Protein 1Q7E (pdb70)

Foldseek 3Di:
DDFPQAPAEEEEAEAQFARLLLVLCLLRHYAYEHEAAPPCGHVQQPPPAPDPPGGRPSQLSFWRYHAAYADCPDPVRVVLLLSLLRHQEYEYEDQQVPPVNSCVSHQNHAYEYEYADDPPDPCRRPHDDQVNLCVLLCNQQAADDQPDGRDDDPPSQFGNLSSCSSVVSVVQVVVCVVVVGYYYHYHSVSNNVVVVLQVVVLVVCVVPVDDLQALCPPPHHDDNGNHHRYAFDSDDWTWGWAAAAPVVPDVQQIKIWTCGFVLPCLQCVLLVNNVLCPDQCRVGPSSCRVVVVVVSVSLNVVRHYHGQVVSCVSSCVSVIDMHGRDDVCCQPPVVCPVVQQWDWEQEPPPGIDIDGGDPDDPPDGGDTYGGDDHNNCNVVSVVVSPDDPVRSVCVVVVVVD

Secondary structure (DSSP, 8-state):
---TTTT-EEEE---TTHHHHHH--TTTT-EEEEEE-TTT--GGGTTT-SSTTS--TTT---TT-EEEE--TTSHHHHH--HHHHH-SEEEE------HHHHHHH-TT-EEEE--SS-TTSTTTTS---HHHHHHHTTHHHHSS-TTS-----SS-TTTTTT--HHHHHHHHHHHHHHHS---EE---HHHHHHTHHHHHHHHHHHHHS--TTSTTTTTS---SSPPP-TT--SSSS-EEEEE-TTTTT-TT-EEEEE--GGGHHHHHHHTT-GGGGT-TTTSSHHHHGGGHHHHHHHHHHHHTTS-HHHHHHHHGGGT--EEE----HHHH-HHHHHTTSEEEEEETTTEEEEEE-----SS------PPPPTTTTHHHHHHHTT--HHHHH--HHHHH-

Solvent-accessible surface area: 20984 Å² total

Radius of gyration: 26.08 Å; Cα contacts (8 Å, |Δi|>4): 726; chains: 1; bounding box: 46×57×80 Å

Organism: Escherichia coli (strain K12) (NCBI:txid83333)

Sequence (401 aa):
LSTPLQGIKVLDFTGVQSGPSCTQLAWFGADVIKIERPGVGDVTRHQLRDIPDIDALYFTLNSNKRSIELNTTKKTAEGKEVEKLIREADILVENFHPFTWEHIQEINPRLIFFGSIKGFDECSPYVNVKAYENVAQAAGGAASTTGFWDGPPLLVSSAAALGDSNTGHLLIGLLAALLHREKTGRGQRVTSQDAVLNLCRVKLRDQQRLDKLGYLEEYPQYPNGTTFGDDAVPRGGNAGGGGQPGWILKCKGWETDPNAYIYFTIQEQNWEENTCKAIGKPEWITDPAYSTAHHARQPHIFDIFAEIEKYTVVTIDKHEEAVAYLTQFDIPCAPVLSKKEISLDPSLRQSGSVVEVEQPLRGKYLTVGCPKFSAFTPDIKAAPLLGEHTAAVLQELGYSDDEIAAKQNHAIE

CATH classification: 3.40.50.10540 (+1 more: 3.30.1540.10)

B-factor: mean 15.42, std 8.59, range [4.55, 55.63]

Nearest PDB structures (foldseek):
  1q7e-assembly1_A-2  TM=1.002E+00  e=1.465E-83  Escherichia coli
  1pqy-assembly1_A-2  TM=1.002E+00  e=8.491E-79  Escherichia coli
  1pt8-assembly1_B  TM=9.909E-01  e=1.949E-77  unclassified
  2vjq-assembly1_A  TM=9.759E-01  e=4.015E-58  Oxalobacter formigenes
  2vjm-assembly1_B  TM=9.777E-01  e=2.448E-57  Oxalobacter formigenes

InterPro domains:
  IPR003673 CoA-transferase family III [PF02515] (5-393)
  IPR017659 Formyl-CoA:oxalate CoA-transferase [MF_00742] (1-416)
  IPR017659 Formyl-CoA:oxalate CoA-transferase [TIGR03253] (3-416)
  IPR023606 CoA-transferase family III domain 1 superfamily [G3DSA:3.40.50.10540] (4-408)
  IPR023606 CoA-transferase family III domain 1 superfamily [SSF89796] (1-416)
  IPR044855 CoA-transferase family III domain 3 superfamily [G3DSA:3.30.1540.10] (243-339)
  IPR050483 CoA-transferase III domain-containing protein [PTHR48207] (2-415)

Structure (mmCIF, N/CA/C/O backbone):
data_1Q7E
#
_entry.id   1Q7E
#
_cell.length_a   92.366
_cell.length_b   69.605
_cell.length_c   73.219
_cell.angle_alpha   90.00
_cell.angle_beta   108.63
_cell.angle_gamma   90.00
#
_symmetry.space_group_name_H-M   'C 1 2 1'
#
loop_
_entity.id
_entity.type
_entity.pdbx_description
1 polymer 'Hypothetical protein yfdW'
2 non-polymer METHIONINE
3 non-polymer (4S)-2-METHYL-2,4-PENTANEDIOL
4 water water
#
loop_
_atom_site.group_PDB
_atom_site.id
_atom_site.type_symbol
_atom_site.label_atom_id
_atom_site.label_alt_id
_atom_site.label_comp_id
_atom_site.label_asym_id
_atom_site.label_entity_id
_atom_site.label_seq_id
_atom_site.pdbx_PDB_ins_code
_atom_site.Cartn_x
_atom_site.Cartn_y
_atom_site.Cartn_z
_atom_site.occupancy
_atom_site.B_iso_or_equiv
_atom_site.auth_seq_id
_atom_site.auth_comp_id
_atom_site.auth_asym_id
_atom_site.auth_atom_id
_atom_site.pdbx_PDB_model_num
ATOM 1 N N . LEU A 1 3 ? 63.988 17.991 2.591 1.00 25.23 3 LEU A N 1
ATOM 2 C CA . LEU A 1 3 ? 63.640 19.372 3.054 1.00 24.42 3 LEU A CA 1
ATOM 3 C C . LEU A 1 3 ? 62.152 19.542 3.348 1.00 23.17 3 LEU A C 1
ATOM 4 O O . LEU A 1 3 ? 61.761 20.491 4.028 1.00 24.17 3 LEU A O 1
ATOM 9 N N . SER A 1 4 ? 61.320 18.654 2.807 1.00 21.18 4 SER A N 1
ATOM 10 C CA . SER A 1 4 ? 59.896 18.650 3.131 1.00 18.94 4 SER A CA 1
ATOM 11 C C . SER A 1 4 ? 59.372 17.224 3.000 1.00 17.35 4 SER A C 1
ATOM 12 O O . SER A 1 4 ? 59.923 16.431 2.252 1.00 15.95 4 SER A O 1
ATOM 15 N N . THR A 1 5 ? 58.320 16.905 3.748 1.00 15.34 5 THR A N 1
ATOM 16 C CA . THR A 1 5 ? 57.674 15.608 3.593 1.00 14.17 5 THR A CA 1
ATOM 17 C C . THR A 1 5 ? 56.177 15.823 3.321 1.00 12.47 5 THR A C 1
ATOM 18 O O . THR A 1 5 ? 55.643 16.891 3.599 1.00 12.16 5 THR A O 1
ATOM 22 N N . PRO A 1 6 ? 55.495 14.819 2.753 1.00 11.55 6 PRO A N 1
ATOM 23 C CA . PRO A 1 6 ? 54.079 14.966 2.410 1.00 10.80 6 PRO A CA 1
ATOM 24 C C . PRO A 1 6 ? 53.186 15.374 3.574 1.00 11.56 6 PRO A C 1
ATOM 25 O O . PRO A 1 6 ? 52.250 16.153 3.367 1.00 11.57 6 PRO A O 1
ATOM 29 N N . LEU A 1 7 ? 53.445 14.842 4.767 1.00 10.69 7 LEU A N 1
ATOM 30 C CA . LEU A 1 7 ? 52.572 15.055 5.911 1.00 10.86 7 LEU A CA 1
ATOM 31 C C . LEU A 1 7 ? 53.235 15.882 7.001 1.00 12.45 7 LEU A C 1
ATOM 32 O O . LEU A 1 7 ? 52.846 15.780 8.140 1.00 11.60 7 LEU A O 1
ATOM 37 N N . GLN A 1 8 ? 54.247 16.672 6.622 1.00 13.81 8 GLN A N 1
ATOM 38 C CA . GLN A 1 8 ? 54.913 17.598 7.530 1.00 16.18 8 GLN A CA 1
ATOM 39 C C . GLN A 1 8 ? 53.890 18.438 8.298 1.00 15.10 8 GLN A C 1
ATOM 40 O O . GLN A 1 8 ? 53.009 19.061 7.694 1.00 15.57 8 GLN A O 1
ATOM 46 N N . GLY A 1 9 ? 54.000 18.440 9.626 1.00 15.39 9 GLY A N 1
ATOM 47 C CA . GLY A 1 9 ? 53.102 19.232 10.466 1.00 15.11 9 GLY A CA 1
ATOM 48 C C . GLY A 1 9 ? 51.776 18.576 10.855 1.00 14.79 9 GLY A C 1
ATOM 49 O O . GLY A 1 9 ? 51.020 19.119 11.669 1.00 16.19 9 GLY A O 1
ATOM 50 N N . ILE A 1 10 ? 51.471 17.417 10.271 1.00 13.34 10 ILE A N 1
ATOM 51 C CA . ILE A 1 10 ? 50.262 16.677 10.630 1.00 11.52 10 ILE A CA 1
ATOM 52 C C . ILE A 1 10 ? 50.438 15.949 11.961 1.00 11.16 10 ILE A C 1
ATOM 53 O O . ILE A 1 10 ? 51.505 15.354 12.222 1.00 11.81 10 ILE A O 1
ATOM 58 N N . LYS A 1 11 ? 49.425 16.055 12.823 1.00 10.54 11 LYS A N 1
ATOM 59 C CA . LYS A 1 11 ? 49.451 15.485 14.157 1.00 10.37 11 LYS A CA 1
ATOM 60 C C . LYS A 1 11 ? 48.391 14.382 14.276 1.00 10.07 11 LYS A C 1
ATOM 61 O O . LYS A 1 11 ? 47.185 14.628 14.072 1.00 9.34 11 LYS A O 1
ATOM 65 N N . VAL A 1 12 ? 48.848 13.182 14.633 1.00 9.65 12 VAL A N 1
ATOM 66 C CA . VAL A 1 12 ? 47.978 12.013 14.735 1.00 9.08 12 VAL A CA 1
ATOM 67 C C . VAL A 1 12 ? 47.896 11.479 16.148 1.00 9.00 12 VAL A C 1
ATOM 68 O O . VAL A 1 12 ? 48.937 11.290 16.804 1.00 10.65 12 VAL A O 1
ATOM 72 N N . LEU A 1 13 ? 46.681 11.236 16.613 1.00 9.04 13 LEU A N 1
ATOM 73 C CA . LEU A 1 13 ? 46.439 10.578 17.898 1.00 9.74 13 LEU A CA 1
ATOM 74 C C . LEU A 1 13 ? 46.082 9.153 17.583 1.00 10.27 13 LEU A C 1
ATOM 75 O O . LEU A 1 13 ? 45.085 8.894 16.906 1.00 10.70 13 LEU A O 1
ATOM 80 N N . ASP A 1 14 ? 46.890 8.233 18.066 1.00 10.07 14 ASP A N 1
ATOM 81 C CA . ASP A 1 14 ? 46.811 6.863 17.587 1.00 9.36 14 ASP A CA 1
ATOM 82 C C . ASP A 1 14 ? 46.474 5.898 18.726 1.00 8.82 14 ASP A C 1
ATOM 83 O O . ASP A 1 14 ? 47.342 5.552 19.517 1.00 9.20 14 ASP A O 1
ATOM 88 N N . PHE A 1 15 ? 45.235 5.434 18.760 1.00 9.14 15 PHE A N 1
ATOM 89 C CA . PHE A 1 15 ? 44.792 4.458 19.743 1.00 8.90 15 PHE A CA 1
ATOM 90 C C . PHE A 1 15 ? 44.915 3.008 19.276 1.00 9.32 15 PHE A C 1
ATOM 91 O O . PHE A 1 15 ? 44.531 2.093 20.023 1.00 11.06 15 PHE A O 1
ATOM 99 N N . THR A 1 16 ? 45.468 2.794 18.079 1.00 8.99 16 THR A N 1
ATOM 100 C CA . THR A 1 16 ? 45.431 1.455 17.468 1.00 10.12 16 THR A CA 1
ATOM 101 C C . THR A 1 16 ? 46.403 0.475 18.109 1.00 9.33 16 THR A C 1
ATOM 102 O O . THR A 1 16 ? 47.465 0.846 18.686 1.00 10.21 16 THR A O 1
ATOM 106 N N . GLY A 1 17 ? 46.049 -0.797 17.968 1.00 9.26 17 GLY A N 1
ATOM 107 C CA . GLY A 1 17 ? 46.869 -1.898 18.418 1.00 8.23 17 GLY A CA 1
ATOM 108 C C . GLY A 1 17 ? 46.829 -3.024 17.409 1.00 8.91 17 GLY A C 1
ATOM 109 O O . GLY A 1 17 ? 46.048 -3.009 16.450 1.00 8.85 17 GLY A O 1
ATOM 110 N N . VAL A 1 18 ? 47.674 -4.019 17.649 1.00 8.86 18 VAL A N 1
ATOM 111 C CA . VAL A 1 18 ? 47.769 -5.212 16.807 1.00 9.90 18 VAL A CA 1
ATOM 112 C C . VAL A 1 18 ? 48.330 -4.804 15.438 1.00 8.53 18 VAL A C 1
ATOM 113 O O . VAL A 1 18 ? 49.459 -4.281 15.383 1.00 8.67 18 VAL A O 1
ATOM 117 N N . GLN A 1 19 ? 47.599 -5.068 14.345 1.00 7.16 19 GLN A N 1
ATOM 118 C CA . GLN A 1 19 ? 48.227 -4.888 13.024 1.00 6.80 19 GLN A CA 1
ATOM 119 C C . GLN A 1 19 ? 47.519 -3.954 12.030 1.00 7.29 19 GLN A C 1
ATOM 120 O O . GLN A 1 19 ? 48.198 -3.159 11.375 1.00 7.97 19 GLN A O 1
ATOM 126 N N . SER A 1 20 ? 46.198 -4.048 11.893 1.00 8.62 20 SER A N 1
ATOM 127 C CA . SER A 1 20 ? 45.488 -3.195 10.940 1.00 8.96 20 SER A CA 1
ATOM 128 C C . SER A 1 20 ? 45.741 -1.686 11.178 1.00 8.93 20 SER A C 1
ATOM 129 O O . SER A 1 20 ? 46.302 -0.996 10.324 1.00 10.15 20 SER A O 1
ATOM 132 N N . GLY A 1 21 ? 45.357 -1.180 12.339 1.00 9.09 21 GLY A N 1
ATOM 133 C CA . GLY A 1 21 ? 45.566 0.226 12.624 1.00 8.85 21 GLY A CA 1
ATOM 134 C C . GLY A 1 21 ? 47.032 0.592 12.681 1.00 7.92 21 GLY A C 1
ATOM 135 O O . GLY A 1 21 ? 47.404 1.592 12.121 1.00 7.77 21 GLY A O 1
ATOM 136 N N . PRO A 1 22 ? 47.883 -0.146 13.399 1.00 6.82 22 PRO A N 1
ATOM 137 C CA . PRO A 1 22 ? 49.296 0.257 13.458 1.00 6.53 22 PRO A CA 1
ATOM 138 C C . PRO A 1 22 ? 49.985 0.292 12.104 1.00 6.69 22 PRO A C 1
ATOM 139 O O . PRO A 1 22 ? 50.831 1.153 11.915 1.00 7.80 22 PRO A O 1
ATOM 143 N N . SER A 1 23 ? 49.626 -0.605 11.174 1.00 7.62 23 SER A N 1
ATOM 144 C CA . SER A 1 23 ? 50.258 -0.558 9.857 1.00 7.89 23 SER A CA 1
ATOM 145 C C . SER A 1 23 ? 49.931 0.798 9.183 1.00 7.95 23 SER A C 1
ATOM 146 O O . SER A 1 23 ? 50.809 1.473 8.581 1.00 8.87 23 SER A O 1
ATOM 149 N N . CYS A 1 24 ? 48.669 1.221 9.316 1.00 8.14 24 CYS A N 1
ATOM 150 C CA . CYS A 1 24 ? 48.228 2.499 8.753 1.00 7.85 24 CYS A CA 1
ATOM 151 C C . CYS A 1 24 ? 49.037 3.668 9.350 1.00 7.60 24 CYS A C 1
ATOM 152 O O . CYS A 1 24 ? 49.592 4.519 8.604 1.00 7.38 24 CYS A O 1
ATOM 155 N N . THR A 1 25 ? 49.117 3.732 10.684 1.00 7.07 25 THR A N 1
ATOM 156 C CA . THR A 1 25 ? 49.746 4.905 11.299 1.00 7.31 25 THR A CA 1
ATOM 157 C C . THR A 1 25 ? 51.282 4.867 11.177 1.00 6.48 25 THR A C 1
ATOM 158 O O . THR A 1 25 ? 51.919 5.916 11.245 1.00 6.68 25 THR A O 1
ATOM 162 N N . GLN A 1 26 ? 51.864 3.677 11.000 1.00 6.40 26 GLN A N 1
ATOM 163 C CA . GLN A 1 26 ? 53.312 3.580 10.735 1.00 7.24 26 GLN A CA 1
ATOM 164 C C . GLN A 1 26 ? 53.608 4.297 9.387 1.00 7.47 26 GLN A C 1
ATOM 165 O O . GLN A 1 26 ? 54.575 5.058 9.269 1.00 8.15 26 GLN A O 1
ATOM 187 N N . LEU A 1 28 ? 51.810 6.675 8.074 1.00 8.37 28 LEU A N 1
ATOM 188 C CA . LEU A 1 28 ? 51.607 8.126 8.310 1.00 8.03 28 LEU A CA 1
ATOM 189 C C . LEU A 1 28 ? 52.893 8.737 8.878 1.00 8.04 28 LEU A C 1
ATOM 190 O O . LEU A 1 28 ? 53.337 9.819 8.454 1.00 8.63 28 LEU A O 1
ATOM 195 N N . ALA A 1 29 ? 53.523 8.002 9.790 1.00 8.24 29 ALA A N 1
ATOM 196 C CA . ALA A 1 29 ? 54.771 8.476 10.378 1.00 7.12 29 ALA A CA 1
ATOM 197 C C . ALA A 1 29 ? 55.887 8.548 9.330 1.00 7.82 29 ALA A C 1
ATOM 198 O O . ALA A 1 29 ? 56.660 9.524 9.276 1.00 8.19 29 ALA A O 1
ATOM 200 N N . TRP A 1 30 ? 55.965 7.534 8.480 1.00 7.66 30 TRP A N 1
ATOM 201 C CA . TRP A 1 30 ? 56.973 7.524 7.443 1.00 7.75 30 TRP A CA 1
ATOM 202 C C . TRP A 1 30 ? 56.762 8.639 6.414 1.00 8.36 30 TRP A C 1
ATOM 203 O O . TRP A 1 30 ? 57.730 9.058 5.782 1.00 11.33 30 TRP A O 1
ATOM 214 N N . PHE A 1 31 ? 55.527 9.117 6.278 1.00 7.81 31 PHE A N 1
ATOM 215 C CA . PHE A 1 31 ? 55.243 10.233 5.366 1.00 9.28 31 PHE A CA 1
ATOM 216 C C . PHE A 1 31 ? 55.461 11.582 6.042 1.00 9.22 31 PHE A C 1
ATOM 217 O O . PHE A 1 31 ? 55.263 12.627 5.410 1.00 10.04 31 PHE A O 1
ATOM 225 N N . GLY A 1 32 ? 55.874 11.570 7.313 1.00 9.10 32 GLY A N 1
ATOM 226 C CA . GLY A 1 32 ? 56.254 12.798 8.004 1.00 9.60 32 GLY A CA 1
ATOM 227 C C . GLY A 1 32 ? 55.344 13.257 9.128 1.00 8.95 32 GLY A C 1
ATOM 228 O O . GLY A 1 32 ? 55.641 14.272 9.803 1.00 10.36 32 GLY A O 1
ATOM 229 N N . ALA A 1 33 ? 54.235 12.558 9.361 1.00 8.11 33 ALA A N 1
ATOM 230 C CA . ALA A 1 33 ? 53.344 12.958 10.450 1.00 8.91 33 ALA A CA 1
ATOM 231 C C . ALA A 1 33 ? 53.947 12.652 11.812 1.00 9.35 33 ALA A C 1
ATOM 232 O O . ALA A 1 33 ? 54.746 11.713 11.957 1.00 9.80 33 ALA A O 1
ATOM 234 N N . ASP A 1 34 ? 53.548 13.423 12.821 1.00 9.39 34 ASP A N 1
ATOM 235 C CA . ASP A 1 34 ? 53.873 13.114 14.211 1.00 10.06 34 ASP A CA 1
ATOM 236 C C . ASP A 1 34 ? 52.789 12.185 14.742 1.00 9.94 34 ASP A C 1
ATOM 237 O O . ASP A 1 34 ? 51.641 12.597 14.933 1.00 10.89 34 ASP A O 1
ATOM 242 N N . VAL A 1 35 ? 53.157 10.929 14.983 1.00 9.44 35 VAL A N 1
ATOM 243 C CA . VAL A 1 35 ? 52.185 9.910 15.411 1.00 9.45 35 VAL A CA 1
ATOM 244 C C . VAL A 1 35 ? 52.396 9.613 16.877 1.00 10.17 35 VAL A C 1
ATOM 245 O O . VAL A 1 35 ? 53.447 9.057 17.258 1.00 11.11 35 VAL A O 1
ATOM 249 N N . ILE A 1 36 ? 51.412 9.991 17.696 1.00 9.58 36 ILE A N 1
ATOM 250 C CA . ILE A 1 36 ? 51.476 9.715 19.124 1.00 10.77 36 ILE A CA 1
ATOM 251 C C . ILE A 1 36 ? 50.600 8.523 19.460 1.00 10.20 36 ILE A C 1
ATOM 252 O O . ILE A 1 36 ? 49.377 8.603 19.356 1.00 11.29 36 ILE A O 1
ATOM 257 N N . LYS A 1 37 ? 51.233 7.428 19.854 1.00 11.00 37 LYS A N 1
ATOM 258 C CA . LYS A 1 37 ? 50.518 6.232 20.307 1.00 11.11 37 LYS A CA 1
ATOM 259 C C . LYS A 1 37 ? 50.058 6.497 21.713 1.00 11.94 37 LYS A C 1
ATOM 260 O O . LYS A 1 37 ? 50.877 6.849 22.568 1.00 11.78 37 LYS A O 1
ATOM 266 N N . ILE A 1 38 ? 48.760 6.334 21.957 1.00 11.45 38 ILE A N 1
ATOM 267 C CA . ILE A 1 38 ? 48.186 6.544 23.289 1.00 13.10 38 ILE A CA 1
ATOM 268 C C . ILE A 1 38 ? 47.939 5.168 23.878 1.00 12.91 38 ILE A C 1
ATOM 269 O O . ILE A 1 38 ? 47.051 4.443 23.421 1.00 14.21 38 ILE A O 1
ATOM 274 N N . GLU A 1 39 ? 48.743 4.809 24.871 1.00 12.33 39 GLU A N 1
ATOM 275 C CA . GLU A 1 39 ? 48.784 3.439 25.380 1.00 12.63 39 GLU A CA 1
ATOM 276 C C . GLU A 1 39 ? 48.324 3.318 26.828 1.00 13.81 39 GLU A C 1
ATOM 277 O O . GLU A 1 39 ? 48.494 4.236 27.630 1.00 13.92 39 GLU A O 1
ATOM 283 N N . ARG A 1 40 ? 47.771 2.155 27.144 1.00 14.60 40 ARG A N 1
ATOM 284 C CA . ARG A 1 40 ? 47.345 1.816 28.507 1.00 16.11 40 ARG A CA 1
ATOM 285 C C . ARG A 1 40 ? 48.543 1.758 29.457 1.00 16.27 40 ARG A C 1
ATOM 286 O O . ARG A 1 40 ? 49.494 1.033 29.218 1.00 15.34 40 ARG A O 1
ATOM 291 N N . PRO A 1 41 ? 48.545 2.567 30.521 1.00 16.34 41 PRO A N 1
ATOM 292 C CA . PRO A 1 41 ? 49.714 2.592 31.416 1.00 16.96 41 PRO A CA 1
ATOM 293 C C . PRO A 1 41 ? 50.137 1.203 31.942 1.00 17.53 41 PRO A C 1
ATOM 294 O O . PRO A 1 41 ? 49.278 0.446 32.385 1.00 17.89 41 PRO A O 1
ATOM 298 N N . GLY A 1 42 ? 51.430 0.887 31.868 1.00 18.51 42 GLY A N 1
ATOM 299 C CA . GLY A 1 42 ? 51.957 -0.365 32.407 1.00 19.11 42 GLY A CA 1
ATOM 300 C C . GLY A 1 42 ? 51.749 -1.598 31.535 1.00 19.80 42 GLY A C 1
ATOM 301 O O . GLY A 1 42 ? 52.183 -2.702 31.905 1.00 21.54 42 GLY A O 1
ATOM 302 N N . VAL A 1 43 ? 51.084 -1.438 30.390 1.00 19.24 43 VAL A N 1
ATOM 303 C CA . VAL A 1 43 ? 50.706 -2.590 29.548 1.00 19.16 43 VAL A CA 1
ATOM 304 C C . VAL A 1 43 ? 51.039 -2.327 28.088 1.00 17.53 43 VAL A C 1
ATOM 305 O O . VAL A 1 43 ? 51.825 -3.045 27.473 1.00 18.32 43 VAL A O 1
ATOM 309 N N . GLY A 1 44 ? 50.432 -1.291 27.529 1.00 16.25 44 GLY A N 1
ATOM 310 C CA . GLY A 1 44 ? 50.695 -0.919 26.152 1.00 14.63 44 GLY A CA 1
ATOM 311 C C . GLY A 1 44 ? 50.055 -1.867 25.143 1.00 12.51 44 GLY A C 1
ATOM 312 O O . GLY A 1 44 ? 49.317 -2.797 25.494 1.00 13.51 44 GLY A O 1
ATOM 313 N N . ASP A 1 45 ? 50.350 -1.615 23.870 1.00 10.61 45 ASP A N 1
ATOM 314 C CA . ASP A 1 45 ? 49.859 -2.421 22.737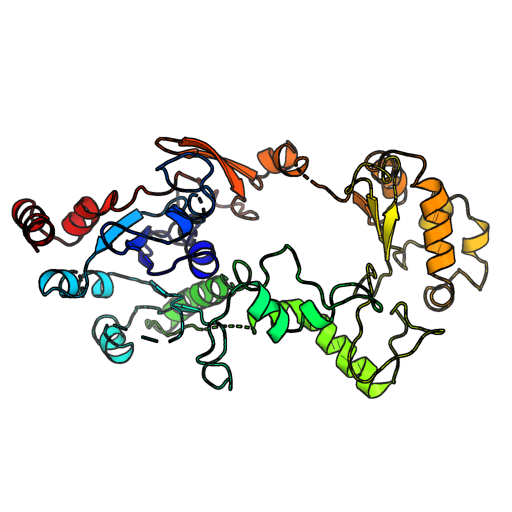 1.00 10.43 45 ASP A CA 1
ATOM 315 C C . ASP A 1 45 ? 50.142 -3.890 23.009 1.00 10.58 45 ASP A C 1
ATOM 316 O O . ASP A 1 45 ? 51.272 -4.254 23.411 1.00 10.29 45 ASP A O 1
ATOM 321 N N . VAL A 1 46 ? 49.153 -4.758 22.797 1.00 9.66 46 VAL A N 1
ATOM 322 C CA . VAL A 1 46 ? 49.402 -6.186 22.992 1.00 11.48 46 VAL A CA 1
ATOM 323 C C . VAL A 1 46 ? 50.574 -6.776 22.211 1.00 9.79 46 VAL A C 1
ATOM 324 O O . VAL A 1 46 ? 51.195 -7.750 22.660 1.00 11.08 46 VAL A O 1
ATOM 328 N N . THR A 1 47 ? 50.878 -6.234 21.032 1.00 8.96 47 THR A N 1
ATOM 329 C CA . THR A 1 47 ? 52.021 -6.753 20.281 1.00 8.24 47 THR A CA 1
ATOM 330 C C . THR A 1 47 ? 53.376 -6.580 20.965 1.00 8.28 47 THR A C 1
ATOM 331 O O . THR A 1 47 ? 54.333 -7.291 20.605 1.00 9.75 47 THR A O 1
ATOM 335 N N . ARG A 1 48 ? 53.468 -5.694 21.954 1.00 8.18 48 ARG A N 1
ATOM 336 C CA . ARG A 1 48 ? 54.706 -5.576 22.720 1.00 8.66 48 ARG A CA 1
ATOM 337 C C . ARG A 1 48 ? 55.040 -6.884 23.422 1.00 9.05 48 ARG A C 1
ATOM 338 O O . ARG A 1 48 ? 56.210 -7.194 23.603 1.00 9.21 48 ARG A O 1
ATOM 346 N N . HIS A 1 49 ? 54.004 -7.628 23.824 1.00 10.57 49 HIS A N 1
ATOM 347 C CA . HIS A 1 49 ? 54.242 -8.845 24.585 1.00 11.70 49 HIS A CA 1
ATOM 348 C C . HIS A 1 49 ? 53.911 -10.160 23.845 1.00 12.96 49 HIS A C 1
ATOM 349 O O . HIS A 1 49 ? 54.107 -11.245 24.398 1.00 14.67 49 HIS A O 1
ATOM 356 N N . GLN A 1 50 ? 53.450 -10.083 22.603 1.00 11.41 50 GLN A N 1
ATOM 357 C CA . GLN A 1 50 ? 53.089 -11.303 21.902 1.00 11.27 50 GLN A CA 1
ATOM 358 C C . GLN A 1 50 ? 54.217 -11.776 20.999 1.00 11.05 50 GLN A C 1
ATOM 359 O O . GLN A 1 50 ? 54.822 -10.982 20.277 1.00 11.14 50 GLN A O 1
ATOM 365 N N . LEU A 1 51 ? 54.469 -13.077 21.051 1.00 11.05 51 LEU A N 1
ATOM 366 C CA . LEU A 1 51 ? 55.447 -13.750 20.192 1.00 11.23 51 LEU A CA 1
ATOM 367 C C . LEU A 1 51 ? 56.871 -13.235 20.425 1.00 11.88 51 LEU A C 1
ATOM 368 O O . LEU A 1 51 ? 57.626 -13.067 19.470 1.00 12.74 51 LEU A O 1
ATOM 373 N N . ARG A 1 52 ? 57.191 -12.910 21.670 1.00 12.44 52 ARG A N 1
ATOM 374 C CA . ARG A 1 52 ? 58.540 -12.424 21.999 1.00 12.55 52 ARG A CA 1
ATOM 375 C C . ARG A 1 52 ? 59.597 -13.451 21.663 1.00 13.43 52 ARG A C 1
ATOM 376 O O . ARG A 1 52 ? 59.376 -14.675 21.788 1.00 13.96 52 ARG A O 1
ATOM 384 N N . ASP A 1 53 ? 60.756 -12.961 21.238 1.00 13.49 53 ASP A N 1
ATOM 385 C CA . ASP A 1 53 ? 61.901 -13.841 20.997 1.00 14.53 53 ASP A CA 1
ATOM 386 C C . ASP A 1 53 ? 63.014 -13.593 22.020 1.00 15.68 53 ASP A C 1
ATOM 387 O O . ASP A 1 53 ? 63.964 -14.380 22.092 1.00 17.37 53 ASP A O 1
ATOM 392 N N . ILE A 1 54 ? 62.901 -12.497 22.763 1.00 14.94 54 ILE A N 1
ATOM 393 C CA . ILE A 1 54 ? 63.850 -12.108 23.805 1.00 15.95 54 ILE A CA 1
ATOM 394 C C . ILE A 1 54 ? 63.017 -11.744 25.028 1.00 15.74 54 ILE A C 1
ATOM 395 O O . ILE A 1 54 ? 62.095 -10.920 24.957 1.00 14.52 54 ILE A O 1
ATOM 400 N N . PRO A 1 55 ? 63.328 -12.332 26.178 1.00 16.20 55 PRO A N 1
ATOM 401 C CA . PRO A 1 55 ? 62.569 -12.035 27.386 1.00 16.71 55 PRO A CA 1
ATOM 402 C C . PRO A 1 55 ? 62.516 -10.537 27.743 1.00 16.86 55 PRO A C 1
ATOM 403 O O . PRO A 1 55 ? 63.525 -9.822 27.653 1.00 18.17 55 PRO A O 1
ATOM 407 N N . ASP A 1 56 ? 61.311 -10.086 28.088 1.00 16.29 56 ASP A N 1
ATOM 408 C CA . ASP A 1 56 ? 61.051 -8.781 28.699 1.00 17.21 56 ASP A CA 1
ATOM 409 C C . ASP A 1 56 ? 61.317 -7.548 27.848 1.00 16.94 56 ASP A C 1
ATOM 410 O O . ASP A 1 56 ? 61.365 -6.432 28.380 1.00 18.77 56 ASP A O 1
ATOM 415 N N . ILE A 1 57 ? 61.513 -7.733 26.553 1.00 14.72 57 ILE A N 1
ATOM 416 C CA . ILE A 1 57 ? 61.617 -6.556 25.694 1.00 13.67 57 ILE A CA 1
ATOM 417 C C . ILE A 1 57 ? 60.561 -6.658 24.618 1.00 12.15 57 ILE A C 1
ATOM 418 O O . ILE A 1 57 ? 60.017 -7.725 24.381 1.00 11.97 57 ILE A O 1
ATOM 423 N N . ASP A 1 58 ? 60.275 -5.519 23.997 1.00 10.43 58 ASP A N 1
ATOM 424 C CA . ASP A 1 58 ? 59.205 -5.452 23.001 1.00 9.57 58 ASP A CA 1
ATOM 425 C C . ASP A 1 58 ? 59.445 -6.466 21.896 1.00 8.47 58 ASP A C 1
ATOM 426 O O . ASP A 1 58 ? 60.563 -6.592 21.357 1.00 8.99 58 ASP A O 1
ATOM 431 N N . ALA A 1 59 ? 58.369 -7.174 21.556 1.00 7.87 59 ALA A N 1
ATOM 432 C CA . ALA A 1 59 ? 58.391 -8.167 20.490 1.00 7.58 59 ALA A CA 1
ATOM 433 C C . ALA A 1 59 ? 58.628 -7.559 19.110 1.00 7.52 59 ALA A C 1
ATOM 434 O O . ALA A 1 59 ? 58.316 -6.399 18.893 1.00 6.98 59 ALA A O 1
ATOM 436 N N . LEU A 1 60 ? 59.122 -8.388 18.176 1.00 7.33 60 LEU A N 1
ATOM 437 C CA . LEU A 1 60 ? 59.250 -7.983 16.778 1.00 7.66 60 LEU A CA 1
ATOM 438 C C . LEU A 1 60 ? 57.882 -7.642 16.184 1.00 8.06 60 LEU A C 1
ATOM 439 O O . LEU A 1 60 ? 57.796 -6.798 15.294 1.00 8.71 60 LEU A O 1
ATOM 444 N N . TYR A 1 61 ? 56.825 -8.299 16.669 1.00 7.95 61 TYR A N 1
ATOM 445 C CA . TYR A 1 61 ? 55.480 -7.983 16.207 1.00 7.77 61 TYR A CA 1
ATOM 446 C C . TYR A 1 61 ? 55.220 -6.473 16.411 1.00 8.47 61 TYR A C 1
ATOM 447 O O . TYR A 1 61 ? 54.694 -5.765 15.516 1.00 9.59 61 TYR A O 1
ATOM 456 N N . PHE A 1 62 ? 55.674 -5.944 17.548 1.00 7.57 62 PHE A N 1
ATOM 457 C CA . PHE A 1 62 ? 55.558 -4.526 17.829 1.00 7.95 62 PHE A CA 1
ATOM 458 C C . PHE A 1 62 ? 56.554 -3.664 17.027 1.00 7.30 62 PHE A C 1
ATOM 459 O O . PHE A 1 62 ? 56.165 -2.646 16.403 1.00 6.65 62 PHE A O 1
ATOM 467 N N . THR A 1 63 ? 57.831 -4.037 17.025 1.00 6.64 63 THR A N 1
ATOM 468 C CA . THR A 1 63 ? 58.823 -3.129 16.414 1.00 6.32 63 THR A CA 1
ATOM 469 C C . THR A 1 63 ? 58.664 -2.959 14.908 1.00 7.06 63 THR A C 1
ATOM 470 O O . THR A 1 63 ? 59.031 -1.923 14.367 1.00 8.38 63 THR A O 1
ATOM 482 N N . LEU A 1 65 ? 55.841 -2.822 13.358 1.00 6.76 65 LEU A N 1
ATOM 483 C CA . LEU A 1 65 ? 54.618 -2.080 13.073 1.00 5.64 65 LEU A CA 1
ATOM 484 C C . LEU A 1 65 ? 54.561 -0.679 13.704 1.00 5.89 65 LEU A C 1
ATOM 485 O O . LEU A 1 65 ? 53.588 0.025 13.515 1.00 5.82 65 LEU A O 1
ATOM 490 N N . ASN A 1 66 ? 55.600 -0.284 14.447 1.00 4.98 66 ASN A N 1
ATOM 491 C CA . ASN A 1 66 ? 55.519 0.957 15.239 1.00 5.90 66 ASN A CA 1
ATOM 492 C C . ASN A 1 66 ? 56.774 1.797 15.146 1.00 6.56 66 ASN A C 1
ATOM 493 O O . ASN A 1 66 ? 57.027 2.709 15.961 1.00 6.73 66 ASN A O 1
ATOM 498 N N . SER A 1 67 ? 57.522 1.561 14.073 1.00 6.17 67 SER A N 1
ATOM 499 C CA . SER A 1 67 ? 58.670 2.434 13.787 1.00 5.67 67 SER A CA 1
ATOM 500 C C . SER A 1 67 ? 58.224 3.886 13.666 1.00 7.15 67 SER A C 1
ATOM 501 O O . SER A 1 67 ? 57.152 4.191 13.165 1.00 6.54 67 SER A O 1
ATOM 504 N N . ASN A 1 68 ? 59.086 4.758 14.168 1.00 7.02 68 ASN A N 1
ATOM 505 C CA . ASN A 1 68 ? 58.914 6.223 14.009 1.00 7.41 68 ASN A CA 1
ATOM 506 C C . ASN A 1 68 ? 57.786 6.872 14.820 1.00 9.31 68 ASN A C 1
ATOM 507 O O . ASN A 1 68 ? 57.501 8.061 14.659 1.00 10.44 68 ASN A O 1
ATOM 512 N N . LYS A 1 69 ? 57.131 6.112 15.684 1.00 8.20 69 LYS A N 1
ATOM 513 C CA . LYS A 1 69 ? 56.044 6.640 16.496 1.00 7.60 69 LYS A CA 1
ATOM 514 C C . LYS A 1 69 ? 56.572 7.126 17.832 1.00 7.76 69 LYS A C 1
ATOM 515 O O . LYS A 1 69 ? 57.643 6.674 18.293 1.00 9.29 69 LYS A O 1
ATOM 521 N N . ARG A 1 70 ? 55.785 7.979 18.468 1.00 8.91 70 ARG A N 1
ATOM 522 C CA . ARG A 1 70 ? 55.990 8.339 19.887 1.00 9.62 70 ARG A CA 1
ATOM 523 C C . ARG A 1 70 ? 54.999 7.568 20.755 1.00 10.21 70 ARG A C 1
ATOM 524 O O . ARG A 1 70 ? 53.937 7.170 20.259 1.00 11.83 70 ARG A O 1
ATOM 532 N N . SER A 1 71 ? 55.346 7.342 22.019 1.00 9.64 71 SER A N 1
ATOM 533 C CA . SER A 1 71 ? 54.454 6.608 22.946 1.00 9.34 71 SER A CA 1
ATOM 534 C C . SER A 1 71 ? 54.205 7.410 24.207 1.00 10.19 71 SER A C 1
ATOM 535 O O . SER A 1 71 ? 55.154 7.833 24.861 1.00 10.60 71 SER A O 1
ATOM 538 N N . ILE A 1 72 ? 52.942 7.609 24.531 1.00 10.59 72 ILE A N 1
ATOM 539 C CA . ILE A 1 72 ? 52.580 8.125 25.855 1.00 11.20 72 ILE A CA 1
ATOM 540 C C . ILE A 1 72 ? 51.722 7.121 26.571 1.00 12.43 72 ILE A C 1
ATOM 541 O O . ILE A 1 72 ? 50.974 6.355 25.943 1.00 12.58 72 ILE A O 1
ATOM 546 N N . GLU A 1 73 ? 51.824 7.129 27.896 1.00 11.81 73 GLU A N 1
ATOM 547 C CA . GLU A 1 73 ? 50.930 6.325 28.725 1.00 13.33 73 GLU A CA 1
ATOM 548 C C . GLU A 1 73 ? 49.877 7.258 29.281 1.00 14.90 73 GLU A C 1
ATOM 549 O O . GLU A 1 73 ? 50.227 8.291 29.840 1.00 14.66 73 GLU A O 1
ATOM 555 N N . LEU A 1 74 ? 48.605 6.919 29.111 1.00 15.97 74 LEU A N 1
ATOM 556 C CA . LEU A 1 74 ? 47.554 7.866 29.499 1.00 18.26 74 LEU A CA 1
ATOM 557 C C . LEU A 1 74 ? 46.356 7.121 30.044 1.00 20.01 74 LEU A C 1
ATOM 558 O O . LEU A 1 74 ? 45.842 6.209 29.398 1.00 18.66 74 LEU A O 1
ATOM 563 N N . ASN A 1 75 ? 45.934 7.497 31.251 1.00 21.83 75 ASN A N 1
ATOM 564 C CA . ASN A 1 75 ? 44.733 6.944 31.866 1.00 25.36 75 ASN A CA 1
ATOM 565 C C . ASN A 1 75 ? 43.564 7.909 31.708 1.00 27.12 75 ASN A C 1
ATOM 566 O O . ASN A 1 75 ? 43.444 8.879 32.470 1.00 27.42 75 ASN A O 1
ATOM 571 N N A THR A 1 76 ? 42.685 7.658 30.741 0.50 28.04 76 THR A N 1
ATOM 572 N N B THR A 1 76 ? 42.752 7.613 30.693 0.50 28.57 76 THR A N 1
ATOM 573 C CA A THR A 1 76 ? 41.561 8.568 30.478 0.50 29.37 76 THR A CA 1
ATOM 574 C CA B THR A 1 76 ? 41.583 8.384 30.301 0.50 30.40 76 THR A CA 1
ATOM 575 C C A THR A 1 76 ? 40.498 8.569 31.586 0.50 30.10 76 THR A C 1
ATOM 576 C C B THR A 1 76 ? 40.379 7.924 31.113 0.50 31.10 76 THR A C 1
ATOM 577 O O A THR A 1 76 ? 39.630 9.443 31.620 0.50 30.50 76 THR A O 1
ATOM 578 O O B THR A 1 76 ? 39.356 7.513 30.564 0.50 31.84 76 THR A O 1
ATOM 585 N N A LYS A 1 77 ? 40.575 7.595 32.492 0.50 31.00 77 LYS A N 1
ATOM 586 N N B LYS A 1 77 ? 40.525 7.981 32.429 0.50 31.85 77 LYS A N 1
ATOM 587 C CA A LYS A 1 77 ? 39.574 7.437 33.548 0.50 31.53 77 LYS A CA 1
ATOM 588 C CA B LYS A 1 77 ? 39.430 7.728 33.347 0.50 32.07 77 LYS A CA 1
ATOM 589 C C A LYS A 1 77 ? 39.772 8.338 34.780 0.50 31.94 77 LYS A C 1
ATOM 590 C C B LYS A 1 77 ? 39.524 8.728 34.490 0.50 32.36 77 LYS A C 1
ATOM 591 O O A LYS A 1 77 ? 39.064 8.195 35.777 0.50 32.18 77 LYS A O 1
ATOM 592 O O B LYS A 1 77 ? 38.524 9.019 35.153 0.50 32.54 77 LYS A O 1
ATOM 595 N N . THR A 1 78 ? 40.727 9.263 34.706 1.00 32.38 78 THR A N 1
ATOM 596 C CA . THR A 1 78 ? 40.946 10.248 35.762 1.00 32.63 78 THR A CA 1
ATOM 597 C C . THR A 1 78 ? 40.632 11.642 35.248 1.00 32.91 78 THR A C 1
ATOM 598 O O . THR A 1 78 ? 40.594 11.876 34.030 1.00 32.90 78 THR A O 1
ATOM 602 N N . ALA A 1 79 ? 40.423 12.566 36.187 1.00 32.45 79 ALA A N 1
ATOM 603 C CA . ALA A 1 79 ? 40.169 13.959 35.853 1.00 31.91 79 ALA A CA 1
ATOM 604 C C . ALA A 1 79 ? 41.305 14.547 35.018 1.00 31.08 79 ALA A C 1
ATOM 605 O O . ALA A 1 79 ? 41.052 15.274 34.051 1.00 30.65 79 ALA A O 1
ATOM 607 N N . GLU A 1 80 ? 42.552 14.229 35.376 1.00 29.54 80 GLU A N 1
ATOM 608 C CA . GLU A 1 80 ? 43.684 14.798 34.649 1.00 28.56 80 GLU A CA 1
ATOM 609 C C . GLU A 1 80 ? 43.885 14.132 33.284 1.00 27.09 80 GLU A C 1
ATOM 610 O O . GLU A 1 80 ? 44.284 14.795 32.345 1.00 27.52 80 GLU A O 1
ATOM 616 N N . GLY A 1 81 ? 43.595 12.834 33.195 1.00 25.72 81 GLY A N 1
ATOM 617 C CA . GLY A 1 81 ? 43.669 12.101 31.931 1.00 24.05 81 GLY A CA 1
ATOM 618 C C . GLY A 1 81 ? 42.666 12.610 30.900 1.00 23.28 81 GLY A C 1
ATOM 619 O O . GLY A 1 81 ? 42.995 12.770 29.713 1.00 21.88 81 GLY A O 1
ATOM 620 N N . LYS A 1 82 ? 41.442 12.878 31.351 1.00 22.41 82 LYS A N 1
ATOM 621 C CA . LYS A 1 82 ? 40.417 13.455 30.477 1.00 21.48 82 LYS A CA 1
ATOM 622 C C . LYS A 1 82 ? 40.821 14.856 30.016 1.00 20.95 82 LYS A C 1
ATOM 623 O O . LYS A 1 82 ? 40.592 15.226 28.860 1.00 20.81 82 LYS A O 1
ATOM 625 N N . GLU A 1 83 ? 41.401 15.647 30.922 1.00 20.03 83 GLU A N 1
ATOM 626 C CA . GLU A 1 83 ? 41.885 16.961 30.541 1.00 18.88 83 GLU A CA 1
ATOM 627 C C . GLU A 1 83 ? 42.998 16.888 29.488 1.00 17.93 83 GLU A C 1
ATOM 628 O O . GLU A 1 83 ? 43.039 17.697 28.551 1.00 17.58 83 GLU A O 1
ATOM 634 N N . VAL A 1 84 ? 43.911 15.928 29.651 1.00 17.23 84 VAL A N 1
ATOM 635 C CA . VAL A 1 84 ? 45.012 15.767 28.703 1.00 16.26 84 VAL A CA 1
ATOM 636 C C . VAL A 1 84 ? 44.423 15.380 27.351 1.00 15.99 84 VAL A C 1
ATOM 637 O O . VAL A 1 84 ? 44.808 15.931 26.314 1.00 14.62 84 VAL A O 1
ATOM 649 N N . GLU A 1 86 ? 41.418 15.966 26.115 1.00 17.76 86 GLU A N 1
ATOM 650 C CA . GLU A 1 86 ? 40.778 17.100 25.442 1.00 18.50 86 GLU A CA 1
ATOM 651 C C . GLU A 1 86 ? 41.793 18.032 24.786 1.00 17.78 86 GLU A C 1
ATOM 652 O O . GLU A 1 86 ? 41.594 18.449 23.640 1.00 17.58 86 GLU A O 1
ATOM 658 N N . LYS A 1 87 ? 42.898 18.335 25.480 1.00 16.69 87 LYS A N 1
ATOM 659 C CA . LYS A 1 87 ? 43.931 19.180 24.896 1.00 16.53 87 LYS A CA 1
ATOM 660 C C . LYS A 1 87 ? 44.546 18.532 23.660 1.00 16.23 87 LYS A C 1
ATOM 661 O O . LYS A 1 87 ? 44.802 19.224 22.669 1.00 15.97 87 LYS A O 1
ATOM 667 N N . LEU A 1 88 ? 44.753 17.212 23.712 1.00 15.18 88 LEU A N 1
ATOM 668 C CA . LEU A 1 88 ? 45.317 16.499 22.549 1.00 15.16 88 LEU A CA 1
ATOM 669 C C . LEU A 1 88 ? 44.372 16.584 21.341 1.00 15.26 88 LEU A C 1
ATOM 670 O O . LEU A 1 88 ? 44.821 16.838 20.215 1.00 15.03 88 LEU A O 1
ATOM 675 N N . ILE A 1 89 ? 43.087 16.332 21.582 1.00 16.66 89 ILE A N 1
ATOM 676 C CA . ILE A 1 89 ? 42.070 16.414 20.513 1.00 17.03 89 ILE A CA 1
ATOM 677 C C . ILE A 1 89 ? 41.996 17.801 19.894 1.00 17.27 89 ILE A C 1
ATOM 678 O O . ILE A 1 89 ? 41.948 17.922 18.682 1.00 16.42 89 ILE A O 1
ATOM 683 N N . ARG A 1 90 ? 42.044 18.857 20.711 1.00 17.21 90 ARG A N 1
ATOM 684 C CA . ARG A 1 90 ? 42.063 20.219 20.160 1.00 19.28 90 ARG A CA 1
ATOM 685 C C . ARG A 1 90 ? 43.197 20.491 19.171 1.00 18.68 90 ARG A C 1
ATOM 686 O O . ARG A 1 90 ? 43.038 21.297 18.256 1.00 20.20 90 ARG A O 1
ATOM 694 N N . GLU A 1 91 ? 44.338 19.824 19.349 1.00 18.23 91 GLU A N 1
ATOM 695 C CA . GLU A 1 91 ? 45.540 20.087 18.558 1.00 18.58 91 GLU A CA 1
ATOM 696 C C . GLU A 1 91 ? 45.709 19.145 17.376 1.00 17.43 91 GLU A C 1
ATOM 697 O O . GLU A 1 91 ? 46.521 19.407 16.500 1.00 18.63 91 GLU A O 1
ATOM 703 N N . ALA A 1 92 ? 44.981 18.041 17.379 1.00 15.43 92 ALA A N 1
ATOM 704 C CA . ALA A 1 92 ? 45.257 16.967 16.433 1.00 14.24 92 ALA A CA 1
ATOM 705 C C . ALA A 1 92 ? 44.590 17.144 15.072 1.00 13.59 92 ALA A C 1
ATOM 706 O O . ALA A 1 92 ? 43.559 17.797 14.950 1.00 14.86 92 ALA A O 1
ATOM 708 N N . ASP A 1 93 ? 45.203 16.545 14.051 1.00 11.84 93 ASP A N 1
ATOM 709 C CA . ASP A 1 93 ? 44.622 16.498 12.713 1.00 10.57 93 ASP A CA 1
ATOM 710 C C . ASP A 1 93 ? 43.845 15.241 12.462 1.00 9.15 93 ASP A C 1
ATOM 711 O O . ASP A 1 93 ? 42.813 15.277 11.788 1.00 7.86 93 ASP A O 1
ATOM 716 N N . ILE A 1 94 ? 44.325 14.143 13.039 1.00 8.64 94 ILE A N 1
ATOM 717 C CA . ILE A 1 94 ? 43.769 12.825 12.776 1.00 9.54 94 ILE A CA 1
ATOM 718 C C . ILE A 1 94 ? 43.736 12.038 14.080 1.00 9.90 94 ILE A C 1
ATOM 719 O O . ILE A 1 94 ? 44.679 12.111 14.851 1.00 9.66 94 ILE A O 1
ATOM 724 N N . LEU A 1 95 ? 42.655 11.302 14.314 1.00 9.04 95 LEU A N 1
ATOM 725 C CA . LEU A 1 95 ? 42.546 10.361 15.440 1.00 10.28 95 LEU A CA 1
ATOM 726 C C . LEU A 1 95 ? 42.219 9.028 14.804 1.00 10.30 95 LEU A C 1
ATOM 727 O O . LEU A 1 95 ? 41.328 8.974 13.937 1.00 10.17 95 LEU A O 1
ATOM 732 N N . VAL A 1 96 ? 42.956 7.974 15.180 1.00 9.71 96 VAL A N 1
ATOM 733 C CA . VAL A 1 96 ? 42.726 6.625 14.591 1.00 9.48 96 VAL A CA 1
ATOM 734 C C . VAL A 1 96 ? 42.494 5.589 15.698 1.00 10.34 96 VAL A C 1
ATOM 735 O O . VAL A 1 96 ? 43.193 5.589 16.716 1.00 10.42 96 VAL A O 1
ATOM 739 N N . GLU A 1 97 ? 41.499 4.722 15.518 1.00 9.79 97 GLU A N 1
ATOM 740 C CA . GLU A 1 97 ? 41.255 3.616 16.460 1.00 8.86 97 GLU A CA 1
ATOM 741 C C . GLU A 1 97 ? 40.821 2.346 15.727 1.00 9.27 97 GLU A C 1
ATOM 742 O O . GLU A 1 97 ? 40.208 2.422 14.651 1.00 8.84 97 GLU A O 1
ATOM 748 N N . ASN A 1 98 ? 41.141 1.188 16.320 1.00 8.93 98 ASN A N 1
ATOM 749 C CA . ASN A 1 98 ? 40.696 -0.096 15.773 1.00 8.48 98 ASN A CA 1
ATOM 750 C C . ASN A 1 98 ? 40.234 -1.044 16.869 1.00 8.52 98 ASN A C 1
ATOM 751 O O . ASN A 1 98 ? 40.520 -2.241 16.843 1.00 9.18 98 ASN A O 1
ATOM 756 N N . PHE A 1 99 ? 39.507 -0.506 17.836 1.00 9.58 99 PHE A N 1
ATOM 757 C CA . PHE A 1 99 ? 39.022 -1.316 18.934 1.00 10.14 99 PHE A CA 1
ATOM 758 C C . PHE A 1 99 ? 38.046 -2.404 18.484 1.00 10.87 99 PHE A C 1
ATOM 759 O O . PHE A 1 99 ? 37.322 -2.229 17.500 1.00 10.42 99 PHE A O 1
ATOM 767 N N . HIS A 1 100 ? 38.010 -3.515 19.222 1.00 11.73 100 HIS A N 1
ATOM 768 C CA . HIS A 1 100 ? 36.944 -4.514 19.051 1.00 13.16 100 HIS A CA 1
ATOM 769 C C . HIS A 1 100 ? 35.595 -3.855 19.316 1.00 14.32 100 HIS A C 1
ATOM 770 O O . HIS A 1 100 ? 35.538 -2.861 20.064 1.00 14.69 100 HIS A O 1
ATOM 777 N N . PRO A 1 101 ? 34.510 -4.374 18.739 1.00 14.88 101 PRO A N 1
ATOM 778 C CA . PRO A 1 101 ? 33.163 -3.834 19.004 1.00 16.25 101 PRO A CA 1
ATOM 779 C C . PRO A 1 101 ? 32.821 -3.710 20.502 1.00 17.98 101 PRO A C 1
ATOM 780 O O . PRO A 1 101 ? 33.269 -4.571 21.274 1.00 19.56 101 PRO A O 1
ATOM 784 N N . PHE A 1 109 ? 34.102 11.066 25.090 1.00 38.16 109 PHE A N 1
ATOM 785 C CA . PHE A 1 109 ? 34.484 11.736 23.850 1.00 38.06 109 PHE A CA 1
ATOM 786 C C . PHE A 1 109 ? 33.806 11.119 22.616 1.00 37.90 109 PHE A C 1
ATOM 787 O O . PHE A 1 109 ? 34.407 10.328 21.874 1.00 37.95 109 PHE A O 1
ATOM 795 N N . THR A 1 110 ? 32.545 11.482 22.407 1.00 37.11 110 THR A N 1
ATOM 796 C CA . THR A 1 110 ? 31.805 11.054 21.221 1.00 36.24 110 THR A CA 1
ATOM 797 C C . THR A 1 110 ? 32.286 11.827 19.994 1.00 35.35 110 THR A C 1
ATOM 798 O O . THR A 1 110 ? 32.882 12.902 20.121 1.00 35.05 110 THR A O 1
ATOM 802 N N . TRP A 1 111 ? 32.011 11.286 18.810 1.00 33.87 111 TRP A N 1
ATOM 803 C CA . TRP A 1 111 ? 32.308 11.976 17.553 1.00 32.73 111 TRP A CA 1
ATOM 804 C C . TRP A 1 111 ? 31.631 13.355 17.505 1.00 32.28 111 TRP A C 1
ATOM 805 O O . TRP A 1 111 ? 32.226 14.331 17.034 1.00 32.54 111 TRP A O 1
ATOM 816 N N . GLU A 1 112 ? 30.406 13.432 18.022 1.00 32.04 112 GLU A N 1
ATOM 817 C CA . GLU A 1 112 ? 29.672 14.695 18.107 1.00 31.49 112 GLU A CA 1
ATOM 818 C C . GLU A 1 112 ? 30.449 15.735 18.917 1.00 30.95 112 GLU A C 1
ATOM 819 O O . GLU A 1 112 ? 30.606 16.880 18.485 1.00 30.54 112 GLU A O 1
ATOM 825 N N . HIS A 1 113 ? 30.961 15.322 20.077 1.00 30.62 113 HIS A N 1
ATOM 826 C CA . HIS A 1 113 ? 31.744 16.216 20.929 1.00 30.09 113 HIS A CA 1
ATOM 827 C C . HIS A 1 113 ? 33.070 16.624 20.270 1.00 28.86 113 HIS A C 1
ATOM 828 O O . HIS A 1 113 ? 33.446 17.800 20.297 1.00 28.87 113 HIS A O 1
ATOM 835 N N . ILE A 1 114 ? 33.758 15.653 19.667 1.00 27.78 114 ILE A N 1
ATOM 836 C CA . ILE A 1 114 ? 35.044 15.905 19.013 1.00 26.14 114 ILE A CA 1
ATOM 837 C C . ILE A 1 114 ? 34.910 16.949 17.911 1.00 25.72 114 ILE A C 1
ATOM 838 O O . ILE A 1 114 ? 35.740 17.855 17.805 1.00 24.98 114 ILE A O 1
ATOM 843 N N . GLN A 1 115 ? 33.848 16.840 17.111 1.00 25.55 115 GLN A N 1
ATOM 844 C CA . GLN A 1 115 ? 33.585 17.809 16.048 1.00 26.10 115 GLN A CA 1
ATOM 845 C C . GLN A 1 115 ? 33.441 19.225 16.594 1.00 25.92 115 GLN A C 1
ATOM 846 O O . GLN A 1 115 ? 33.852 20.195 15.953 1.00 25.85 115 GLN A O 1
ATOM 852 N N . GLU A 1 116 ? 32.858 19.336 17.785 1.00 26.32 116 GLU A N 1
ATOM 853 C CA . GLU A 1 116 ? 32.659 20.632 18.424 1.00 26.03 116 GLU A CA 1
ATOM 854 C C . GLU A 1 116 ? 33.974 21.180 18.967 1.00 25.52 116 GLU A C 1
ATOM 855 O O . GLU A 1 116 ? 34.235 22.379 18.849 1.00 26.75 116 GLU A O 1
ATOM 857 N N . ILE A 1 117 ? 34.791 20.303 19.556 1.00 24.23 117 ILE A N 1
ATOM 858 C CA . ILE A 1 117 ? 36.145 20.640 20.024 1.00 22.82 117 ILE A CA 1
ATOM 859 C C . ILE A 1 117 ? 37.066 21.028 18.860 1.00 21.62 117 ILE A C 1
ATOM 860 O O . ILE A 1 117 ? 37.868 21.957 18.962 1.00 21.64 117 ILE A O 1
ATOM 865 N N . ASN A 1 118 ? 36.955 20.290 17.759 1.00 19.86 118 ASN A N 1
ATOM 866 C CA . ASN A 1 118 ? 37.901 20.411 16.643 1.00 17.80 118 ASN A CA 1
ATOM 867 C C . ASN A 1 118 ? 37.262 20.016 15.320 1.00 17.24 118 ASN A C 1
ATOM 868 O O . ASN A 1 118 ? 37.333 18.845 14.894 1.00 16.23 118 ASN A O 1
ATOM 873 N N . PRO A 1 119 ? 36.671 20.990 14.640 1.00 16.53 119 PRO A N 1
ATOM 874 C CA . PRO A 1 119 ? 35.967 20.726 13.377 1.00 16.12 119 PRO A CA 1
ATOM 875 C C . PRO A 1 119 ? 36.897 20.361 12.228 1.00 15.07 119 PRO A C 1
ATOM 876 O O . PRO A 1 119 ? 36.380 20.015 11.178 1.00 15.23 119 PRO A O 1
ATOM 880 N N . ARG A 1 120 ? 38.216 20.461 12.429 1.00 14.16 120 ARG A N 1
ATOM 881 C CA . ARG A 1 120 ? 39.187 20.098 11.412 1.00 13.60 120 ARG A CA 1
ATOM 882 C C . ARG A 1 120 ? 39.652 18.636 11.576 1.00 12.69 120 ARG A C 1
ATOM 883 O O . ARG A 1 120 ? 40.321 18.093 10.675 1.00 12.65 120 ARG A O 1
ATOM 891 N N . LEU A 1 121 ? 39.302 18.009 12.689 1.00 12.06 121 LEU A N 1
ATOM 892 C CA . LEU A 1 121 ? 39.801 16.641 12.968 1.00 11.31 121 LEU A CA 1
ATOM 893 C C . LEU A 1 121 ? 39.181 15.561 12.073 1.00 11.61 121 LEU A C 1
ATOM 894 O O . LEU A 1 121 ? 37.954 15.499 11.911 1.00 11.63 121 LEU A O 1
ATOM 899 N N . ILE A 1 122 ? 40.042 14.691 11.528 1.00 10.65 122 ILE A N 1
ATOM 900 C CA . ILE A 1 122 ? 39.596 13.512 10.763 1.00 10.16 122 ILE A CA 1
ATOM 901 C C . ILE A 1 122 ? 39.695 12.294 11.681 1.00 9.67 122 ILE A C 1
ATOM 902 O O . ILE A 1 122 ? 40.753 12.018 12.255 1.00 10.32 122 ILE A O 1
ATOM 907 N N A PHE A 1 123 ? 38.589 11.571 11.801 0.50 9.98 123 PHE A N 1
ATOM 908 N N B PHE A 1 123 ? 38.590 11.568 11.804 0.50 9.67 123 PHE A N 1
ATOM 909 C CA A PHE A 1 123 ? 38.497 10.414 12.695 0.50 10.01 123 PHE A CA 1
ATOM 910 C CA B PHE A 1 123 ? 38.480 10.414 12.710 0.50 9.40 123 PHE A CA 1
ATOM 911 C C A PHE A 1 123 ? 38.459 9.144 11.849 0.50 9.60 123 PHE A C 1
ATOM 912 C C B PHE A 1 123 ? 38.456 9.144 11.857 0.50 9.24 123 PHE A C 1
ATOM 913 O O A PHE A 1 123 ? 37.533 8.954 11.060 0.50 10.17 123 PHE A O 1
ATOM 914 O O B PHE A 1 123 ? 37.532 8.953 11.066 0.50 9.86 123 PHE A O 1
ATOM 929 N N . GLY A 1 124 ? 39.481 8.305 11.992 1.00 8.82 124 GLY A N 1
ATOM 930 C CA . GLY A 1 124 ? 39.559 7.053 11.236 1.00 9.62 124 GLY A CA 1
ATOM 931 C C . GLY A 1 124 ? 39.257 5.866 12.133 1.00 9.45 124 GLY A C 1
ATOM 932 O O . GLY A 1 124 ? 39.793 5.770 13.228 1.00 9.26 124 GLY A O 1
ATOM 933 N N . SER A 1 125 ? 38.421 4.944 11.661 1.00 8.81 125 SER A N 1
ATOM 934 C CA . SER A 1 125 ? 38.036 3.784 12.477 1.00 9.91 125 SER A CA 1
ATOM 935 C C . SER A 1 125 ? 38.085 2.499 11.642 1.00 9.95 125 SER A C 1
ATOM 936 O O . SER A 1 125 ? 37.513 2.454 10.555 1.00 10.89 125 SER A O 1
ATOM 939 N N . ILE A 1 126 ? 38.741 1.470 12.160 1.00 7.80 126 ILE A N 1
ATOM 940 C CA . ILE A 1 126 ? 38.696 0.128 11.565 1.00 7.59 126 ILE A CA 1
ATOM 941 C C . ILE A 1 126 ? 37.853 -0.774 12.459 1.00 7.58 126 ILE A C 1
ATOM 942 O O . ILE A 1 126 ? 38.022 -0.778 13.689 1.00 7.92 126 ILE A O 1
ATOM 947 N N . LYS A 1 127 ? 36.940 -1.521 11.825 1.00 7.60 127 LYS A N 1
ATOM 948 C CA . LYS A 1 127 ? 36.152 -2.558 12.479 1.00 7.25 127 LYS A CA 1
ATOM 949 C C . LYS A 1 127 ? 36.192 -3.834 11.658 1.00 7.47 127 LYS A C 1
ATOM 950 O O . LYS A 1 127 ? 36.613 -3.833 10.501 1.00 7.74 127 LYS A O 1
ATOM 956 N N . GLY A 1 128 ? 35.791 -4.945 12.267 1.00 7.27 128 GLY A N 1
ATOM 957 C CA . GLY A 1 128 ? 35.696 -6.202 11.510 1.00 6.74 128 GLY A CA 1
ATOM 958 C C . GLY A 1 128 ? 34.708 -6.096 10.365 1.00 7.25 128 GLY A C 1
ATOM 959 O O . GLY A 1 128 ? 34.948 -6.591 9.259 1.00 6.28 128 GLY A O 1
ATOM 960 N N . PHE A 1 129 ? 33.568 -5.447 10.636 1.00 7.43 129 PHE A N 1
ATOM 961 C CA . PHE A 1 129 ? 32.428 -5.426 9.725 1.00 8.35 129 PHE A CA 1
ATOM 962 C C . PHE A 1 129 ? 31.784 -4.032 9.640 1.00 9.63 129 PHE A C 1
ATOM 963 O O . PHE A 1 129 ? 31.964 -3.226 10.539 1.00 11.54 129 PHE A O 1
ATOM 971 N N . ASP A 1 130 ? 31.033 -3.776 8.571 1.00 10.55 130 ASP A N 1
ATOM 972 C CA . ASP A 1 130 ? 30.327 -2.507 8.374 1.00 12.47 130 ASP A CA 1
ATOM 973 C C . ASP A 1 130 ? 29.212 -2.324 9.408 1.00 11.94 130 ASP A C 1
ATOM 974 O O . ASP A 1 130 ? 28.712 -3.301 10.002 1.00 12.44 130 ASP A O 1
ATOM 979 N N . GLU A 1 131 ? 28.822 -1.067 9.604 1.00 13.11 131 GLU A N 1
ATOM 980 C CA . GLU A 1 131 ? 27.844 -0.725 10.645 1.00 13.91 131 GLU A CA 1
ATOM 981 C C . GLU A 1 131 ? 26.503 -1.440 10.477 1.00 14.92 131 GLU A C 1
ATOM 982 O O . GLU A 1 131 ? 25.823 -1.735 11.472 1.00 16.22 131 GLU A O 1
ATOM 984 N N . CYS A 1 132 ? 26.120 -1.719 9.239 1.00 14.64 132 CYS A N 1
ATOM 985 C CA . CYS A 1 132 ? 24.853 -2.395 8.979 1.00 15.49 132 CYS A CA 1
ATOM 986 C C . CYS A 1 132 ? 24.970 -3.920 8.833 1.00 15.60 132 CYS A C 1
ATOM 987 O O . CYS A 1 132 ? 24.003 -4.600 8.483 1.00 16.21 132 CYS A O 1
ATOM 990 N N . SER A 1 133 ? 26.145 -4.474 9.110 1.00 13.76 133 SER A N 1
ATOM 991 C CA . SER A 1 133 ? 26.329 -5.918 9.013 1.00 13.56 133 SER A CA 1
ATOM 992 C C . SER A 1 133 ? 25.641 -6.651 10.165 1.00 13.49 133 SER A C 1
ATOM 993 O O . SER A 1 133 ? 25.652 -6.173 11.308 1.00 12.49 133 SER A O 1
ATOM 996 N N . PRO A 1 134 ? 25.090 -7.834 9.879 1.00 14.10 134 PRO A N 1
ATOM 997 C CA . PRO A 1 134 ? 24.593 -8.718 10.940 1.00 14.51 134 PRO A CA 1
ATOM 998 C C . PRO A 1 134 ? 25.743 -9.097 11.863 1.00 13.44 134 PRO A C 1
ATOM 999 O O . PRO A 1 134 ? 25.482 -9.482 12.990 1.00 14.29 134 PRO A O 1
ATOM 1003 N N . TYR A 1 135 ? 26.986 -8.985 11.385 1.00 12.26 135 TYR A N 1
ATOM 1004 C CA . TYR A 1 135 ? 28.170 -9.312 12.198 1.00 11.65 135 TYR A CA 1
ATOM 1005 C C . TYR A 1 135 ? 28.845 -8.100 12.869 1.00 11.64 135 TYR A C 1
ATOM 1006 O O . TYR A 1 135 ? 29.957 -8.231 13.380 1.00 12.30 135 TYR A O 1
ATOM 1015 N N . VAL A 1 136 ? 28.162 -6.962 12.904 1.00 11.55 136 VAL A N 1
ATOM 1016 C CA . VAL A 1 136 ? 28.738 -5.699 13.423 1.00 12.17 136 VAL A CA 1
ATOM 1017 C C . VAL A 1 136 ? 29.408 -5.839 14.814 1.00 12.57 136 VAL A C 1
ATOM 1018 O O . VAL A 1 136 ? 30.435 -5.192 15.082 1.00 13.00 136 VAL A O 1
ATOM 1022 N N . ASN A 1 137 ? 28.850 -6.699 15.669 1.00 12.70 137 ASN A N 1
ATOM 1023 C CA . ASN A 1 137 ? 29.362 -6.870 17.027 1.00 13.01 137 ASN A CA 1
ATOM 1024 C C . ASN A 1 137 ? 30.270 -8.081 17.203 1.00 12.92 137 ASN A C 1
ATOM 1025 O O . ASN A 1 137 ? 30.688 -8.382 18.332 1.00 13.47 137 ASN A O 1
ATOM 1030 N N . VAL A 1 138 ? 30.600 -8.762 16.101 1.00 11.77 138 VAL A N 1
ATOM 1031 C CA . VAL A 1 138 ? 31.466 -9.950 16.148 1.00 11.19 138 VAL A CA 1
ATOM 1032 C C . VAL A 1 138 ? 32.949 -9.524 16.086 1.00 11.16 138 VAL A C 1
ATOM 1033 O O . VAL A 1 138 ? 33.316 -8.730 15.233 1.00 11.27 138 VAL A O 1
ATOM 1037 N N . LYS A 1 139 ? 33.764 -10.043 17.009 1.00 11.90 139 LYS A N 1
ATOM 1038 C CA . LYS A 1 139 ? 35.208 -9.818 16.965 1.00 11.60 139 LYS A CA 1
ATOM 1039 C C . LYS A 1 139 ? 35.817 -10.478 15.741 1.00 11.64 139 LYS A C 1
ATOM 1040 O O . LYS A 1 139 ? 35.404 -11.558 15.348 1.00 12.16 139 LYS A O 1
ATOM 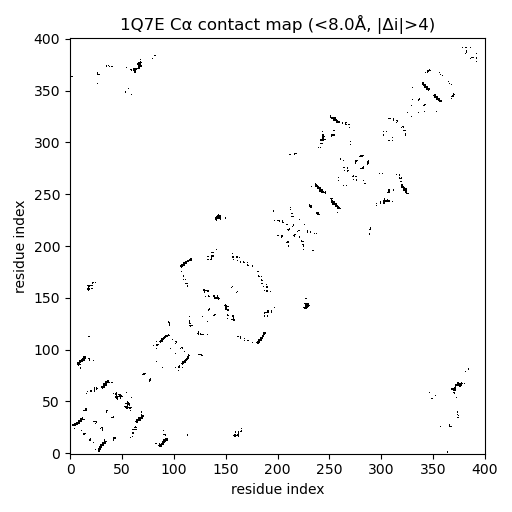1045 N N . ALA A 1 140 ? 36.776 -9.803 15.112 1.00 11.53 140 ALA A N 1
ATOM 1046 C CA . ALA A 1 140 ? 37.445 -10.372 13.957 1.00 10.63 140 ALA A CA 1
ATOM 1047 C C . ALA A 1 140 ? 38.935 -10.291 14.187 1.00 11.33 140 ALA A C 1
ATOM 1048 O O . ALA A 1 140 ? 39.467 -9.275 14.655 1.00 12.97 140 ALA A O 1
ATOM 1050 N N . TYR A 1 141 ? 39.576 -11.416 13.965 1.00 8.75 141 TYR A N 1
ATOM 1051 C CA . TYR A 1 141 ? 41.014 -11.476 13.737 1.00 8.70 141 TYR A CA 1
ATOM 1052 C C . TYR A 1 141 ? 41.246 -11.717 12.242 1.00 8.87 141 TYR A C 1
ATOM 1053 O O . TYR A 1 141 ? 40.312 -12.029 11.500 1.00 8.83 141 TYR A O 1
ATOM 1062 N N . GLU A 1 142 ? 42.486 -11.524 11.804 1.00 8.83 142 GLU A N 1
ATOM 1063 C CA . GLU A 1 142 ? 42.901 -11.799 10.423 1.00 8.75 142 GLU A CA 1
ATOM 1064 C C . GLU A 1 142 ? 42.042 -12.822 9.640 1.00 7.41 142 GLU A C 1
ATOM 1065 O O . GLU A 1 142 ? 41.400 -12.487 8.629 1.00 6.88 142 GLU A O 1
ATOM 1071 N N . ASN A 1 143 ? 42.060 -14.075 10.080 1.00 7.28 143 ASN A N 1
ATOM 1072 C CA . ASN A 1 143 ? 41.469 -15.135 9.287 1.00 7.20 143 ASN A CA 1
ATOM 1073 C C . ASN A 1 143 ? 39.951 -15.167 9.356 1.00 6.96 143 ASN A C 1
ATOM 1074 O O . ASN A 1 143 ? 39.310 -15.745 8.463 1.00 6.31 143 ASN A O 1
ATOM 1079 N N . VAL A 1 144 ? 39.368 -14.542 10.386 1.00 6.52 144 VAL A N 1
ATOM 1080 C CA . VAL A 1 144 ? 37.917 -14.356 10.446 1.00 7.32 144 VAL A CA 1
ATOM 1081 C C . VAL A 1 144 ? 37.462 -13.491 9.281 1.00 7.25 144 VAL A C 1
ATOM 1082 O O . VAL A 1 144 ? 36.468 -13.794 8.609 1.00 7.91 144 VAL A O 1
ATOM 1086 N N . ALA A 1 145 ? 38.210 -12.428 9.009 1.00 6.42 145 ALA A N 1
ATOM 1087 C CA . ALA A 1 145 ? 37.925 -11.563 7.852 1.00 6.40 145 ALA A CA 1
ATOM 1088 C C . ALA A 1 145 ? 38.164 -12.300 6.535 1.00 5.91 145 ALA A C 1
ATOM 1089 O O . ALA A 1 145 ? 37.426 -12.121 5.563 1.00 7.24 145 ALA A O 1
ATOM 1091 N N . GLN A 1 146 ? 39.225 -13.096 6.466 1.00 6.13 146 GLN A N 1
ATOM 1092 C CA . GLN A 1 146 ? 39.455 -13.856 5.231 1.00 6.49 146 GLN A CA 1
ATOM 1093 C C . GLN A 1 146 ? 38.270 -14.782 4.935 1.00 6.70 146 GLN A C 1
ATOM 1094 O O . GLN A 1 146 ? 37.897 -14.948 3.789 1.00 6.64 146 GLN A O 1
ATOM 1100 N N . ALA A 1 147 ? 37.684 -15.358 5.978 1.00 5.87 147 ALA A N 1
ATOM 1101 C CA . ALA A 1 147 ? 36.532 -16.238 5.784 1.00 6.20 147 ALA A CA 1
ATOM 1102 C C . ALA A 1 147 ? 35.307 -15.450 5.367 1.00 6.42 147 ALA A C 1
ATOM 1103 O O . ALA A 1 147 ? 34.609 -15.822 4.415 1.00 6.48 147 ALA A O 1
ATOM 1105 N N . ALA A 1 148 ? 35.058 -14.337 6.046 1.00 6.56 148 ALA A N 1
ATOM 1106 C CA . ALA A 1 148 ? 33.854 -13.552 5.750 1.00 7.31 148 ALA A CA 1
ATOM 1107 C C . ALA A 1 148 ? 33.949 -12.765 4.425 1.00 7.99 148 ALA A C 1
ATOM 1108 O O . ALA A 1 148 ? 32.932 -12.325 3.900 1.00 9.46 148 ALA A O 1
ATOM 1110 N N . GLY A 1 149 ? 35.163 -12.579 3.894 1.00 7.57 149 GLY A N 1
ATOM 1111 C CA . GLY A 1 149 ? 35.332 -11.686 2.755 1.00 7.49 149 GLY A CA 1
ATOM 1112 C C . GLY A 1 149 ? 35.470 -12.345 1.399 1.00 7.37 149 GLY A C 1
ATOM 1113 O O . GLY A 1 149 ? 35.606 -11.643 0.391 1.00 6.91 149 GLY A O 1
ATOM 1114 N N . GLY A 1 150 ? 35.454 -13.684 1.381 1.00 6.37 150 GLY A N 1
ATOM 1115 C CA . GLY A 1 150 ? 35.483 -14.432 0.123 1.00 7.12 150 GLY A CA 1
ATOM 1116 C C . GLY A 1 150 ? 36.781 -15.147 -0.177 1.00 7.26 150 GLY A C 1
ATOM 1117 O O . GLY A 1 150 ? 36.827 -16.046 -1.043 1.00 8.34 150 GLY A O 1
ATOM 1118 N N . ALA A 1 151 ? 37.851 -14.752 0.510 1.00 6.06 151 ALA A N 1
ATOM 1119 C CA . ALA A 1 151 ? 39.172 -15.237 0.153 1.00 6.03 151 ALA A CA 1
ATOM 1120 C C . ALA A 1 151 ? 39.365 -16.696 0.538 1.00 7.36 151 ALA A C 1
ATOM 1121 O O . ALA A 1 151 ? 39.867 -17.490 -0.277 1.00 6.43 151 ALA A O 1
ATOM 1123 N N . ALA A 1 152 ? 38.973 -17.079 1.754 1.00 5.76 152 ALA A N 1
ATOM 1124 C CA . ALA A 1 152 ? 39.176 -18.483 2.132 1.00 6.64 152 ALA A CA 1
ATOM 1125 C C . ALA A 1 152 ? 38.370 -19.412 1.224 1.00 5.95 152 ALA A C 1
ATOM 1126 O O . ALA A 1 152 ? 38.849 -20.496 0.848 1.00 6.36 152 ALA A O 1
ATOM 1128 N N . SER A 1 153 ? 37.152 -19.004 0.849 1.00 5.56 153 SER A N 1
ATOM 1129 C CA . SER A 1 153 ? 36.339 -19.826 -0.038 1.00 5.48 153 SER A CA 1
ATOM 1130 C C . SER A 1 153 ? 36.995 -20.168 -1.361 1.00 5.54 153 SER A C 1
ATOM 1131 O O . SER A 1 153 ? 36.781 -21.262 -1.932 1.00 7.41 153 SER A O 1
ATOM 1134 N N . THR A 1 154 ? 37.766 -19.215 -1.885 1.00 5.92 154 THR A N 1
ATOM 1135 C CA . THR A 1 154 ? 38.270 -19.329 -3.257 1.00 5.19 154 THR A CA 1
ATOM 1136 C C . THR A 1 154 ? 39.776 -19.619 -3.326 1.00 4.96 154 THR A C 1
ATOM 1137 O O . THR A 1 154 ? 40.332 -19.682 -4.426 1.00 7.42 154 THR A O 1
ATOM 1141 N N . THR A 1 155 ? 40.398 -19.836 -2.166 1.00 5.28 155 THR A N 1
ATOM 1142 C CA . THR A 1 155 ? 41.849 -20.102 -2.078 1.00 5.18 155 THR A CA 1
ATOM 1143 C C . THR A 1 155 ? 42.058 -21.548 -1.649 1.00 6.61 155 THR A C 1
ATOM 1144 O O . THR A 1 155 ? 41.413 -22.018 -0.690 1.00 6.89 155 THR A O 1
ATOM 1148 N N . GLY A 1 156 ? 42.962 -22.251 -2.333 1.00 5.99 156 GLY A N 1
ATOM 1149 C CA . GLY A 1 156 ? 43.215 -23.630 -1.969 1.00 6.47 156 GLY A CA 1
ATOM 1150 C C . GLY A 1 156 ? 42.895 -24.534 -3.128 1.00 6.45 156 GLY A C 1
ATOM 1151 O O . GLY A 1 156 ? 42.825 -24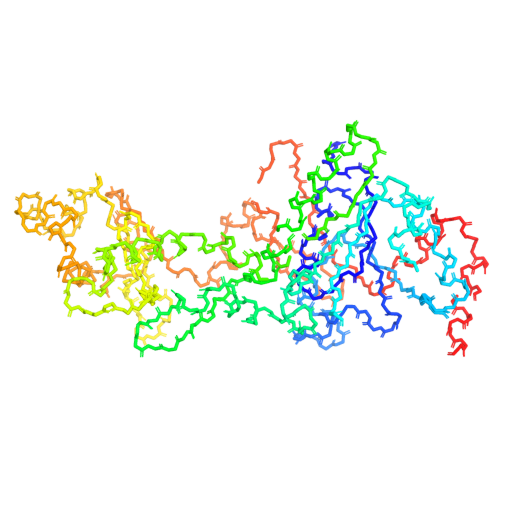.086 -4.261 1.00 6.11 156 GLY A O 1
ATOM 1152 N N . PHE A 1 157 ? 42.715 -25.813 -2.817 1.00 7.90 157 PHE A N 1
ATOM 1153 C CA . PHE A 1 157 ? 42.403 -26.809 -3.847 1.00 8.76 157 PHE A CA 1
ATOM 1154 C C . PHE A 1 157 ? 40.951 -27.216 -3.787 1.00 9.46 157 PHE A C 1
ATOM 1155 O O . PHE A 1 157 ? 40.298 -27.168 -2.723 1.00 9.48 157 PHE A O 1
ATOM 1163 N N . TRP A 1 158 ? 40.456 -27.664 -4.934 1.00 10.40 158 TRP A N 1
ATOM 1164 C CA . TRP A 1 158 ? 39.066 -28.073 -5.087 1.00 10.96 158 TRP A CA 1
ATOM 1165 C C . TRP A 1 158 ? 38.681 -29.259 -4.202 1.00 12.19 158 TRP A C 1
ATOM 1166 O O . TRP A 1 158 ? 37.502 -29.409 -3.851 1.00 12.55 158 TRP A O 1
ATOM 1177 N N . ASP A 1 159 ? 39.666 -30.083 -3.838 1.00 11.44 159 ASP A N 1
ATOM 1178 C CA . ASP A 1 159 ? 39.417 -31.266 -3.005 1.00 13.29 159 ASP A CA 1
ATOM 1179 C C . ASP A 1 159 ? 40.011 -31.134 -1.599 1.00 13.01 159 ASP A C 1
ATOM 1180 O O . ASP A 1 159 ? 40.220 -32.125 -0.874 1.00 15.25 159 ASP A O 1
ATOM 1185 N N . GLY A 1 160 ? 40.262 -29.905 -1.200 1.00 11.03 160 GLY A N 1
ATOM 1186 C CA . GLY A 1 160 ? 40.763 -29.600 0.128 1.00 10.81 160 GLY A CA 1
ATOM 1187 C C . GLY A 1 160 ? 39.886 -28.529 0.766 1.00 9.14 160 GLY A C 1
ATOM 1188 O O . GLY A 1 160 ? 38.931 -28.093 0.142 1.00 8.64 160 GLY A O 1
ATOM 1189 N N . PRO A 1 161 ? 40.175 -28.150 2.001 1.00 9.02 161 PRO A N 1
ATOM 1190 C CA . PRO A 1 161 ? 39.365 -27.140 2.704 1.00 9.05 161 PRO A CA 1
ATOM 1191 C C . PRO A 1 161 ? 39.626 -25.734 2.155 1.00 8.07 161 PRO A C 1
ATOM 1192 O O . PRO A 1 161 ? 40.652 -25.513 1.485 1.00 9.58 161 PRO A O 1
ATOM 1196 N N . PRO A 1 162 ? 38.770 -24.779 2.505 1.00 7.61 162 PRO A N 1
ATOM 1197 C CA . PRO A 1 162 ? 39.087 -23.363 2.321 1.00 7.03 162 PRO A CA 1
ATOM 1198 C C . PRO A 1 162 ? 40.420 -23.128 2.997 1.00 6.87 162 PRO A C 1
ATOM 1199 O O . PRO A 1 162 ? 40.703 -23.725 4.054 1.00 6.79 162 PRO A O 1
ATOM 1203 N N A LEU A 1 163 ? 41.200 -22.217 2.428 0.50 6.64 163 LEU A N 1
ATOM 1204 N N B LEU A 1 163 ? 41.257 -22.291 2.384 0.50 6.84 163 LEU A N 1
ATOM 1205 C CA A LEU A 1 163 ? 42.544 -21.981 2.899 0.50 6.77 163 LEU A CA 1
ATOM 1206 C CA B LEU A 1 163 ? 42.569 -22.005 2.945 0.50 7.12 163 LEU A CA 1
ATOM 1207 C C A LEU A 1 163 ? 42.781 -20.500 3.118 0.50 6.86 163 LEU A C 1
ATOM 1208 C C B LEU A 1 163 ? 42.796 -20.521 3.119 0.50 7.08 163 LEU A C 1
ATOM 1209 O O A LEU A 1 163 ? 42.456 -19.669 2.263 0.50 7.53 163 LEU A O 1
ATOM 1210 O O B LEU A 1 163 ? 42.472 -19.710 2.246 0.50 7.72 163 LEU A O 1
ATOM 1219 N N . VAL A 1 164 ? 43.347 -20.181 4.277 1.00 7.23 164 VAL A N 1
ATOM 1220 C CA . VAL A 1 164 ? 43.743 -18.800 4.566 1.00 7.24 164 VAL A CA 1
ATOM 1221 C C . VAL A 1 164 ? 45.057 -18.458 3.832 1.00 6.74 164 VAL A C 1
ATOM 1222 O O . VAL A 1 164 ? 45.884 -19.334 3.535 1.00 7.97 164 VAL A O 1
ATOM 1226 N N A SER A 1 165 ? 45.222 -17.185 3.523 0.50 6.66 165 SER A N 1
ATOM 1227 N N B SER A 1 165 ? 45.204 -17.178 3.494 0.50 6.45 165 SER A N 1
ATOM 1228 C CA A SER A 1 165 ? 46.428 -16.718 2.865 0.50 6.70 165 SER A CA 1
ATOM 1229 C CA B SER A 1 165 ? 46.420 -16.647 2.873 0.50 6.37 165 SER A CA 1
ATOM 1230 C C A SER A 1 165 ? 47.388 -16.204 3.928 0.50 7.16 165 SER A C 1
ATOM 1231 C C B SER A 1 165 ? 47.391 -16.224 3.960 0.50 6.97 165 SER A C 1
ATOM 1232 O O A SER A 1 165 ? 46.963 -15.621 4.925 0.50 7.33 165 SER A O 1
ATOM 1233 O O B SER A 1 165 ? 46.980 -15.688 4.989 0.50 7.24 165 SER A O 1
ATOM 1238 N N . ALA A 1 166 ? 48.689 -16.441 3.721 1.00 7.44 166 ALA A N 1
ATOM 1239 C CA . ALA A 1 166 ? 49.710 -15.881 4.597 1.00 7.14 166 ALA A CA 1
ATOM 1240 C C . ALA A 1 166 ? 49.683 -14.364 4.597 1.00 8.11 166 ALA A C 1
ATOM 1241 O O . ALA A 1 166 ? 50.030 -13.753 5.622 1.00 10.32 166 ALA A O 1
ATOM 1243 N N . ALA A 1 167 ? 49.295 -13.772 3.466 1.00 8.15 167 ALA A N 1
ATOM 1244 C CA . ALA A 1 167 ? 49.254 -12.313 3.343 1.00 7.89 167 ALA A CA 1
ATOM 1245 C C . ALA A 1 167 ? 48.166 -11.776 4.261 1.00 8.84 167 ALA A C 1
ATOM 1246 O O . ALA A 1 167 ? 47.094 -12.375 4.410 1.00 10.05 167 ALA A O 1
ATOM 1248 N N . ALA A 1 168 ? 48.448 -10.633 4.879 1.00 7.76 168 ALA A N 1
ATOM 1249 C CA . ALA A 1 168 ? 47.553 -10.111 5.906 1.00 8.50 168 ALA A CA 1
ATOM 1250 C C . ALA A 1 168 ? 46.411 -9.362 5.224 1.00 8.97 168 ALA A C 1
ATOM 1251 O O . ALA A 1 168 ? 46.332 -8.127 5.242 1.00 9.52 168 ALA A O 1
ATOM 1253 N N . LEU A 1 169 ? 45.518 -10.139 4.599 1.00 8.96 169 LEU A N 1
ATOM 1254 C CA . LEU A 1 169 ? 44.337 -9.596 3.880 1.00 9.55 169 LEU A CA 1
ATOM 1255 C C . LEU A 1 169 ? 43.355 -8.850 4.802 1.00 10.02 169 LEU A C 1
ATOM 1256 O O . LEU A 1 169 ? 42.679 -7.912 4.364 1.00 10.88 169 LEU A O 1
ATOM 1261 N N . GLY A 1 170 ? 43.243 -9.292 6.050 1.00 9.89 170 GLY A N 1
ATOM 1262 C CA . GLY A 1 170 ? 42.359 -8.670 7.012 1.00 10.89 170 GLY A CA 1
ATOM 1263 C C . GLY A 1 170 ? 43.020 -7.633 7.880 1.00 11.65 170 GLY A C 1
ATOM 1264 O O . GLY A 1 170 ? 42.329 -6.785 8.443 1.00 13.64 170 GLY A O 1
ATOM 1265 N N . ASP A 1 171 ? 44.342 -7.696 8.003 1.00 10.64 171 ASP A N 1
ATOM 1266 C CA . ASP A 1 171 ? 45.032 -6.778 8.897 1.00 10.14 171 ASP A CA 1
ATOM 1267 C C . ASP A 1 171 ? 45.771 -5.658 8.139 1.00 9.48 171 ASP A C 1
ATOM 1268 O O . ASP A 1 171 ? 45.197 -4.580 7.946 1.00 9.23 171 ASP A O 1
ATOM 1273 N N . SER A 1 172 ? 47.009 -5.888 7.682 1.00 8.62 172 SER A N 1
ATOM 1274 C CA . SER A 1 172 ? 47.717 -4.804 6.990 1.00 8.28 172 SER A CA 1
ATOM 1275 C C . SER A 1 172 ? 46.948 -4.295 5.785 1.00 8.38 172 SER A C 1
ATOM 1276 O O . SER A 1 172 ? 46.935 -3.081 5.507 1.00 7.33 172 SER A O 1
ATOM 1279 N N . ASN A 1 173 ? 46.308 -5.178 5.035 1.00 7.70 173 ASN A N 1
ATOM 1280 C CA . ASN A 1 173 ? 45.485 -4.708 3.912 1.00 6.78 173 ASN A CA 1
ATOM 1281 C C . ASN A 1 173 ? 44.378 -3.688 4.334 1.00 7.58 173 ASN A C 1
ATOM 1282 O O . ASN A 1 173 ? 44.122 -2.702 3.651 1.00 8.31 173 ASN A O 1
ATOM 1287 N N . THR A 1 174 ? 43.737 -3.963 5.462 1.00 6.79 174 THR A N 1
ATOM 1288 C CA . THR A 1 174 ? 42.695 -3.064 5.992 1.00 7.53 174 THR A CA 1
ATOM 1289 C C . THR A 1 174 ? 43.330 -1.749 6.394 1.00 7.41 174 THR A C 1
ATOM 1290 O O . THR A 1 174 ? 42.804 -0.671 6.084 1.00 8.17 174 THR A O 1
ATOM 1294 N N . GLY A 1 175 ? 44.529 -1.834 6.971 1.00 7.06 175 GLY A N 1
ATOM 1295 C CA . GLY A 1 175 ? 45.305 -0.638 7.272 1.00 6.61 175 GLY A CA 1
ATOM 1296 C C . GLY A 1 175 ? 45.624 0.239 6.065 1.00 6.74 175 GLY A C 1
ATOM 1297 O O . GLY A 1 175 ? 45.493 1.464 6.146 1.00 6.90 175 GLY A O 1
ATOM 1306 N N . HIS A 1 177 ? 43.928 0.325 3.299 1.00 6.16 177 HIS A N 1
ATOM 1307 C CA . HIS A 1 177 ? 42.683 0.932 2.818 1.00 6.87 177 HIS A CA 1
ATOM 1308 C C . HIS A 1 177 ? 42.268 2.096 3.717 1.00 6.47 177 HIS A C 1
ATOM 1309 O O . HIS A 1 177 ? 41.820 3.140 3.203 1.00 6.71 177 HIS A O 1
ATOM 1316 N N . LEU A 1 178 ? 42.443 1.978 5.040 1.00 6.89 178 LEU A N 1
ATOM 1317 C CA . LEU A 1 178 ? 42.120 3.123 5.888 1.00 7.13 178 LEU A CA 1
ATOM 1318 C C . LEU A 1 178 ? 43.051 4.283 5.541 1.00 7.26 178 LEU A C 1
ATOM 1319 O O . LEU A 1 178 ? 42.605 5.431 5.474 1.00 8.25 178 LEU A O 1
ATOM 1324 N N . LEU A 1 179 ? 44.331 3.982 5.294 1.00 6.37 179 LEU A N 1
ATOM 1325 C CA . LEU A 1 179 ? 45.304 5.016 4.931 1.00 6.70 179 LEU A CA 1
ATOM 1326 C C . LEU A 1 179 ? 44.843 5.799 3.683 1.00 7.49 179 LEU A C 1
ATOM 1327 O O . LEU A 1 179 ? 44.898 7.043 3.657 1.00 7.23 179 LEU A O 1
ATOM 1332 N N . ILE A 1 180 ? 44.358 5.089 2.671 1.00 7.35 180 ILE A N 1
ATOM 1333 C CA . ILE A 1 180 ? 43.818 5.733 1.474 1.00 7.34 180 ILE A CA 1
ATOM 1334 C C . ILE A 1 180 ? 42.733 6.730 1.871 1.00 7.78 180 ILE A C 1
ATOM 1335 O O . ILE A 1 180 ? 42.733 7.871 1.428 1.00 8.20 180 ILE A O 1
ATOM 1340 N N . GLY A 1 181 ? 41.830 6.293 2.720 1.00 7.76 181 GLY A N 1
ATOM 1341 C CA . GLY A 1 181 ? 40.735 7.150 3.170 1.00 8.09 181 GLY A CA 1
ATOM 1342 C C . GLY A 1 181 ? 41.222 8.370 3.922 1.00 8.55 181 GLY A C 1
ATOM 1343 O O . GLY A 1 181 ? 40.699 9.451 3.723 1.00 9.23 181 GLY A O 1
ATOM 1344 N N . LEU A 1 182 ? 42.218 8.185 4.790 1.00 7.67 182 LEU A N 1
ATOM 1345 C CA . LEU A 1 182 ? 42.722 9.326 5.552 1.00 7.50 182 LEU A CA 1
ATOM 1346 C C . LEU A 1 182 ? 43.393 10.339 4.643 1.00 8.15 182 LEU A C 1
ATOM 1347 O O . LEU A 1 182 ? 43.221 11.552 4.843 1.00 7.75 182 LEU A O 1
ATOM 1352 N N . LEU A 1 183 ? 44.134 9.873 3.636 1.00 7.66 183 LEU A N 1
ATOM 1353 C CA . LEU A 1 183 ? 44.818 10.832 2.748 1.00 7.33 183 LEU A CA 1
ATOM 1354 C C . LEU A 1 183 ? 43.799 11.558 1.880 1.00 7.90 183 LEU A C 1
ATOM 1355 O O . LEU A 1 183 ? 43.923 12.769 1.659 1.00 8.27 183 LEU A O 1
ATOM 1360 N N . ALA A 1 184 ? 42.772 10.838 1.421 1.00 7.55 184 ALA A N 1
ATOM 1361 C CA . ALA A 1 184 ? 41.680 11.480 0.694 1.00 8.05 184 ALA A CA 1
ATOM 1362 C C . ALA A 1 184 ? 40.962 12.522 1.548 1.00 8.59 184 ALA A C 1
ATOM 1363 O O . ALA A 1 184 ? 40.621 13.576 1.039 1.00 9.70 184 ALA A O 1
ATOM 1365 N N . ALA A 1 185 ? 40.734 12.203 2.825 1.00 8.57 185 ALA A N 1
ATOM 1366 C CA . ALA A 1 185 ? 40.074 13.142 3.755 1.00 8.44 185 ALA A CA 1
ATOM 1367 C C . ALA A 1 185 ? 40.944 14.388 3.991 1.00 9.15 185 ALA A C 1
ATOM 1368 O O . ALA A 1 185 ? 40.395 15.509 4.113 1.00 10.28 185 ALA A O 1
ATOM 1370 N N . LEU A 1 186 ? 42.268 14.221 4.045 1.00 9.05 186 LEU A N 1
ATOM 1371 C CA . LEU A 1 186 ? 43.158 15.389 4.159 1.00 9.52 186 LEU A CA 1
ATOM 1372 C C . LEU A 1 186 ? 43.028 16.254 2.901 1.00 10.53 186 LEU A C 1
ATOM 1373 O O . LEU A 1 186 ? 42.995 17.499 2.976 1.00 10.02 186 LEU A O 1
ATOM 1378 N N . LEU A 1 187 ? 42.948 15.598 1.739 1.00 9.61 187 LEU A N 1
ATOM 1379 C CA . LEU A 1 187 ? 42.813 16.366 0.506 1.00 9.95 187 LEU A CA 1
ATOM 1380 C C . LEU A 1 187 ? 41.459 17.070 0.461 1.00 10.59 187 LEU A C 1
ATOM 1381 O O . LEU A 1 187 ? 41.384 18.253 0.038 1.00 11.38 187 LEU A O 1
ATOM 1386 N N . HIS A 1 188 ? 40.420 16.386 0.905 1.00 9.66 188 HIS A N 1
ATOM 1387 C CA . HIS A 1 188 ? 39.083 16.964 0.941 1.00 10.56 188 HIS A CA 1
ATOM 1388 C C . HIS A 1 188 ? 39.059 18.176 1.899 1.00 11.31 188 HIS A C 1
ATOM 1389 O O . HIS A 1 188 ? 38.401 19.195 1.622 1.00 12.18 188 HIS A O 1
ATOM 1396 N N . ARG A 1 189 ? 39.790 18.087 3.007 1.00 10.94 189 ARG A N 1
ATOM 1397 C CA . ARG A 1 189 ? 39.832 19.187 3.992 1.00 12.47 189 ARG A CA 1
ATOM 1398 C C . ARG A 1 189 ? 40.463 20.475 3.448 1.00 14.22 189 ARG A C 1
ATOM 1399 O O . ARG A 1 189 ? 40.082 21.582 3.871 1.00 14.36 189 ARG A O 1
ATOM 1407 N N . GLU A 1 190 ? 41.387 20.348 2.507 1.00 15.88 190 GLU A N 1
ATOM 1408 C CA . GLU A 1 190 ? 41.927 21.508 1.798 1.00 17.98 190 GLU A CA 1
ATOM 1409 C C . GLU A 1 190 ? 40.826 22.299 1.082 1.00 19.83 190 GLU A C 1
ATOM 1410 O O . GLU A 1 190 ? 40.969 23.511 0.886 1.00 20.77 190 GLU A O 1
ATOM 1413 N N . LYS A 1 191 ? 39.729 21.624 0.724 1.00 19.88 191 LYS A N 1
ATOM 1414 C CA . LYS A 1 191 ? 38.594 22.233 0.016 1.00 21.11 191 LYS A CA 1
ATOM 1415 C C . LYS A 1 191 ? 37.459 22.693 0.930 1.00 21.54 191 LYS A C 1
ATOM 1416 O O . LYS A 1 191 ? 36.855 23.737 0.669 1.00 22.07 191 LYS A O 1
ATOM 1422 N N . THR A 1 192 ? 37.157 21.927 1.985 1.00 19.91 192 THR A N 1
ATOM 1423 C CA . THR A 1 192 ? 35.986 22.184 2.830 1.00 19.47 192 THR A CA 1
ATOM 1424 C C . THR A 1 192 ? 36.355 22.911 4.126 1.00 19.08 192 THR A C 1
ATOM 1425 O O . THR A 1 192 ? 35.476 23.456 4.812 1.00 20.07 192 THR A O 1
ATOM 1429 N N . GLY A 1 193 ? 37.635 22.867 4.479 1.00 18.25 193 GLY A N 1
ATOM 1430 C CA . GLY A 1 193 ? 38.090 23.288 5.798 1.00 17.14 193 GLY A CA 1
ATOM 1431 C C . GLY A 1 193 ? 37.589 22.448 6.962 1.00 16.83 193 GLY A C 1
ATOM 1432 O O . GLY A 1 193 ? 37.724 22.855 8.129 1.00 16.60 193 GLY A O 1
ATOM 1433 N N . ARG A 1 194 ? 37.037 21.266 6.673 1.00 15.56 194 ARG A N 1
ATOM 1434 C CA . ARG A 1 194 ? 36.456 20.423 7.706 1.00 15.26 194 ARG A CA 1
ATOM 1435 C C . ARG A 1 194 ? 37.050 19.020 7.673 1.00 14.33 194 ARG A C 1
ATOM 1436 O O . ARG A 1 194 ? 37.418 18.512 6.602 1.00 14.61 194 ARG A O 1
ATOM 1444 N N . GLY A 1 195 ? 37.099 18.406 8.850 1.00 14.05 195 GLY A N 1
ATOM 1445 C CA . GLY A 1 195 ? 37.404 16.990 8.961 1.00 13.15 195 GLY A CA 1
ATOM 1446 C C . GLY A 1 195 ? 36.151 16.198 8.687 1.00 13.04 195 GLY A C 1
ATOM 1447 O O . GLY A 1 195 ? 35.122 16.725 8.277 1.00 12.81 195 GLY A O 1
ATOM 1448 N N . GLN A 1 196 ? 36.251 14.898 8.900 1.00 12.01 196 GLN A N 1
ATOM 1449 C CA . GLN A 1 196 ? 35.129 13.995 8.716 1.00 11.25 196 GLN A CA 1
ATOM 1450 C C . GLN A 1 196 ? 35.497 12.658 9.335 1.00 11.12 196 GLN A C 1
ATOM 1451 O O . GLN A 1 196 ? 36.629 12.471 9.797 1.00 10.75 196 GLN A O 1
ATOM 1457 N N . ARG A 1 197 ? 34.543 11.744 9.343 1.00 10.15 197 ARG A N 1
ATOM 1458 C CA . ARG A 1 197 ? 34.777 10.355 9.791 1.00 10.75 197 ARG A CA 1
ATOM 1459 C C . ARG A 1 197 ? 35.080 9.477 8.585 1.00 9.92 197 ARG A C 1
ATOM 1460 O O . ARG A 1 197 ? 34.407 9.575 7.553 1.00 10.80 197 ARG A O 1
ATOM 1468 N N . VAL A 1 198 ? 36.103 8.629 8.718 1.00 9.34 198 VAL A N 1
ATOM 1469 C CA . VAL A 1 198 ? 36.433 7.641 7.690 1.00 9.43 198 VAL A CA 1
ATOM 1470 C C . VAL A 1 198 ? 36.374 6.263 8.340 1.00 9.74 198 VAL A C 1
ATOM 1471 O O . VAL A 1 198 ? 37.057 6.036 9.346 1.00 9.59 198 VAL A O 1
ATOM 1475 N N . THR A 1 199 ? 35.624 5.320 7.755 1.00 9.15 199 THR A N 1
ATOM 1476 C CA . THR A 1 199 ? 35.576 3.977 8.351 1.00 9.04 199 THR A CA 1
ATOM 1477 C C . THR A 1 199 ? 35.971 2.911 7.354 1.00 8.83 199 THR A C 1
ATOM 1478 O O . THR A 1 199 ? 35.728 3.029 6.138 1.00 8.89 199 THR A O 1
ATOM 1490 N N . SER A 1 201 ? 36.129 -1.506 7.036 1.00 7.88 201 SER A N 1
ATOM 1491 C CA . SER A 1 201 ? 35.977 -2.830 7.634 1.00 8.87 201 SER A CA 1
ATOM 1492 C C . SER A 1 201 ? 36.935 -3.861 7.061 1.00 8.48 201 SER A C 1
ATOM 1493 O O . SER A 1 201 ? 37.319 -3.802 5.884 1.00 8.37 201 SER A O 1
ATOM 1504 N N . GLN A 1 203 ? 36.244 -7.023 6.596 1.00 6.88 203 GLN A N 1
ATOM 1505 C CA . GLN A 1 203 ? 35.540 -7.804 5.564 1.00 7.42 203 GLN A CA 1
ATOM 1506 C C . GLN A 1 203 ? 35.622 -7.097 4.186 1.00 6.69 203 GLN A C 1
ATOM 1507 O O . GLN A 1 203 ? 35.900 -7.759 3.154 1.00 6.40 203 GLN A O 1
ATOM 1513 N N . ASP A 1 204 ? 35.418 -5.775 4.157 1.00 7.55 204 ASP A N 1
ATOM 1514 C CA . ASP A 1 204 ? 35.434 -5.023 2.896 1.00 8.63 204 ASP A CA 1
ATOM 1515 C C . ASP A 1 204 ? 36.838 -4.989 2.275 1.00 7.87 204 ASP A C 1
ATOM 1516 O O . ASP A 1 204 ? 36.973 -5.004 1.055 1.00 7.74 204 ASP A O 1
ATOM 1521 N N . ALA A 1 205 ? 37.881 -4.973 3.106 1.00 7.34 205 ALA A N 1
ATOM 1522 C CA . ALA A 1 205 ? 39.248 -4.957 2.584 1.00 7.21 205 ALA A CA 1
ATOM 1523 C C . ALA A 1 205 ? 39.535 -6.252 1.842 1.00 7.48 205 ALA A C 1
ATOM 1524 O O . ALA A 1 205 ? 40.163 -6.272 0.784 1.00 7.23 205 ALA A O 1
ATOM 1526 N N . VAL A 1 206 ? 39.094 -7.357 2.440 1.00 6.25 206 VAL A N 1
ATOM 1527 C CA . VAL A 1 206 ? 39.268 -8.672 1.837 1.00 6.42 206 VAL A CA 1
ATOM 1528 C C . VAL A 1 206 ? 38.480 -8.738 0.539 1.00 7.04 206 VAL A C 1
ATOM 1529 O O . VAL A 1 206 ? 39.005 -9.142 -0.502 1.00 6.92 206 VAL A O 1
ATOM 1533 N N . LEU A 1 207 ? 37.212 -8.342 0.585 1.00 6.37 207 LEU A N 1
ATOM 1534 C CA . LEU A 1 207 ? 36.392 -8.360 -0.622 1.00 7.65 207 LEU A CA 1
ATOM 1535 C C . LEU A 1 207 ? 36.995 -7.536 -1.771 1.00 7.77 207 LEU A C 1
ATOM 1536 O O . LEU A 1 207 ? 36.951 -7.982 -2.935 1.00 8.47 207 LEU A O 1
ATOM 1541 N N . ASN A 1 208 ? 37.532 -6.347 -1.453 1.00 7.64 208 ASN A N 1
ATOM 1542 C CA . ASN A 1 208 ? 38.104 -5.510 -2.503 1.00 6.55 208 ASN A CA 1
ATOM 1543 C C . ASN A 1 208 ? 39.253 -6.258 -3.226 1.00 7.26 208 ASN A C 1
ATOM 1544 O O . ASN A 1 208 ? 39.351 -6.194 -4.445 1.00 8.51 208 ASN A O 1
ATOM 1549 N N . LEU A 1 209 ? 40.075 -7.001 -2.480 1.00 7.55 209 LEU A N 1
ATOM 1550 C CA . LEU A 1 209 ? 41.139 -7.764 -3.153 1.00 7.42 209 LEU A CA 1
ATOM 1551 C C . LEU A 1 209 ? 40.609 -8.973 -3.894 1.00 6.90 209 LEU A C 1
ATOM 1552 O O . LEU A 1 209 ? 41.301 -9.550 -4.751 1.00 8.61 209 LEU A O 1
ATOM 1557 N N . CYS A 1 210 ? 39.378 -9.371 -3.565 1.00 7.00 210 CYS A N 1
ATOM 1558 C CA . CYS A 1 210 ? 38.722 -10.488 -4.274 1.00 7.27 210 CYS A CA 1
ATOM 1559 C C . CYS A 1 210 ? 37.731 -10.074 -5.336 1.00 7.47 210 CYS A C 1
ATOM 1560 O O . CYS A 1 210 ? 36.879 -10.860 -5.746 1.00 8.38 210 CYS A O 1
ATOM 1563 N N . ARG A 1 211 ? 37.861 -8.842 -5.832 1.00 6.30 211 ARG A N 1
ATOM 1564 C CA . ARG A 1 211 ? 36.999 -8.337 -6.891 1.00 7.52 211 ARG A CA 1
ATOM 1565 C C . ARG A 1 211 ? 36.928 -9.306 -8.074 1.00 8.74 211 ARG A C 1
ATOM 1566 O O . ARG A 1 211 ? 35.841 -9.558 -8.597 1.00 9.00 211 ARG A O 1
ATOM 1574 N N . VAL A 1 212 ? 38.061 -9.848 -8.502 1.00 8.51 212 VAL A N 1
ATOM 1575 C CA . VAL A 1 212 ? 38.025 -10.755 -9.659 1.00 10.15 212 VAL A CA 1
ATOM 1576 C C . VAL A 1 212 ? 37.261 -12.048 -9.396 1.00 8.81 212 VAL A C 1
ATOM 1577 O O . VAL A 1 212 ? 36.816 -12.689 -10.351 1.00 8.93 212 VAL A O 1
ATOM 1581 N N . LYS A 1 213 ? 37.088 -12.434 -8.127 1.00 7.81 213 LYS A N 1
ATOM 1582 C CA . LYS A 1 213 ? 36.302 -13.639 -7.858 1.00 6.87 213 LYS A CA 1
ATOM 1583 C C . LYS A 1 213 ? 34.801 -13.325 -7.948 1.00 7.69 213 LYS A C 1
ATOM 1584 O O . LYS A 1 213 ? 33.992 -14.258 -8.213 1.00 7.67 213 LYS A O 1
ATOM 1590 N N . LEU A 1 214 ? 34.426 -12.048 -7.739 1.00 7.00 214 LEU A N 1
ATOM 1591 C CA . LEU A 1 214 ? 33.049 -11.609 -7.998 1.00 7.72 214 LEU A CA 1
ATOM 1592 C C . LEU A 1 214 ? 32.751 -11.523 -9.525 1.00 8.79 214 LEU A C 1
ATOM 1593 O O . LEU A 1 214 ? 31.634 -11.855 -9.956 1.00 8.27 214 LEU A O 1
ATOM 1598 N N . ARG A 1 215 ? 33.759 -11.151 -10.338 1.00 7.88 215 ARG A N 1
ATOM 1599 C CA . ARG A 1 215 ? 33.702 -11.296 -11.784 1.00 8.00 215 ARG A CA 1
ATOM 1600 C C . ARG A 1 215 ? 33.376 -12.759 -12.118 1.00 7.91 215 ARG A C 1
ATOM 1601 O O . ARG A 1 215 ? 32.463 -13.039 -12.885 1.00 8.15 215 ARG A O 1
ATOM 1609 N N . ASP A 1 216 ? 34.157 -13.682 -11.568 1.00 7.80 216 ASP A N 1
ATOM 1610 C CA . ASP A 1 216 ? 33.954 -15.093 -11.876 1.00 7.85 216 ASP A CA 1
ATOM 1611 C C . ASP A 1 216 ? 32.607 -15.637 -11.426 1.00 7.95 216 ASP A C 1
ATOM 1612 O O . ASP A 1 216 ? 32.014 -16.453 -12.119 1.00 8.39 216 ASP A O 1
ATOM 1617 N N . GLN A 1 217 ? 32.105 -15.154 -10.287 1.00 7.02 217 GLN A N 1
ATOM 1618 C CA . GLN A 1 217 ? 30.788 -15.616 -9.808 1.00 6.67 217 GLN A CA 1
ATOM 1619 C C . GLN A 1 217 ? 29.712 -15.201 -10.798 1.00 7.22 217 GLN A C 1
ATOM 1620 O O . GLN A 1 217 ? 28.796 -15.963 -11.076 1.00 7.99 217 GLN A O 1
ATOM 1626 N N . GLN A 1 218 ? 29.824 -14.011 -11.355 1.00 6.61 218 GLN A N 1
ATOM 1627 C CA . GLN A 1 218 ? 28.802 -13.588 -12.318 1.00 7.04 218 GLN A CA 1
ATOM 1628 C C . GLN A 1 218 ? 28.899 -14.343 -13.628 1.00 8.56 218 GLN A C 1
ATOM 1629 O O . GLN A 1 218 ? 27.869 -14.632 -14.250 1.00 10.37 218 GLN A O 1
ATOM 1635 N N . ARG A 1 219 ? 30.132 -14.666 -14.053 1.00 8.37 219 ARG A N 1
ATOM 1636 C CA . ARG A 1 219 ? 30.320 -15.474 -15.254 1.00 7.85 219 ARG A CA 1
ATOM 1637 C C . ARG A 1 219 ? 29.734 -16.843 -15.026 1.00 8.92 219 ARG A C 1
ATOM 1638 O O . ARG A 1 219 ? 29.093 -17.418 -15.917 1.00 9.86 219 ARG A O 1
ATOM 1646 N N . LEU A 1 220 ? 29.960 -17.384 -13.834 1.00 8.11 220 LEU A N 1
ATOM 1647 C CA . LEU A 1 220 ? 29.460 -18.723 -13.518 1.00 8.67 220 LEU A CA 1
ATOM 1648 C C . LEU A 1 220 ? 27.930 -18.728 -13.491 1.00 10.18 220 LEU A C 1
ATOM 1649 O O . LEU A 1 220 ? 27.301 -19.664 -14.018 1.00 10.67 220 LEU A O 1
ATOM 1654 N N . ASP A 1 221 ? 27.350 -17.675 -12.918 1.00 10.47 221 ASP A N 1
ATOM 1655 C CA . ASP A 1 221 ? 25.876 -17.531 -12.860 1.00 12.30 221 ASP A CA 1
ATOM 1656 C C . ASP A 1 221 ? 25.288 -17.514 -14.265 1.00 12.34 221 ASP A C 1
ATOM 1657 O O . ASP A 1 221 ? 24.220 -18.104 -14.502 1.00 13.94 221 ASP A O 1
ATOM 1662 N N . LYS A 1 222 ? 25.967 -16.840 -15.192 1.00 12.62 222 LYS A N 1
ATOM 1663 C CA . LYS A 1 222 ? 25.479 -16.667 -16.571 1.00 13.66 222 LYS A CA 1
ATOM 1664 C C . LYS A 1 222 ? 25.643 -17.947 -17.390 1.00 14.46 222 LYS A C 1
ATOM 1665 O O . LYS A 1 222 ? 24.716 -18.368 -18.111 1.00 15.29 222 LYS A O 1
ATOM 1671 N N . LEU A 1 223 ? 26.804 -18.582 -17.277 1.00 13.05 223 LEU A N 1
ATOM 1672 C CA . LEU A 1 223 ? 27.165 -19.640 -18.226 1.00 12.78 223 LEU A CA 1
ATOM 1673 C C . LEU A 1 223 ? 27.111 -21.057 -17.670 1.00 12.76 223 LEU A C 1
ATOM 1674 O O . LEU A 1 223 ? 26.934 -22.014 -18.449 1.00 13.35 223 LEU A O 1
ATOM 1679 N N . GLY A 1 224 ? 27.304 -21.201 -16.355 1.00 10.65 224 GLY A N 1
ATOM 1680 C CA . GLY A 1 224 ? 27.381 -22.495 -15.686 1.00 11.30 224 GLY A CA 1
ATOM 1681 C C . GLY A 1 224 ? 28.747 -23.159 -15.657 1.00 10.53 224 GLY A C 1
ATOM 1682 O O . GLY A 1 224 ? 28.878 -24.285 -15.192 1.00 11.87 224 GLY A O 1
ATOM 1683 N N . TYR A 1 225 ? 29.749 -22.477 -16.190 1.00 10.60 225 TYR A N 1
ATOM 1684 C CA . TYR A 1 225 ? 31.118 -22.973 -16.205 1.00 10.66 225 TYR A CA 1
ATOM 1685 C C . TYR A 1 225 ? 32.076 -21.803 -16.344 1.00 9.86 225 TYR A C 1
ATOM 1686 O O . TYR A 1 225 ? 31.693 -20.712 -16.795 1.00 10.13 225 TYR A O 1
ATOM 1695 N N . LEU A 1 226 ? 33.336 -22.043 -15.958 1.00 9.31 226 LEU A N 1
ATOM 1696 C CA . LEU A 1 226 ? 34.408 -21.075 -16.117 1.00 8.81 226 LEU A CA 1
ATOM 1697 C C . LEU A 1 226 ? 35.518 -21.736 -16.929 1.00 8.68 226 LEU A C 1
ATOM 1698 O O . LEU A 1 226 ? 36.204 -22.657 -16.420 1.00 8.19 226 LEU A O 1
ATOM 1703 N N . GLU A 1 227 ? 35.659 -21.286 -18.176 1.00 9.83 227 GLU A N 1
ATOM 1704 C CA . GLU A 1 227 ? 36.472 -21.994 -19.166 1.00 11.32 227 GLU A CA 1
ATOM 1705 C C . GLU A 1 227 ? 37.930 -22.177 -18.757 1.00 11.84 227 GLU A C 1
ATOM 1706 O O . GLU A 1 227 ? 38.541 -23.210 -19.105 1.00 14.52 227 GLU A O 1
ATOM 1712 N N . GLU A 1 228 ? 38.460 -21.213 -17.998 1.00 10.19 228 GLU A N 1
ATOM 1713 C CA . GLU A 1 228 ? 39.871 -21.218 -17.628 1.00 9.40 228 GLU A CA 1
ATOM 1714 C C . GLU A 1 228 ? 40.162 -21.903 -16.299 1.00 9.38 228 GLU A C 1
ATOM 1715 O O . GLU A 1 228 ? 41.329 -21.991 -15.875 1.00 9.51 228 GLU A O 1
ATOM 1721 N N . TYR A 1 229 ? 39.117 -22.378 -15.623 1.00 7.35 229 TYR A N 1
ATOM 1722 C CA . TYR A 1 229 ? 39.309 -23.022 -14.308 1.00 8.30 229 TYR A CA 1
ATOM 1723 C C . TYR A 1 229 ? 39.659 -24.478 -14.501 1.00 8.59 229 TYR A C 1
ATOM 1724 O O . TYR A 1 229 ? 39.303 -25.037 -15.542 1.00 9.33 229 TYR A O 1
ATOM 1733 N N . PRO A 1 230 ? 40.366 -25.083 -13.543 1.00 9.46 230 PRO A N 1
ATOM 1734 C CA . PRO A 1 230 ? 40.793 -26.484 -13.693 1.00 9.75 230 PRO A CA 1
ATOM 1735 C C . PRO A 1 230 ? 39.624 -27.435 -13.912 1.00 10.82 230 PRO A C 1
ATOM 1736 O O . PRO A 1 230 ? 39.832 -28.452 -14.575 1.00 12.41 230 PRO A O 1
ATOM 1740 N N . GLN A 1 231 ? 38.438 -27.088 -13.410 1.00 10.08 231 GLN A N 1
ATOM 1741 C CA . GLN A 1 231 ? 37.234 -27.925 -13.515 1.00 10.49 231 GLN A CA 1
ATOM 1742 C C . GLN A 1 231 ? 36.672 -28.002 -14.923 1.00 11.67 231 GLN A C 1
ATOM 1743 O O . GLN A 1 231 ? 35.811 -28.845 -15.195 1.00 12.52 231 GLN A O 1
ATOM 1749 N N . TYR A 1 232 ? 37.135 -27.138 -15.823 1.00 12.11 232 TYR A N 1
ATOM 1750 C CA . TYR A 1 232 ? 36.670 -27.190 -17.211 1.00 13.74 232 TYR A CA 1
ATOM 1751 C C . TYR A 1 232 ? 37.685 -27.966 -18.072 1.00 14.33 232 TYR A C 1
ATOM 1752 O O . TYR A 1 232 ? 38.869 -27.700 -17.966 1.00 14.32 232 TYR A O 1
ATOM 1761 N N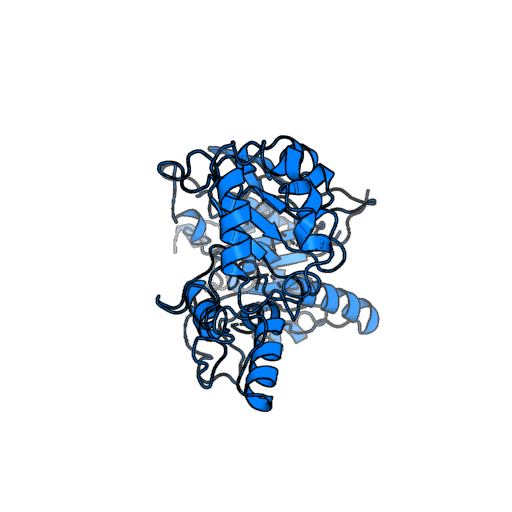 . PRO A 1 233 ? 37.256 -28.886 -18.947 1.00 15.47 233 PRO A N 1
ATOM 1762 C CA . PRO A 1 233 ? 35.860 -29.286 -19.160 1.00 15.98 233 PRO A CA 1
ATOM 1763 C C . PRO A 1 233 ? 35.459 -30.623 -18.517 1.00 16.74 233 PRO A C 1
ATOM 1764 O O . PRO A 1 233 ? 34.327 -31.056 -18.750 1.00 17.17 233 PRO A O 1
ATOM 1768 N N . ASN A 1 234 ? 36.348 -31.277 -17.780 1.00 17.81 234 ASN A N 1
ATOM 1769 C CA . ASN A 1 234 ? 36.074 -32.644 -17.351 1.00 19.03 234 ASN A CA 1
ATOM 1770 C C . ASN A 1 234 ? 35.668 -32.779 -15.892 1.00 19.40 234 ASN A C 1
ATOM 1771 O O . ASN A 1 234 ? 35.411 -33.893 -15.394 1.00 20.49 234 ASN A O 1
ATOM 1776 N N . GLY A 1 235 ? 35.591 -31.639 -15.207 1.00 18.41 235 GLY A N 1
ATOM 1777 C CA . GLY A 1 235 ? 35.102 -31.616 -13.844 1.00 17.65 235 GLY A CA 1
ATOM 1778 C C . GLY A 1 235 ? 33.707 -31.069 -13.730 1.00 17.82 235 GLY A C 1
ATOM 1779 O O . GLY A 1 235 ? 32.940 -31.032 -14.710 1.00 17.94 235 GLY A O 1
ATOM 1780 N N A THR A 1 236 ? 33.364 -30.626 -12.528 0.50 17.33 236 THR A N 1
ATOM 1781 N N B THR A 1 236 ? 33.375 -30.623 -12.525 0.50 17.20 236 THR A N 1
ATOM 1782 C CA A THR A 1 236 ? 32.018 -30.148 -12.266 0.50 17.38 236 THR A CA 1
ATOM 1783 C CA B THR A 1 236 ? 32.027 -30.179 -12.216 0.50 17.11 236 THR A CA 1
ATOM 1784 C C A THR A 1 236 ? 32.067 -28.786 -11.619 0.50 16.23 236 THR A C 1
ATOM 1785 C C B THR A 1 236 ? 32.068 -28.788 -11.608 0.50 16.09 236 THR A C 1
ATOM 1786 O O A THR A 1 236 ? 32.953 -28.506 -10.802 0.50 16.63 236 THR A O 1
ATOM 1787 O O B THR A 1 236 ? 32.965 -28.485 -10.811 0.50 16.50 236 THR A O 1
ATOM 1794 N N . PHE A 1 237 ? 31.103 -27.957 -11.988 1.00 15.54 237 PHE A N 1
ATOM 1795 C CA . PHE A 1 237 ? 30.882 -26.669 -11.332 1.00 14.43 237 PHE A CA 1
ATOM 1796 C C . PHE A 1 237 ? 29.620 -26.712 -10.495 1.00 14.47 237 PHE A C 1
ATOM 1797 O O . PHE A 1 237 ? 28.613 -27.333 -10.878 1.00 15.90 237 PHE A O 1
ATOM 1805 N N . GLY A 1 238 ? 29.714 -26.109 -9.316 1.00 14.51 238 GLY A N 1
ATOM 1806 C CA . GLY A 1 238 ? 28.574 -25.870 -8.446 1.00 14.31 238 GLY A CA 1
ATOM 1807 C C . GLY A 1 238 ? 28.020 -24.475 -8.606 1.00 14.45 238 GLY A C 1
ATOM 1808 O O . GLY A 1 238 ? 28.232 -23.828 -9.633 1.00 15.50 238 GLY A O 1
ATOM 1809 N N A ASP A 1 239 ? 27.304 -24.003 -7.594 0.50 13.66 239 ASP A N 1
ATOM 1810 N N B ASP A 1 239 ? 27.313 -24.015 -7.580 0.50 13.57 239 ASP A N 1
ATOM 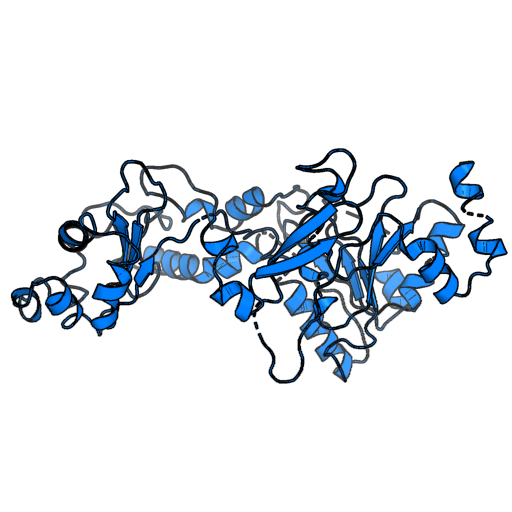1811 C CA A ASP A 1 239 ? 26.675 -22.693 -7.673 0.50 13.96 239 ASP A CA 1
ATOM 1812 C CA B ASP A 1 239 ? 26.659 -22.716 -7.604 0.50 13.86 239 ASP A CA 1
ATOM 1813 C C A ASP A 1 239 ? 27.651 -21.555 -7.382 0.50 12.40 239 ASP A C 1
ATOM 1814 C C B ASP A 1 239 ? 27.634 -21.567 -7.354 0.50 12.30 239 ASP A C 1
ATOM 1815 O O A ASP A 1 239 ? 27.375 -20.399 -7.746 0.50 13.06 239 ASP A O 1
ATOM 1816 O O B ASP A 1 239 ? 27.338 -20.414 -7.717 0.50 12.98 239 ASP A O 1
ATOM 1825 N N . ALA A 1 240 ? 28.771 -21.874 -6.724 1.00 11.56 240 ALA A N 1
ATOM 1826 C CA . ALA A 1 240 ? 29.748 -20.827 -6.315 1.00 9.35 240 ALA A CA 1
ATOM 1827 C C . ALA A 1 240 ? 31.104 -21.058 -6.945 1.00 8.47 240 ALA A C 1
ATOM 1828 O O . ALA A 1 240 ? 31.473 -22.214 -7.199 1.00 9.67 240 ALA A O 1
ATOM 1830 N N . VAL A 1 241 ? 31.846 -19.959 -7.156 1.00 6.85 241 VAL A N 1
ATOM 1831 C CA . VAL A 1 241 ? 33.220 -20.054 -7.672 1.00 6.72 241 VAL A CA 1
ATOM 1832 C C . VAL A 1 241 ? 34.013 -21.042 -6.827 1.00 6.66 241 VAL A C 1
ATOM 1833 O O . VAL A 1 241 ? 34.031 -20.926 -5.605 1.00 7.17 241 VAL A O 1
ATOM 1837 N N . PRO A 1 242 ? 34.633 -22.048 -7.442 1.00 6.84 242 PRO A N 1
ATOM 1838 C CA . PRO A 1 242 ? 35.410 -23.039 -6.690 1.00 6.70 242 PRO A CA 1
ATOM 1839 C C . PRO A 1 242 ? 36.873 -22.659 -6.539 1.00 6.57 242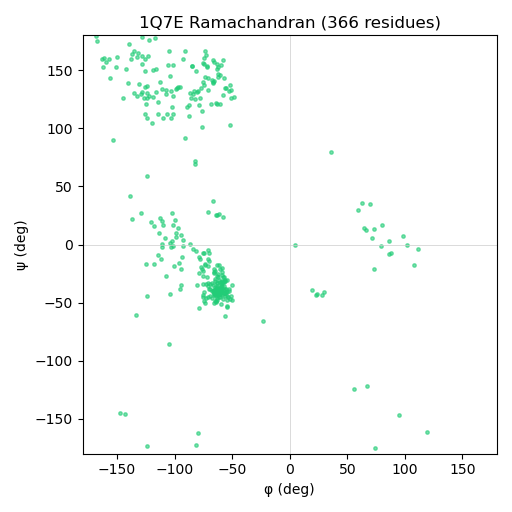 PRO A C 1
ATOM 1840 O O . PRO A 1 242 ? 37.380 -21.748 -7.211 1.00 7.90 242 PRO A O 1
ATOM 1844 N N . ARG A 1 243 ? 37.542 -23.375 -5.646 1.00 6.36 243 ARG A N 1
ATOM 1845 C CA . ARG A 1 243 ? 38.986 -23.281 -5.516 1.00 5.92 243 ARG A CA 1
ATOM 1846 C C . ARG A 1 243 ? 39.635 -23.832 -6.758 1.00 6.48 243 ARG A C 1
ATOM 1847 O O . ARG A 1 243 ? 39.197 -24.849 -7.304 1.00 7.82 243 ARG A O 1
ATOM 1855 N N . GLY A 1 244 ? 40.689 -23.159 -7.194 1.00 6.42 244 GLY A N 1
ATOM 1856 C CA . GLY A 1 244 ? 41.356 -23.523 -8.436 1.00 6.49 244 GLY A CA 1
ATOM 1857 C C . GLY A 1 244 ? 42.816 -23.895 -8.242 1.00 7.23 244 GLY A C 1
ATOM 1858 O O . GLY A 1 244 ? 43.564 -23.920 -9.235 1.00 8.50 244 GLY A O 1
ATOM 1859 N N . GLY A 1 245 ? 43.227 -24.234 -7.018 1.00 6.94 245 GLY A N 1
ATOM 1860 C CA . GLY A 1 245 ? 44.638 -24.551 -6.752 1.00 6.59 245 GLY A CA 1
ATOM 1861 C C . GLY A 1 245 ? 45.549 -23.392 -7.179 1.00 7.45 245 GLY A C 1
ATOM 1862 O O . GLY A 1 245 ? 45.356 -22.253 -6.770 1.00 8.07 245 GLY A O 1
ATOM 1863 N N . ASN A 1 246 ? 46.519 -23.696 -8.046 1.00 6.77 246 ASN A N 1
ATOM 1864 C CA . ASN A 1 246 ? 47.522 -22.716 -8.456 1.00 6.49 246 ASN A CA 1
ATOM 1865 C C . ASN A 1 246 ? 47.292 -22.115 -9.834 1.00 6.70 246 ASN A C 1
ATOM 1866 O O . ASN A 1 246 ? 48.211 -21.607 -10.468 1.00 7.09 246 ASN A O 1
ATOM 1871 N N . ALA A 1 247 ? 46.027 -22.091 -10.243 1.00 6.95 247 ALA A N 1
ATOM 1872 C CA . ALA A 1 247 ? 45.629 -21.472 -11.491 1.00 6.68 247 ALA A CA 1
ATOM 1873 C C . ALA A 1 247 ? 45.886 -19.950 -11.540 1.00 7.51 247 ALA A C 1
ATOM 1874 O O . ALA A 1 247 ? 45.963 -19.280 -10.499 1.00 7.45 247 ALA A O 1
ATOM 1876 N N . GLY A 1 248 ? 46.025 -19.423 -12.757 1.00 8.21 248 GLY A N 1
ATOM 1877 C CA . GLY A 1 248 ? 46.352 -18.028 -12.997 1.00 8.99 248 GLY A CA 1
ATOM 1878 C C . GLY A 1 248 ? 45.506 -16.965 -12.338 1.00 10.25 248 GLY A C 1
ATOM 1879 O O . GLY A 1 248 ? 46.023 -15.908 -11.936 1.00 9.66 248 GLY A O 1
ATOM 1880 N N . GLY A 1 249 ? 44.190 -17.192 -12.303 1.00 10.23 249 GLY A N 1
ATOM 1881 C CA . GLY A 1 249 ? 43.289 -16.231 -11.685 1.00 11.88 249 GLY A CA 1
ATOM 1882 C C . GLY A 1 249 ? 42.771 -15.126 -12.613 1.00 12.11 249 GLY A C 1
ATOM 1883 O O . GLY A 1 249 ? 41.888 -14.365 -12.208 1.00 12.82 249 GLY A O 1
ATOM 1884 N N . GLY A 1 250 ? 43.297 -15.054 -13.834 1.00 12.14 250 GLY A N 1
ATOM 1885 C CA . GLY A 1 250 ? 43.001 -13.988 -14.789 1.00 13.30 250 GLY A CA 1
ATOM 1886 C C . GLY A 1 250 ? 42.937 -14.559 -16.196 1.00 13.59 250 GLY A C 1
ATOM 1887 O O . GLY A 1 250 ? 42.487 -15.690 -16.396 1.00 13.30 250 GLY A O 1
ATOM 1888 N N . GLY A 1 251 ? 43.370 -13.752 -17.165 1.00 13.64 251 GLY A N 1
ATOM 1889 C CA . GLY A 1 251 ? 43.360 -14.131 -18.567 1.00 13.82 251 GLY A CA 1
ATOM 1890 C C . GLY A 1 251 ? 44.554 -14.945 -19.050 1.00 14.03 251 GLY A C 1
ATOM 1891 O O . GLY A 1 251 ? 44.584 -15.341 -20.221 1.00 14.36 251 GLY A O 1
ATOM 1892 N N . GLN A 1 252 ? 45.540 -15.178 -18.177 1.00 12.69 252 GLN A N 1
ATOM 1893 C CA . GLN A 1 252 ? 46.754 -15.943 -18.555 1.00 12.37 252 GLN A CA 1
ATOM 1894 C C . GLN A 1 252 ? 47.007 -17.114 -17.603 1.00 11.09 252 GLN A C 1
ATOM 1895 O O . GLN A 1 252 ? 47.316 -16.928 -16.424 1.00 11.20 252 GLN A O 1
ATOM 1901 N N . PRO A 1 253 ? 46.857 -18.322 -18.120 1.00 9.64 253 PRO A N 1
ATOM 1902 C CA . PRO A 1 253 ? 47.013 -19.526 -17.303 1.00 9.41 253 PRO A CA 1
ATOM 1903 C C . PRO A 1 253 ? 48.422 -19.676 -16.738 1.00 8.47 253 PRO A C 1
ATOM 1904 O O . PRO A 1 253 ? 49.393 -19.209 -17.313 1.00 8.43 253 PRO A O 1
ATOM 1908 N N . GLY A 1 254 ? 48.506 -20.359 -15.606 1.00 7.03 254 GLY A N 1
ATOM 1909 C CA . GLY A 1 254 ? 49.806 -20.666 -15.042 1.00 7.28 254 GLY A CA 1
ATOM 1910 C C . GLY A 1 254 ? 49.673 -21.677 -13.944 1.00 6.88 254 GLY A C 1
ATOM 1911 O O . GLY A 1 254 ? 48.560 -22.134 -13.647 1.00 7.34 254 GLY A O 1
ATOM 1912 N N . TRP A 1 255 ? 50.808 -22.050 -13.341 1.00 6.49 255 TRP A N 1
ATOM 1913 C CA . TRP A 1 255 ? 50.799 -23.095 -12.311 1.00 7.13 255 TRP A CA 1
ATOM 1914 C C . TRP A 1 255 ? 52.102 -23.023 -11.528 1.00 6.86 255 TRP A C 1
ATOM 1915 O O . TRP A 1 255 ? 53.084 -22.407 -11.994 1.00 7.25 255 TRP A O 1
ATOM 1926 N N . ILE A 1 256 ? 52.092 -23.590 -10.325 1.00 6.24 256 ILE A N 1
ATOM 1927 C CA . ILE A 1 256 ? 53.312 -23.750 -9.530 1.00 6.58 256 ILE A CA 1
ATOM 1928 C C . ILE A 1 256 ? 53.978 -25.081 -9.929 1.00 6.01 256 ILE A C 1
ATOM 1929 O O . ILE A 1 256 ? 53.346 -26.141 -9.812 1.00 6.90 256 ILE A O 1
ATOM 1934 N N . LEU A 1 257 ? 55.223 -25.019 -10.425 1.00 6.16 257 LEU A N 1
ATOM 1935 C CA . LEU A 1 257 ? 55.931 -26.202 -10.944 1.00 8.11 257 LEU A CA 1
ATOM 1936 C C . LEU A 1 257 ? 57.101 -26.535 -10.035 1.00 7.31 257 LEU A C 1
ATOM 1937 O O . LEU A 1 257 ? 57.860 -25.657 -9.602 1.00 8.27 257 LEU A O 1
ATOM 1942 N N . LYS A 1 258 ? 57.283 -27.831 -9.824 1.00 9.16 258 LYS A N 1
ATOM 1943 C CA . LYS A 1 258 ? 58.400 -28.357 -9.025 1.00 9.39 258 LYS A CA 1
ATOM 1944 C C . LYS A 1 258 ? 59.729 -28.109 -9.706 1.00 9.95 258 LYS A C 1
ATOM 1945 O O . LYS A 1 258 ? 59.824 -28.284 -10.923 1.00 9.46 258 LYS A O 1
ATOM 1951 N N . CYS A 1 259 ? 60.733 -27.729 -8.910 1.00 8.41 259 CYS A N 1
ATOM 1952 C CA . CYS A 1 259 ? 62.114 -27.652 -9.402 1.00 8.33 259 CYS A CA 1
ATOM 1953 C C . CYS A 1 259 ? 62.985 -28.643 -8.629 1.00 9.03 259 CYS A C 1
ATOM 1954 O O . CYS A 1 259 ? 62.517 -29.331 -7.706 1.00 9.47 259 CYS A O 1
ATOM 1957 N N . LYS A 1 260 ? 64.257 -28.708 -9.010 1.00 9.97 260 LYS A N 1
ATOM 1958 C CA . LYS A 1 260 ? 65.157 -29.643 -8.338 1.00 9.84 260 LYS A CA 1
ATOM 1959 C C . LYS A 1 260 ? 65.213 -29.376 -6.832 1.00 11.01 260 LYS A C 1
ATOM 1960 O O . LYS A 1 260 ? 65.429 -28.226 -6.403 1.00 11.17 260 LYS A O 1
ATOM 1966 N N . GLY A 1 261 ? 64.999 -30.446 -6.056 1.00 10.58 261 GLY A N 1
ATOM 1967 C CA . GLY A 1 261 ? 65.086 -30.375 -4.614 1.00 11.64 261 GLY A CA 1
ATOM 1968 C C . GLY A 1 261 ? 63.744 -30.320 -3.918 1.00 11.98 261 GLY A C 1
ATOM 1969 O O . GLY A 1 261 ? 63.700 -30.326 -2.697 1.00 12.53 261 GLY A O 1
ATOM 1970 N N . TRP A 1 262 ? 62.653 -30.329 -4.682 1.00 12.60 262 TRP A N 1
ATOM 1971 C CA . TRP A 1 262 ? 61.301 -30.220 -4.095 1.00 12.70 262 TRP A CA 1
ATOM 1972 C C . TRP A 1 262 ? 60.951 -31.320 -3.090 1.00 13.43 262 TRP A C 1
ATOM 1973 O O . TRP A 1 262 ? 60.080 -31.114 -2.246 1.00 13.40 262 TRP A O 1
ATOM 1984 N N . GLU A 1 263 ? 61.604 -32.482 -3.163 1.00 14.63 263 GLU A N 1
ATOM 1985 C CA . GLU A 1 263 ? 61.243 -33.549 -2.225 1.00 16.16 263 GLU A CA 1
ATOM 1986 C C . GLU A 1 263 ? 61.567 -33.141 -0.791 1.00 16.02 263 GLU A C 1
ATOM 1987 O O . GLU A 1 263 ? 60.886 -33.590 0.133 1.00 17.76 263 GLU A O 1
ATOM 1993 N N . THR A 1 264 ? 62.600 -32.327 -0.605 1.00 15.60 264 THR A N 1
ATOM 1994 C CA . THR A 1 264 ? 63.044 -31.925 0.748 1.00 16.42 264 THR A CA 1
ATOM 1995 C C . THR A 1 264 ? 62.952 -30.425 1.009 1.00 15.44 264 THR A C 1
ATOM 1996 O O . THR A 1 264 ? 63.002 -29.989 2.163 1.00 16.98 264 THR A O 1
ATOM 2000 N N . ASP A 1 265 ? 62.830 -29.632 -0.049 1.00 13.74 265 ASP A N 1
ATOM 2001 C CA . ASP A 1 265 ? 62.840 -28.180 0.103 1.00 11.92 265 ASP A CA 1
ATOM 2002 C C . ASP A 1 265 ? 61.464 -27.681 -0.290 1.00 11.05 265 ASP A C 1
ATOM 2003 O O . ASP A 1 265 ? 61.101 -27.730 -1.457 1.00 9.80 265 ASP A O 1
ATOM 2008 N N . PRO A 1 266 ? 60.701 -27.155 0.679 1.00 9.60 266 PRO A N 1
ATOM 2009 C CA . PRO A 1 266 ? 59.322 -26.791 0.382 1.00 9.29 266 PRO A CA 1
ATOM 2010 C C . PRO A 1 266 ? 59.196 -25.565 -0.514 1.00 7.39 266 PRO A C 1
ATOM 2011 O O . PRO A 1 266 ? 58.072 -25.278 -0.924 1.00 8.40 266 PRO A O 1
ATOM 2015 N N . ASN A 1 267 ? 60.308 -24.898 -0.856 1.00 7.12 267 ASN A N 1
ATOM 2016 C CA . ASN A 1 267 ? 60.258 -23.724 -1.721 1.00 6.70 267 ASN A CA 1
ATOM 2017 C C . ASN A 1 267 ? 61.032 -23.924 -3.025 1.00 6.93 267 ASN A C 1
ATOM 2018 O O . ASN A 1 267 ? 61.267 -22.975 -3.775 1.00 7.50 267 ASN A O 1
ATOM 2023 N N . ALA A 1 268 ? 61.332 -25.190 -3.322 1.00 7.05 268 ALA A N 1
ATOM 2024 C CA . ALA A 1 268 ? 62.015 -25.523 -4.598 1.00 6.53 268 ALA A CA 1
ATOM 2025 C C . ALA A 1 268 ? 61.004 -25.611 -5.748 1.00 7.49 268 ALA A C 1
ATOM 2026 O O . ALA A 1 268 ? 60.697 -26.672 -6.255 1.00 7.14 268 ALA A O 1
ATOM 2028 N N . TYR A 1 269 ? 60.441 -24.460 -6.131 1.00 6.33 269 TYR A N 1
ATOM 2029 C CA . TYR A 1 269 ? 59.317 -24.375 -7.086 1.00 6.01 269 TYR A CA 1
ATOM 2030 C C . TYR A 1 269 ? 59.435 -23.048 -7.819 1.00 5.76 269 TYR A C 1
ATOM 2031 O O . TYR A 1 269 ? 60.085 -22.116 -7.317 1.00 6.94 269 TYR A O 1
ATOM 2040 N N . ILE A 1 270 ? 58.765 -22.929 -8.965 1.00 6.68 270 ILE A N 1
ATOM 2041 C CA . ILE A 1 270 ? 58.599 -21.625 -9.625 1.00 6.39 270 ILE A CA 1
ATOM 2042 C C . ILE A 1 270 ? 57.114 -21.416 -9.924 1.00 6.48 270 ILE A C 1
ATOM 2043 O O . ILE A 1 270 ? 56.368 -22.377 -9.899 1.00 7.80 270 ILE A O 1
ATOM 2048 N N . TYR A 1 271 ? 56.709 -20.167 -10.180 1.00 6.51 271 TYR A N 1
ATOM 2049 C CA . TYR A 1 271 ? 55.411 -19.954 -10.820 1.00 7.12 271 TYR A CA 1
ATOM 2050 C C . TYR A 1 271 ? 55.673 -19.739 -12.285 1.00 8.45 271 TYR A C 1
ATOM 2051 O O . TYR A 1 271 ? 56.524 -18.951 -12.590 1.00 9.12 271 TYR A O 1
ATOM 2060 N N . PHE A 1 272 ? 54.913 -20.397 -13.159 1.00 7.81 272 PHE A N 1
ATOM 2061 C CA . PHE A 1 272 ? 55.127 -20.289 -14.600 1.00 8.43 272 PHE A CA 1
ATOM 2062 C C . PHE A 1 272 ? 53.826 -19.824 -15.264 1.00 8.13 272 PHE A C 1
ATOM 2063 O O . PHE A 1 272 ? 52.801 -20.462 -15.066 1.00 8.54 272 PHE A O 1
ATOM 2071 N N . THR A 1 273 ? 53.876 -18.738 -16.059 1.00 6.63 273 THR A N 1
ATOM 2072 C CA . THR A 1 273 ? 52.693 -18.272 -16.806 1.00 7.68 273 THR A CA 1
ATOM 2073 C C . THR A 1 273 ? 52.822 -18.660 -18.269 1.00 8.13 273 THR A C 1
ATOM 2074 O O . THR A 1 273 ? 53.863 -18.380 -18.884 1.00 9.03 273 THR A O 1
ATOM 2078 N N . ILE A 1 274 ? 51.758 -19.230 -18.825 1.00 8.11 274 ILE A N 1
ATOM 2079 C CA . ILE A 1 274 ? 51.607 -19.438 -20.265 1.00 9.43 274 ILE A CA 1
ATOM 2080 C C . ILE A 1 274 ? 50.902 -18.207 -20.830 1.00 9.73 274 ILE A C 1
ATOM 2081 O O . ILE A 1 274 ? 49.670 -18.128 -20.860 1.00 10.68 274 ILE A O 1
ATOM 2086 N N . GLN A 1 275 ? 51.701 -17.240 -21.268 1.00 10.56 275 GLN A N 1
ATOM 2087 C CA . GLN A 1 275 ? 51.167 -15.981 -21.775 1.00 11.95 275 GLN A CA 1
ATOM 2088 C C . GLN A 1 275 ? 50.747 -16.153 -23.232 1.00 13.69 275 GLN A C 1
ATOM 2089 O O . GLN A 1 275 ? 51.538 -16.601 -24.058 1.00 13.10 275 GLN A O 1
ATOM 2095 N N . GLU A 1 276 ? 49.492 -15.831 -23.533 1.00 14.15 276 GLU A N 1
ATOM 2096 C CA . GLU A 1 276 ? 48.911 -16.069 -24.851 1.00 17.53 276 GLU A CA 1
ATOM 2097 C C . GLU A 1 276 ? 49.781 -15.548 -26.008 1.00 16.92 276 GLU A C 1
ATOM 2098 O O . GLU A 1 276 ? 50.048 -16.273 -26.970 1.00 18.32 276 GLU A O 1
ATOM 2104 N N . GLN A 1 277 ? 50.243 -14.312 -25.891 1.00 16.79 277 GLN A N 1
ATOM 2105 C CA . GLN A 1 277 ? 51.021 -13.658 -26.922 1.00 17.12 277 GLN A CA 1
ATOM 2106 C C . GLN A 1 277 ? 52.457 -14.190 -26.984 1.00 17.13 277 GLN A C 1
ATOM 2107 O O . GLN A 1 277 ? 53.214 -13.830 -27.898 1.00 18.50 277 GLN A O 1
ATOM 2113 N N . ASN A 1 278 ? 52.817 -15.038 -26.016 1.00 15.40 278 ASN A N 1
ATOM 2114 C CA . ASN A 1 278 ? 54.160 -15.627 -25.932 1.00 14.48 278 ASN A CA 1
ATOM 2115 C C . ASN A 1 278 ? 54.204 -17.118 -26.242 1.00 13.96 278 ASN A C 1
ATOM 2116 O O . ASN A 1 278 ? 55.168 -17.799 -25.880 1.00 13.79 278 ASN A O 1
ATOM 2121 N N . TRP A 1 279 ? 53.167 -17.660 -26.873 1.00 13.00 279 TRP A N 1
ATOM 2122 C CA . TRP A 1 279 ? 53.106 -19.110 -27.027 1.00 13.40 279 TRP A CA 1
ATOM 2123 C C . TRP A 1 279 ? 54.270 -19.707 -27.848 1.00 13.91 279 TRP A C 1
ATOM 2124 O O . TRP A 1 279 ? 54.838 -20.731 -27.461 1.00 12.83 279 TRP A O 1
ATOM 2135 N N A GLU A 1 280 ? 54.608 -19.074 -28.968 0.50 14.13 280 GLU A N 1
ATOM 2136 N N B GLU A 1 280 ? 54.613 -19.063 -28.963 0.50 14.01 280 GLU A N 1
ATOM 2137 C CA A GLU A 1 280 ? 55.701 -19.597 -29.783 0.50 14.53 280 GLU A CA 1
ATOM 2138 C CA B GLU A 1 280 ? 55.712 -19.550 -29.803 0.50 14.25 280 GLU A CA 1
ATOM 2139 C C A GLU A 1 280 ? 57.026 -19.605 -29.017 0.50 13.93 280 GLU A C 1
ATOM 2140 C C B GLU A 1 280 ? 57.027 -19.591 -29.036 0.50 13.79 280 GLU A C 1
ATOM 2141 O O A GLU A 1 280 ? 57.764 -20.589 -29.061 0.50 14.50 280 GLU A O 1
ATOM 2142 O O B GLU A 1 280 ? 57.752 -20.582 -29.088 0.50 14.37 280 GLU A O 1
ATOM 2153 N N . ASN A 1 281 ? 57.316 -18.517 -28.301 1.00 13.87 281 ASN A N 1
ATOM 2154 C CA . ASN A 1 281 ? 58.541 -18.453 -27.490 1.00 13.51 281 ASN A CA 1
ATOM 2155 C C . ASN A 1 281 ? 58.545 -19.522 -26.402 1.00 13.54 281 ASN A C 1
ATOM 2156 O O . ASN A 1 281 ? 59.582 -20.109 -26.113 1.00 13.00 281 ASN A O 1
ATOM 2161 N N . THR A 1 282 ? 57.375 -19.795 -25.804 1.00 12.87 282 THR A N 1
ATOM 2162 C CA . THR A 1 282 ? 57.255 -20.860 -24.815 1.00 12.56 282 THR A CA 1
ATOM 2163 C C . THR A 1 282 ? 57.578 -22.233 -25.421 1.00 12.65 282 THR A C 1
ATOM 2164 O O . THR A 1 282 ? 58.281 -23.050 -24.822 1.00 13.00 282 THR A O 1
ATOM 2168 N N . CYS A 1 283 ? 57.083 -22.447 -26.637 1.00 12.66 283 CYS A N 1
ATOM 2169 C CA . CYS A 1 283 ? 57.328 -23.697 -27.352 1.00 12.75 283 CYS A CA 1
ATOM 2170 C C . CYS A 1 283 ? 58.824 -23.876 -27.633 1.00 12.21 283 CYS A C 1
ATOM 2171 O O . CYS A 1 283 ? 59.362 -24.985 -27.497 1.00 12.20 283 CYS A O 1
ATOM 2174 N N . LYS A 1 284 ? 59.486 -22.789 -28.025 1.00 12.51 284 LYS A N 1
ATOM 2175 C CA . LYS A 1 284 ? 60.928 -22.818 -28.296 1.00 12.76 284 LYS A CA 1
ATOM 2176 C C . LYS A 1 284 ? 61.677 -23.142 -27.007 1.00 12.56 284 LYS A C 1
ATOM 2177 O O . LYS A 1 284 ? 62.580 -23.985 -26.997 1.00 13.61 284 LYS A O 1
ATOM 2183 N N . ALA A 1 285 ? 61.271 -22.500 -25.907 1.00 12.57 285 ALA A N 1
ATOM 2184 C CA . ALA A 1 285 ? 61.879 -22.733 -24.586 1.00 12.56 285 ALA A CA 1
ATOM 2185 C C . ALA A 1 285 ? 61.893 -24.197 -24.177 1.00 13.31 285 ALA A C 1
ATOM 2186 O O . ALA A 1 285 ? 62.904 -24.697 -23.665 1.00 13.08 285 ALA A O 1
ATOM 2188 N N . ILE A 1 286 ? 60.772 -24.885 -24.379 1.00 13.80 286 ILE A N 1
ATOM 2189 C CA . ILE A 1 286 ? 60.629 -26.250 -23.884 1.00 14.85 286 ILE A CA 1
ATOM 2190 C C . ILE A 1 286 ? 60.885 -27.351 -24.922 1.00 14.42 286 ILE A C 1
ATOM 2191 O O . ILE A 1 286 ? 60.644 -28.538 -24.654 1.00 15.34 286 ILE A O 1
ATOM 2196 N N . GLY A 1 287 ? 61.404 -26.969 -26.087 1.00 15.04 287 GLY A N 1
ATOM 2197 C CA . GLY A 1 287 ? 61.724 -27.949 -27.126 1.00 15.30 287 GLY A CA 1
ATOM 2198 C C . GLY A 1 287 ? 60.522 -28.601 -27.786 1.00 15.37 287 GLY A C 1
ATOM 2199 O O . GLY A 1 287 ? 60.571 -29.786 -28.157 1.00 16.58 287 GLY A O 1
ATOM 2200 N N . LYS A 1 288 ? 59.445 -27.839 -27.946 1.00 15.28 288 LYS A N 1
ATOM 2201 C CA . LYS A 1 288 ? 58.245 -28.328 -28.614 1.00 15.36 288 LYS A CA 1
ATOM 2202 C C . LYS A 1 288 ? 57.834 -27.425 -29.800 1.00 15.63 288 LYS A C 1
ATOM 2203 O O . LYS A 1 288 ? 56.731 -26.871 -29.833 1.00 13.98 288 LYS A O 1
ATOM 2209 N N . PRO A 1 289 ? 58.717 -27.249 -30.785 1.00 15.71 289 PRO A N 1
ATOM 2210 C CA . PRO A 1 289 ? 58.355 -26.451 -31.958 1.00 16.31 289 PRO A CA 1
ATOM 2211 C C . PRO A 1 289 ? 57.091 -26.974 -32.678 1.00 16.43 289 PRO A C 1
ATOM 2212 O O . PRO A 1 289 ? 56.348 -26.166 -33.223 1.00 16.39 289 PRO A O 1
ATOM 2216 N N . GLU A 1 290 ? 56.842 -28.283 -32.652 1.00 16.96 290 GLU A N 1
ATOM 2217 C CA . GLU A 1 290 ? 55.638 -28.865 -33.259 1.00 17.98 290 GLU A CA 1
ATOM 2218 C C . GLU A 1 290 ? 54.338 -28.259 -32.688 1.00 17.40 290 GLU A C 1
ATOM 2219 O O . GLU A 1 290 ? 53.323 -28.162 -33.385 1.00 17.48 290 GLU A O 1
ATOM 2225 N N . TRP A 1 291 ? 54.388 -27.797 -31.431 1.00 16.47 291 TRP A N 1
ATOM 2226 C CA . TRP A 1 291 ? 53.218 -27.166 -30.802 1.00 15.43 291 TRP A CA 1
ATOM 2227 C C . TRP A 1 291 ? 52.925 -25.732 -31.272 1.00 15.32 291 TRP A C 1
ATOM 2228 O O . TRP A 1 291 ? 51.895 -25.12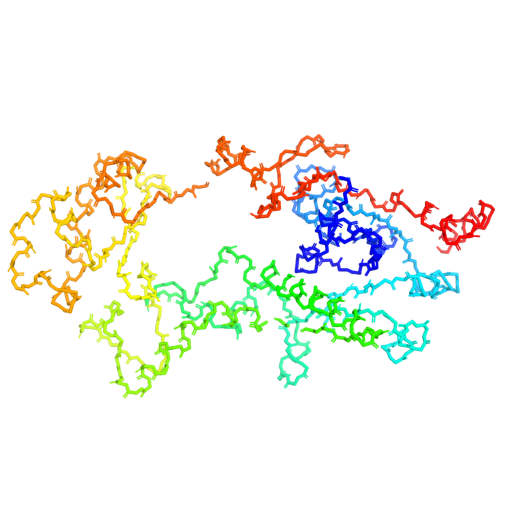9 -30.914 1.00 14.66 291 TRP A O 1
ATOM 2239 N N . ILE A 1 292 ? 53.832 -25.162 -32.066 1.00 14.89 292 ILE A N 1
ATOM 2240 C CA . ILE A 1 292 ? 53.574 -23.844 -32.633 1.00 15.89 292 ILE A CA 1
ATOM 2241 C C . ILE A 1 292 ? 52.390 -23.858 -33.611 1.00 16.62 292 ILE A C 1
ATOM 2242 O O . ILE A 1 292 ? 51.580 -22.945 -33.596 1.00 18.40 292 ILE A O 1
ATOM 2247 N N . THR A 1 293 ? 52.273 -24.901 -34.443 1.00 16.49 293 THR A N 1
ATOM 2248 C CA . THR A 1 293 ? 51.185 -24.949 -35.434 1.00 17.01 293 THR A CA 1
ATOM 2249 C C . THR A 1 293 ? 50.155 -26.054 -35.233 1.00 17.15 293 THR A C 1
ATOM 2250 O O . THR A 1 293 ? 49.142 -26.069 -35.934 1.00 18.52 293 THR A O 1
ATOM 2254 N N . ASP A 1 294 ? 50.411 -26.982 -34.309 1.00 16.59 294 ASP A N 1
ATOM 2255 C CA . ASP A 1 294 ? 49.475 -28.058 -34.030 1.00 17.11 294 ASP A CA 1
ATOM 2256 C C . ASP A 1 294 ? 48.159 -27.415 -33.559 1.00 17.44 294 ASP A C 1
ATOM 2257 O O . ASP A 1 294 ? 48.163 -26.666 -32.600 1.00 16.22 294 ASP A O 1
ATOM 2262 N N . PRO A 1 295 ? 47.039 -27.663 -34.246 1.00 17.61 295 PRO A N 1
ATOM 2263 C CA . PRO A 1 295 ? 45.763 -27.035 -33.867 1.00 18.02 295 PRO A CA 1
ATOM 2264 C C . PRO A 1 295 ? 45.317 -27.345 -32.433 1.00 16.79 295 PRO A C 1
ATOM 2265 O O . PRO A 1 295 ? 44.471 -26.615 -31.925 1.00 18.10 295 PRO A O 1
ATOM 2269 N N . ALA A 1 296 ? 45.833 -28.402 -31.826 1.00 15.58 296 ALA A N 1
ATOM 2270 C CA . ALA A 1 296 ? 45.460 -28.708 -30.444 1.00 16.23 296 ALA A CA 1
ATOM 2271 C C . ALA A 1 296 ? 46.197 -27.806 -29.454 1.00 15.81 296 ALA A C 1
ATOM 2272 O O . ALA A 1 296 ? 45.822 -27.761 -28.283 1.00 15.76 296 ALA A O 1
ATOM 2274 N N . TYR A 1 297 ? 47.227 -27.086 -29.918 1.00 14.78 297 TYR A N 1
ATOM 2275 C CA . TYR A 1 297 ? 48.065 -26.291 -29.024 1.00 15.15 297 TYR A CA 1
ATOM 2276 C C . TYR A 1 297 ? 48.176 -24.828 -29.409 1.00 15.12 297 TYR A C 1
ATOM 2277 O O . TYR A 1 297 ? 48.618 -24.022 -28.597 1.00 15.90 297 TYR A O 1
ATOM 2286 N N . SER A 1 298 ? 47.821 -24.488 -30.644 1.00 16.43 298 SER A N 1
ATOM 2287 C CA . SER A 1 298 ? 48.183 -23.170 -31.198 1.00 17.56 298 SER A CA 1
ATOM 2288 C C . SER A 1 298 ? 47.433 -21.963 -30.611 1.00 18.80 298 SER A C 1
ATOM 2289 O O . SER A 1 298 ? 47.898 -20.815 -30.752 1.00 19.29 298 SER A O 1
ATOM 2292 N N . THR A 1 299 ? 46.294 -22.218 -29.969 1.00 18.09 299 THR A N 1
ATOM 2293 C CA . THR A 1 299 ? 45.489 -21.161 -29.334 1.00 18.63 299 THR A CA 1
ATOM 2294 C C . THR A 1 299 ? 45.173 -21.509 -27.886 1.00 17.66 299 THR A C 1
ATOM 2295 O O . THR A 1 299 ? 45.178 -22.670 -27.499 1.00 15.97 299 THR A O 1
ATOM 2299 N N . ALA A 1 300 ? 44.907 -20.491 -27.057 1.00 17.75 300 ALA A N 1
ATOM 2300 C CA . ALA A 1 300 ? 44.553 -20.720 -25.664 1.00 18.10 300 ALA A CA 1
ATOM 2301 C C . ALA A 1 300 ? 43.304 -21.611 -25.462 1.00 17.47 300 ALA A C 1
ATOM 2302 O O . ALA A 1 300 ? 43.305 -22.505 -24.616 1.00 17.91 300 ALA A O 1
ATOM 2304 N N A HIS A 1 301 ? 42.266 -21.360 -26.265 0.50 17.97 301 HIS A N 1
ATOM 2305 N N B HIS A 1 301 ? 42.259 -21.365 -26.255 0.50 17.93 301 HIS A N 1
ATOM 2306 C CA A HIS A 1 301 ? 41.028 -22.138 -26.245 0.50 17.53 301 HIS A CA 1
ATOM 2307 C CA B HIS A 1 301 ? 41.033 -22.155 -26.176 0.50 17.44 301 HIS A CA 1
ATOM 2308 C C A HIS A 1 301 ? 41.325 -23.613 -26.512 0.50 16.40 301 HIS A C 1
ATOM 2309 C C B HIS A 1 301 ? 41.323 -23.627 -26.504 0.50 16.34 301 HIS A C 1
ATOM 2310 O O A HIS A 1 301 ? 40.799 -24.499 -25.838 0.50 16.50 301 HIS A O 1
ATOM 2311 O O B HIS A 1 301 ? 40.787 -24.530 -25.857 0.50 16.39 301 HIS A O 1
ATOM 2324 N N . ALA A 1 302 ? 42.194 -23.875 -27.486 1.00 15.69 302 ALA A N 1
ATOM 2325 C CA . ALA A 1 302 ? 42.570 -25.262 -27.801 1.00 14.57 302 ALA A CA 1
ATOM 2326 C C . ALA A 1 302 ? 43.410 -25.935 -26.713 1.00 13.40 302 ALA A C 1
ATOM 2327 O O . ALA A 1 302 ? 43.278 -27.131 -26.496 1.00 14.23 302 ALA A O 1
ATOM 2329 N N . ARG A 1 303 ? 44.302 -25.174 -26.061 1.00 12.58 303 ARG A N 1
ATOM 2330 C CA . ARG A 1 303 ? 45.140 -25.701 -24.995 1.00 11.79 303 ARG A CA 1
ATOM 2331 C C . ARG A 1 303 ? 44.381 -26.062 -23.714 1.00 11.72 303 ARG A C 1
ATOM 2332 O O . ARG A 1 303 ? 44.742 -27.006 -23.011 1.00 11.35 303 ARG A O 1
ATOM 2340 N N . GLN A 1 304 ? 43.338 -25.286 -23.413 1.00 13.56 304 GLN A N 1
ATOM 2341 C CA . GLN A 1 304 ? 42.703 -25.383 -22.097 1.00 15.94 304 GLN A CA 1
ATOM 2342 C C . GLN A 1 304 ? 42.280 -26.791 -21.641 1.00 16.79 304 GLN A C 1
ATOM 2343 O O . GLN A 1 304 ? 42.584 -27.166 -20.521 1.00 16.48 304 GLN A O 1
ATOM 2349 N N . PRO A 1 305 ? 41.603 -27.608 -22.473 1.00 18.15 305 PRO A N 1
ATOM 2350 C CA . PRO A 1 305 ? 41.212 -28.971 -22.056 1.00 18.24 305 PRO A CA 1
ATOM 2351 C C . PRO A 1 305 ? 42.329 -29.947 -21.710 1.00 18.82 305 PRO A C 1
ATOM 2352 O O . PRO A 1 305 ? 42.073 -30.969 -21.044 1.00 20.65 305 PRO A O 1
ATOM 2356 N N . HIS A 1 306 ? 43.563 -29.647 -22.135 1.00 16.66 306 HIS A N 1
ATOM 2357 C CA . HIS A 1 306 ? 44.689 -30.490 -21.793 1.00 16.21 306 HIS A CA 1
ATOM 2358 C C . HIS A 1 306 ? 45.833 -29.656 -21.211 1.00 16.06 306 HIS A C 1
ATOM 2359 O O . HIS A 1 306 ? 47.002 -30.049 -21.266 1.00 16.02 306 HIS A O 1
ATOM 2366 N N . ILE A 1 307 ? 45.471 -28.532 -20.599 1.00 15.16 307 ILE A N 1
ATOM 2367 C CA . ILE A 1 307 ? 46.480 -27.617 -20.058 1.00 14.62 307 ILE A CA 1
ATOM 2368 C C . ILE A 1 307 ? 47.398 -28.300 -19.040 1.00 14.12 307 ILE A C 1
ATOM 2369 O O . ILE A 1 307 ? 48.582 -27.946 -18.954 1.00 14.64 307 ILE A O 1
ATOM 2374 N N . PHE A 1 308 ? 46.899 -29.280 -18.280 1.00 14.31 308 PHE A N 1
ATOM 2375 C CA . PHE A 1 308 ? 47.764 -29.918 -17.272 1.00 15.31 308 PHE A CA 1
ATOM 2376 C C . PHE A 1 308 ? 48.789 -30.876 -17.861 1.00 16.77 308 PHE A C 1
ATOM 2377 O O . PHE A 1 308 ? 49.848 -31.066 -17.278 1.00 16.62 308 PHE A O 1
ATOM 2385 N N . ASP A 1 309 ? 48.477 -31.451 -19.026 1.00 17.23 309 ASP A N 1
ATOM 2386 C CA . ASP A 1 309 ? 49.471 -32.211 -19.790 1.00 18.84 309 ASP A CA 1
ATOM 2387 C C . ASP A 1 309 ? 50.629 -31.314 -20.223 1.00 18.50 309 ASP A C 1
ATOM 2388 O O . ASP A 1 309 ? 51.792 -31.758 -20.216 1.00 19.58 309 ASP A O 1
ATOM 2393 N N . ILE A 1 310 ? 50.313 -30.069 -20.582 1.00 16.44 310 ILE A N 1
ATOM 2394 C CA . ILE A 1 310 ? 51.304 -29.058 -20.947 1.00 15.62 310 ILE A CA 1
ATOM 2395 C C . ILE A 1 310 ? 52.187 -28.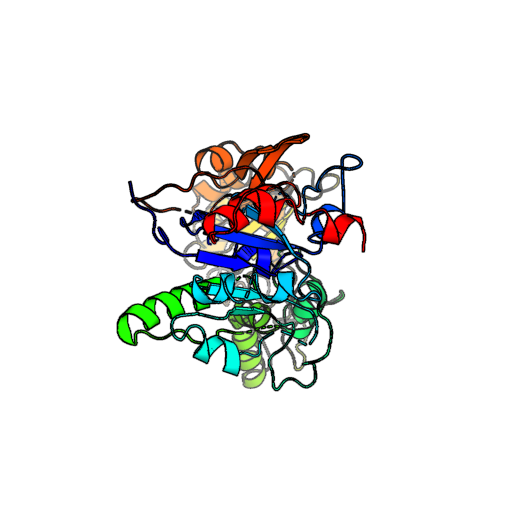669 -19.737 1.00 14.83 310 ILE A C 1
ATOM 2396 O O . ILE A 1 310 ? 53.412 -28.653 -19.824 1.00 14.95 310 ILE A O 1
ATOM 2401 N N . PHE A 1 311 ? 51.555 -28.353 -18.605 1.00 13.06 311 PHE A N 1
ATOM 2402 C CA . PHE A 1 311 ? 52.308 -28.064 -17.394 1.00 12.63 311 PHE A CA 1
ATOM 2403 C C . PHE A 1 311 ? 53.191 -29.270 -16.999 1.00 12.97 311 PHE A C 1
ATOM 2404 O O . PHE A 1 311 ? 54.326 -29.094 -16.564 1.00 12.31 311 PHE A O 1
ATOM 2412 N N . ALA A 1 312 ? 52.678 -30.485 -17.179 1.00 14.07 312 ALA A N 1
ATOM 2413 C CA . ALA A 1 312 ? 53.468 -31.686 -16.894 1.00 15.22 312 ALA A CA 1
ATOM 2414 C C . ALA A 1 312 ? 54.720 -31.745 -17.783 1.00 15.78 312 ALA A C 1
ATOM 2415 O O . ALA A 1 312 ? 55.799 -32.114 -17.305 1.00 16.39 312 ALA A O 1
ATOM 2417 N N . GLU A 1 313 ? 54.587 -31.374 -19.047 1.00 15.78 313 GLU A N 1
ATOM 2418 C CA . GLU A 1 313 ? 55.735 -31.364 -19.963 1.00 16.96 313 GLU A CA 1
ATOM 2419 C C . GLU A 1 313 ? 56.792 -30.340 -19.573 1.00 16.59 313 GLU A C 1
ATOM 2420 O O . GLU A 1 313 ? 57.998 -30.634 -19.604 1.00 16.35 313 GLU A O 1
ATOM 2426 N N . ILE A 1 314 ? 56.350 -29.144 -19.172 1.00 14.08 314 ILE A N 1
ATOM 2427 C CA . ILE A 1 314 ? 57.271 -28.124 -18.692 1.00 13.63 314 ILE A CA 1
ATOM 2428 C C . ILE A 1 314 ? 57.934 -28.612 -17.405 1.00 12.50 314 ILE A C 1
ATOM 2429 O O . ILE A 1 314 ? 59.139 -28.414 -17.210 1.00 12.92 314 ILE A O 1
ATOM 2434 N N . GLU A 1 315 ? 57.165 -29.229 -16.512 1.00 12.37 315 GLU A N 1
ATOM 2435 C CA . GLU A 1 315 ? 57.740 -29.722 -15.256 1.00 12.08 315 GLU A CA 1
ATOM 2436 C C . GLU A 1 315 ? 58.791 -30.817 -15.439 1.00 12.37 315 GLU A C 1
ATOM 2437 O O . GLU A 1 315 ? 59.687 -30.969 -14.613 1.00 12.49 315 GLU A O 1
ATOM 2443 N N . LYS A 1 316 ? 58.702 -31.568 -16.522 1.00 13.36 316 LYS A N 1
ATOM 2444 C CA . LYS A 1 316 ? 59.755 -32.552 -16.816 1.00 13.73 316 LYS A CA 1
ATOM 2445 C C . LYS A 1 316 ? 61.123 -31.892 -16.952 1.00 12.33 316 LYS A C 1
ATOM 2446 O O . LYS A 1 316 ? 62.122 -32.511 -16.588 1.00 13.47 316 LYS A O 1
ATOM 2452 N N . TYR A 1 317 ? 61.166 -30.656 -17.455 1.00 11.34 317 TYR A N 1
ATOM 2453 C CA . TYR A 1 317 ? 62.385 -29.855 -17.474 1.00 11.18 317 TYR A CA 1
ATOM 2454 C C . TYR A 1 317 ? 62.677 -29.225 -16.103 1.00 10.98 317 TYR A C 1
ATOM 2455 O O . TYR A 1 317 ? 63.799 -29.328 -15.568 1.00 10.55 317 TYR A O 1
ATOM 2464 N N . THR A 1 318 ? 61.705 -28.489 -15.545 1.00 9.65 318 THR A N 1
ATOM 2465 C CA . THR A 1 318 ? 61.998 -27.735 -14.300 1.00 9.89 318 THR A CA 1
ATOM 2466 C C . THR A 1 318 ? 62.467 -28.586 -13.123 1.00 9.30 318 THR A C 1
ATOM 2467 O O . THR A 1 318 ? 63.312 -28.125 -12.322 1.00 9.33 318 THR A O 1
ATOM 2471 N N A VAL A 1 319 ? 61.970 -29.820 -13.029 0.50 9.64 319 VAL A N 1
ATOM 2472 N N B VAL A 1 319 ? 61.975 -29.826 -13.011 0.50 9.80 319 VAL A N 1
ATOM 2473 C CA A VAL A 1 319 ? 62.345 -30.709 -11.931 0.50 9.96 319 VAL A CA 1
ATOM 2474 C CA B VAL A 1 319 ? 62.392 -30.703 -11.901 0.50 10.34 319 VAL A CA 1
ATOM 2475 C C A VAL A 1 319 ? 63.843 -31.080 -11.969 0.50 10.61 319 VAL A C 1
ATOM 2476 C C B VAL A 1 319 ? 63.886 -31.020 -11.941 0.50 10.76 319 VAL A C 1
ATOM 2477 O O A VAL A 1 319 ? 64.370 -31.590 -10.977 0.50 11.86 319 VAL A O 1
ATOM 2478 O O B VAL A 1 319 ? 64.453 -31.461 -10.940 0.50 12.01 319 VAL A O 1
ATOM 2485 N N . THR A 1 320 ? 64.513 -30.813 -13.098 1.00 11.05 320 THR A N 1
ATOM 2486 C CA . THR A 1 320 ? 65.940 -31.189 -13.267 1.00 10.89 320 THR A CA 1
ATOM 2487 C C . THR A 1 320 ? 66.944 -30.132 -12.907 1.00 11.35 320 THR A C 1
ATOM 2488 O O . THR A 1 320 ? 68.155 -30.421 -12.833 1.00 11.62 320 THR A O 1
ATOM 2492 N N . ILE A 1 321 ? 66.486 -28.899 -12.703 1.00 10.03 321 ILE A N 1
ATOM 2493 C CA . ILE A 1 321 ? 67.398 -27.811 -12.349 1.00 10.87 321 ILE A CA 1
ATOM 2494 C C . ILE A 1 321 ? 66.894 -26.978 -11.167 1.00 11.06 321 ILE A C 1
ATOM 2495 O O . ILE A 1 321 ? 65.704 -27.000 -10.848 1.00 10.52 321 ILE A O 1
ATOM 2500 N N . ASP A 1 322 ? 67.814 -26.246 -10.557 1.00 10.23 322 ASP A N 1
ATOM 2501 C CA . ASP A 1 322 ? 67.515 -25.371 -9.431 1.00 10.96 322 ASP A CA 1
ATOM 2502 C C . ASP A 1 322 ? 66.544 -24.298 -9.914 1.00 10.50 322 ASP A C 1
ATOM 2503 O O . ASP A 1 322 ? 66.590 -23.871 -11.075 1.00 10.06 322 ASP A O 1
ATOM 2508 N N . LYS A 1 323 ? 65.619 -23.893 -9.039 1.00 9.63 323 LYS A N 1
ATOM 2509 C CA . LYS A 1 323 ? 64.642 -22.868 -9.437 1.00 9.36 323 LYS A CA 1
ATOM 2510 C C . LYS A 1 323 ? 65.247 -21.589 -10.011 1.00 9.79 323 LYS A C 1
ATOM 2511 O O . LYS A 1 323 ? 64.677 -20.976 -10.926 1.00 9.55 323 LYS A O 1
ATOM 2517 N N . HIS A 1 324 ? 66.373 -21.139 -9.462 1.00 9.83 324 HIS A N 1
ATOM 2518 C CA . HIS A 1 324 ? 66.967 -19.909 -9.954 1.00 9.53 324 HIS A CA 1
ATOM 2519 C C . HIS A 1 324 ? 67.534 -20.110 -11.366 1.00 9.73 324 HIS A C 1
ATOM 2520 O O . HIS A 1 324 ? 67.480 -19.190 -12.176 1.00 9.94 324 HIS A O 1
ATOM 2527 N N A GLU A 1 325 ? 68.083 -21.300 -11.633 0.50 9.45 325 GLU A N 1
ATOM 2528 N N B GLU A 1 325 ? 68.054 -21.304 -11.638 0.50 9.62 325 GLU A N 1
ATOM 2529 C CA A GLU A 1 325 ? 68.550 -21.651 -12.975 0.50 9.74 325 GLU A CA 1
ATOM 2530 C CA B GLU A 1 325 ? 68.549 -21.654 -12.966 0.50 10.04 325 GLU A CA 1
ATOM 2531 C C A GLU A 1 325 ? 67.367 -21.699 -13.928 0.50 9.41 325 GLU A C 1
ATOM 2532 C C B GLU A 1 325 ? 67.399 -21.788 -13.951 0.50 9.57 325 GLU A C 1
ATOM 2533 O O A GLU A 1 325 ? 67.459 -21.213 -15.068 0.50 10.37 325 GLU A O 1
ATOM 2534 O O B GLU A 1 325 ? 67.549 -21.458 -15.137 0.50 10.29 325 GLU A O 1
ATOM 2545 N N . ALA A 1 326 ? 66.263 -22.299 -13.469 1.00 8.84 326 ALA A N 1
ATOM 2546 C CA . ALA A 1 326 ? 65.077 -22.434 -14.310 1.00 8.31 326 ALA A CA 1
ATOM 2547 C C . ALA A 1 326 ? 64.608 -21.038 -14.751 1.00 8.18 326 ALA A C 1
ATOM 2548 O O . ALA A 1 326 ? 64.321 -20.838 -15.929 1.00 8.09 326 ALA A O 1
ATOM 2550 N N . VAL A 1 327 ? 64.558 -20.084 -13.828 1.00 8.23 327 VAL A N 1
ATOM 2551 C CA . VAL A 1 327 ? 64.066 -18.756 -14.171 1.00 8.21 327 VAL A CA 1
ATOM 2552 C C . VAL A 1 327 ? 65.065 -18.067 -15.098 1.00 9.46 327 VAL A C 1
ATOM 2553 O O . VAL A 1 327 ? 64.664 -17.413 -16.062 1.00 8.99 327 VAL A O 1
ATOM 2557 N N . ALA A 1 328 ? 66.362 -18.271 -14.849 1.00 9.25 328 ALA A N 1
ATOM 2558 C CA . ALA A 1 328 ? 67.385 -17.654 -15.724 1.00 10.17 328 ALA A CA 1
ATOM 2559 C C . ALA A 1 328 ? 67.260 -18.132 -17.163 1.00 10.51 328 ALA A C 1
ATOM 2560 O O . ALA A 1 328 ? 67.440 -17.333 -18.100 1.00 11.79 328 ALA A O 1
ATOM 2562 N N . TYR A 1 329 ? 66.932 -19.404 -17.343 1.00 10.03 329 TYR A N 1
ATOM 2563 C CA . TYR A 1 329 ? 66.773 -19.969 -18.671 1.00 10.02 329 TYR A CA 1
ATOM 2564 C C . TYR A 1 329 ? 65.474 -19.485 -19.333 1.00 10.31 329 TYR A C 1
ATOM 2565 O O . TYR A 1 329 ? 65.466 -18.975 -20.459 1.00 10.93 329 TYR A O 1
ATOM 2574 N N . LEU A 1 330 ? 64.374 -19.614 -18.608 1.00 9.54 330 LEU A N 1
ATOM 2575 C CA . LEU A 1 330 ? 63.068 -19.411 -19.205 1.00 9.34 330 LEU A CA 1
ATOM 2576 C C . LEU A 1 330 ? 62.788 -17.957 -19.533 1.00 10.20 330 LEU A C 1
ATOM 2577 O O . LEU A 1 330 ? 62.078 -17.657 -20.500 1.00 10.60 330 LEU A O 1
ATOM 2582 N N . THR A 1 331 ? 63.321 -17.050 -18.722 1.00 10.30 331 THR A N 1
ATOM 2583 C CA . THR A 1 331 ? 63.062 -15.619 -18.963 1.00 11.15 331 THR A CA 1
ATOM 2584 C C . THR A 1 331 ? 63.768 -15.107 -20.223 1.00 11.38 331 THR A C 1
ATOM 2585 O O . THR A 1 331 ? 63.404 -14.040 -20.707 1.00 11.80 331 THR A O 1
ATOM 2589 N N . GLN A 1 332 ? 64.722 -15.886 -20.756 1.00 12.99 332 GLN A N 1
ATOM 2590 C CA . GLN A 1 332 ? 65.369 -15.532 -22.023 1.00 13.71 332 GLN A CA 1
ATOM 2591 C C . GLN A 1 332 ? 64.360 -15.572 -23.155 1.00 13.71 332 GLN A C 1
ATOM 2592 O O . GLN A 1 332 ? 64.546 -14.932 -24.181 1.00 14.05 332 GLN A O 1
ATOM 2598 N N . PHE A 1 333 ? 63.291 -16.334 -22.942 1.00 13.22 333 PHE A N 1
ATOM 2599 C CA . PHE A 1 333 ? 62.227 -16.503 -23.907 1.00 13.01 333 PHE A CA 1
ATOM 2600 C C . PHE A 1 333 ? 61.013 -15.631 -23.550 1.00 12.61 333 PHE A C 1
ATOM 2601 O O . PHE A 1 333 ? 59.942 -15.854 -24.081 1.00 13.69 333 PHE A O 1
ATOM 2609 N N . ASP A 1 334 ? 61.219 -14.633 -22.687 1.00 12.92 334 ASP A N 1
ATOM 2610 C CA . ASP A 1 334 ? 60.181 -13.695 -22.241 1.00 13.46 334 ASP A CA 1
ATOM 2611 C C . ASP A 1 334 ? 58.995 -14.334 -21.548 1.00 12.65 334 ASP A C 1
ATOM 2612 O O . ASP A 1 334 ? 57.873 -13.809 -21.608 1.00 13.36 334 ASP A O 1
ATOM 2617 N N . ILE A 1 335 ? 59.241 -15.459 -20.889 1.00 11.21 335 ILE A N 1
ATOM 2618 C CA . ILE A 1 335 ? 58.174 -16.128 -20.132 1.00 10.87 335 ILE A CA 1
ATOM 2619 C C . ILE A 1 335 ? 58.020 -15.401 -18.790 1.00 10.97 335 ILE A C 1
ATOM 2620 O O . ILE A 1 335 ? 59.027 -15.130 -18.160 1.00 10.87 335 ILE A O 1
ATOM 2625 N N . PRO A 1 336 ? 56.800 -15.061 -18.370 1.00 10.34 336 PRO A N 1
ATOM 2626 C CA . PRO A 1 336 ? 56.611 -14.493 -17.020 1.00 10.36 336 PRO A CA 1
ATOM 2627 C C . PRO A 1 336 ? 56.706 -15.637 -16.010 1.00 10.21 336 PRO A C 1
ATOM 2628 O O . PRO A 1 336 ? 55.906 -16.561 -15.997 1.00 9.76 336 PRO A O 1
ATOM 2632 N N . CYS A 1 337 ? 57.725 -15.577 -15.170 1.00 8.84 337 CYS A N 1
ATOM 2633 C CA . CYS A 1 337 ? 57.919 -16.620 -14.204 1.00 9.41 337 CYS A CA 1
ATOM 2634 C C . CYS A 1 337 ? 58.837 -16.090 -13.118 1.00 8.81 337 CYS A C 1
ATOM 2635 O O . CYS A 1 337 ? 59.572 -15.122 -13.324 1.00 8.46 337 CYS A O 1
ATOM 2638 N N . ALA A 1 338 ? 58.806 -16.742 -11.965 1.00 7.51 338 ALA A N 1
ATOM 2639 C CA . ALA A 1 338 ? 59.697 -16.341 -10.866 1.00 7.72 338 ALA A CA 1
ATOM 2640 C C . ALA A 1 338 ? 59.801 -17.516 -9.918 1.00 7.29 338 ALA A C 1
ATOM 2641 O O . ALA A 1 338 ? 58.914 -18.382 -9.875 1.00 6.37 338 ALA A O 1
ATOM 2643 N N . PRO A 1 339 ? 60.882 -17.563 -9.135 1.00 7.31 339 PRO A N 1
ATOM 2644 C CA . PRO A 1 339 ? 60.999 -18.604 -8.114 1.00 6.89 339 PRO A CA 1
ATOM 2645 C C . PRO A 1 339 ? 60.027 -18.298 -7.002 1.00 7.72 339 PRO A C 1
ATOM 2646 O O . PRO A 1 339 ? 59.704 -17.141 -6.755 1.00 7.00 339 PRO A O 1
ATOM 2650 N N . VAL A 1 340 ? 59.604 -19.344 -6.314 1.00 6.31 340 VAL A N 1
ATOM 2651 C CA . VAL A 1 340 ? 58.909 -19.167 -5.042 1.00 6.17 340 VAL A CA 1
ATOM 2652 C C . VAL A 1 340 ? 59.999 -18.827 -4.030 1.00 6.05 340 VAL A C 1
ATOM 2653 O O . VAL A 1 340 ? 60.718 -19.704 -3.567 1.00 8.39 340 VAL A O 1
ATOM 2657 N N . LEU A 1 341 ? 60.115 -17.542 -3.705 1.00 6.22 341 LEU A N 1
ATOM 2658 C CA . LEU A 1 341 ? 61.135 -17.110 -2.751 1.00 5.95 341 LEU A CA 1
ATOM 2659 C C . LEU A 1 341 ? 60.664 -17.371 -1.330 1.00 6.71 341 LEU A C 1
ATOM 2660 O O . LEU A 1 341 ? 59.552 -16.978 -0.958 1.00 7.44 341 LEU A O 1
ATOM 2665 N N . SER A 1 342 ? 61.537 -17.997 -0.532 1.00 7.07 342 SER A N 1
ATOM 2666 C CA . SER A 1 342 ? 61.249 -18.191 0.882 1.00 7.83 342 SER A CA 1
ATOM 2667 C C . SER A 1 342 ? 61.508 -16.899 1.662 1.00 6.65 342 SER A C 1
ATOM 2668 O O . SER A 1 342 ? 62.185 -15.965 1.178 1.00 7.23 342 SER A O 1
ATOM 2679 N N A LYS A 1 344 ? 63.438 -16.654 4.087 0.50 8.56 344 LYS A N 1
ATOM 2680 N N B LYS A 1 344 ? 63.434 -16.658 4.084 0.50 8.52 344 LYS A N 1
ATOM 2681 C CA A LYS A 1 344 ? 64.878 -16.590 4.338 0.50 9.19 344 LYS A CA 1
ATOM 2682 C CA B LYS A 1 344 ? 64.872 -16.594 4.334 0.50 9.13 344 LYS A CA 1
ATOM 2683 C C A LYS A 1 344 ? 65.567 -15.900 3.159 0.50 8.62 344 LYS A C 1
ATOM 2684 C C B LYS A 1 344 ? 65.569 -15.908 3.161 0.50 8.59 344 LYS A C 1
ATOM 2685 O O A LYS A 1 344 ? 66.355 -14.976 3.346 0.50 8.88 344 LYS A O 1
ATOM 2686 O O B LYS A 1 344 ? 66.366 -14.995 3.356 0.50 8.88 344 LYS A O 1
ATOM 2697 N N . GLU A 1 345 ? 65.236 -16.324 1.939 1.00 8.08 345 GLU A N 1
ATOM 2698 C CA . GLU A 1 345 ? 65.793 -15.689 0.740 1.00 8.96 345 GLU A CA 1
ATOM 2699 C C . GLU A 1 345 ? 65.454 -14.203 0.709 1.00 8.51 345 GLU A C 1
ATOM 2700 O O . GLU A 1 345 ? 66.324 -13.360 0.427 1.00 9.73 345 GLU A O 1
ATOM 2706 N N . ILE A 1 346 ? 64.203 -13.862 1.025 1.00 8.16 346 ILE A N 1
ATOM 2707 C CA . ILE A 1 346 ? 63.807 -12.446 1.044 1.00 8.24 346 ILE A CA 1
ATOM 2708 C C . ILE A 1 346 ? 64.568 -11.624 2.099 1.00 9.50 346 ILE A C 1
ATOM 2709 O O . ILE A 1 346 ? 65.008 -10.490 1.803 1.00 10.10 346 ILE A O 1
ATOM 2714 N N . SER A 1 347 ? 64.778 -12.226 3.273 1.00 9.03 347 SER A N 1
ATOM 2715 C CA . SER A 1 347 ? 65.399 -11.542 4.407 1.00 9.55 347 SER A CA 1
ATOM 2716 C C . SER A 1 347 ? 66.849 -11.198 4.077 1.00 9.96 347 SER A C 1
ATOM 2717 O O . SER A 1 347 ? 67.374 -10.230 4.624 1.00 11.59 347 SER A O 1
ATOM 2720 N N . LEU A 1 348 ? 67.440 -11.938 3.143 1.00 9.54 348 LEU A N 1
ATOM 2721 C CA . LEU A 1 348 ? 68.875 -11.775 2.797 1.00 11.57 348 LEU A CA 1
ATOM 2722 C C . LEU A 1 348 ? 69.130 -11.191 1.423 1.00 12.61 348 LEU A C 1
ATOM 2723 O O . LEU A 1 348 ? 70.287 -10.957 1.059 1.00 13.19 348 LEU A O 1
ATOM 2728 N N . ASP A 1 349 ? 68.078 -10.922 0.664 1.00 12.35 349 ASP A N 1
ATOM 2729 C CA . ASP A 1 349 ? 68.268 -10.500 -0.717 1.00 12.88 349 ASP A CA 1
ATOM 2730 C C . ASP A 1 349 ? 68.898 -9.102 -0.813 1.00 12.31 349 ASP A C 1
ATOM 2731 O O . ASP A 1 349 ? 68.350 -8.145 -0.298 1.00 10.91 349 ASP A O 1
ATOM 2736 N N . PRO A 1 350 ? 70.062 -8.961 -1.451 1.00 12.32 350 PRO A N 1
ATOM 2737 C CA . PRO A 1 350 ? 70.700 -7.641 -1.491 1.00 12.69 350 PRO A CA 1
ATOM 2738 C C . PRO A 1 350 ? 69.884 -6.588 -2.236 1.00 12.35 350 PRO A C 1
ATOM 2739 O O . PRO A 1 350 ? 69.925 -5.416 -1.835 1.00 12.33 350 PRO A O 1
ATOM 2743 N N . SER A 1 351 ? 69.146 -6.978 -3.279 1.00 12.22 351 SER A N 1
ATOM 2744 C CA . SER A 1 351 ? 68.371 -6.001 -4.045 1.00 13.89 351 SER A CA 1
ATOM 2745 C C . SER A 1 351 ? 67.240 -5.395 -3.209 1.00 12.02 351 SER A C 1
ATOM 2746 O O . SER A 1 351 ? 66.935 -4.206 -3.338 1.00 12.81 351 SER A O 1
ATOM 2749 N N . LEU A 1 352 ? 66.658 -6.212 -2.324 1.00 11.12 352 LEU A N 1
ATOM 2750 C CA . LEU A 1 352 ? 65.608 -5.681 -1.451 1.00 10.81 352 LEU A CA 1
ATOM 2751 C C . LEU A 1 352 ? 66.184 -4.736 -0.387 1.00 10.58 352 LEU A C 1
ATOM 2752 O O . LEU A 1 352 ? 65.484 -3.833 0.074 1.00 9.28 352 LEU A O 1
ATOM 2757 N N . ARG A 1 353 ? 67.452 -4.934 0.010 1.00 9.90 353 ARG A N 1
ATOM 2758 C CA . ARG A 1 353 ? 68.090 -3.915 0.863 1.00 9.64 353 ARG A CA 1
ATOM 2759 C C . ARG A 1 353 ? 68.340 -2.634 0.073 1.00 9.92 353 ARG A C 1
ATOM 2760 O O . ARG A 1 353 ? 68.110 -1.538 0.580 1.00 11.10 353 ARG A O 1
ATOM 2768 N N . GLN A 1 354 ? 68.841 -2.776 -1.154 1.00 10.32 354 GLN A N 1
ATOM 2769 C CA . GLN A 1 354 ? 69.190 -1.614 -1.944 1.00 12.26 354 GLN A CA 1
ATOM 2770 C C . GLN A 1 354 ? 67.949 -0.767 -2.262 1.00 11.82 354 GLN A C 1
ATOM 2771 O O . GLN A 1 354 ? 68.001 0.469 -2.283 1.00 12.55 354 GLN A O 1
ATOM 2777 N N . SER A 1 355 ? 66.825 -1.438 -2.504 1.00 12.48 355 SER A N 1
ATOM 2778 C CA . SER A 1 355 ? 65.571 -0.748 -2.810 1.00 12.98 355 SER A CA 1
ATOM 2779 C C . SER A 1 355 ? 64.839 -0.167 -1.602 1.00 13.68 355 SER A C 1
ATOM 2780 O O . SER A 1 355 ? 63.884 0.591 -1.756 1.00 14.34 355 SER A O 1
ATOM 2783 N N . GLY A 1 356 ? 65.277 -0.525 -0.402 1.00 11.81 356 GLY A N 1
ATOM 2784 C CA . GLY A 1 356 ? 64.634 -0.036 0.796 1.00 11.88 356 GLY A CA 1
ATOM 2785 C C . GLY A 1 356 ? 63.369 -0.829 1.085 1.00 10.42 356 GLY A C 1
ATOM 2786 O O . GLY A 1 356 ? 62.539 -0.363 1.868 1.00 11.12 356 GLY A O 1
ATOM 2787 N N . SER A 1 357 ? 63.220 -2.001 0.464 1.00 10.86 357 SER A N 1
ATOM 2788 C CA . SER A 1 357 ? 62.054 -2.853 0.722 1.00 11.12 357 SER A CA 1
ATOM 2789 C C . SER A 1 357 ? 62.201 -3.668 1.999 1.00 10.64 357 SER A C 1
ATOM 2790 O O . SER A 1 357 ? 61.216 -3.937 2.691 1.00 9.79 357 SER A O 1
ATOM 2793 N N . VAL A 1 358 ? 63.427 -4.091 2.284 1.00 8.69 358 VAL A N 1
ATOM 2794 C CA . VAL A 1 358 ? 63.765 -4.729 3.558 1.00 8.63 358 VAL A CA 1
ATOM 2795 C C . VAL A 1 358 ? 64.802 -3.803 4.176 1.00 8.24 358 VAL A C 1
ATOM 2796 O O . VAL A 1 358 ? 65.798 -3.443 3.509 1.00 10.06 358 VAL A O 1
ATOM 2800 N N . VAL A 1 359 ? 64.553 -3.397 5.412 1.00 7.92 359 VAL A N 1
ATOM 2801 C CA . VAL A 1 359 ? 65.322 -2.334 6.076 1.00 9.02 359 VAL A CA 1
ATOM 2802 C C . VAL A 1 359 ? 65.804 -2.778 7.440 1.00 8.89 359 VAL A C 1
ATOM 2803 O O . VAL A 1 359 ? 65.036 -3.254 8.263 1.00 8.28 359 VAL A O 1
ATOM 2807 N N . GLU A 1 360 ? 67.103 -2.601 7.679 1.00 9.42 360 GLU A N 1
ATOM 2808 C CA . GLU A 1 360 ? 67.694 -2.837 8.989 1.00 10.96 360 GLU A CA 1
ATOM 2809 C C . GLU A 1 360 ? 67.519 -1.612 9.901 1.00 11.25 360 GLU A C 1
ATOM 2810 O O . GLU A 1 360 ? 67.730 -0.458 9.496 1.00 12.08 360 GLU A O 1
ATOM 2816 N N . VAL A 1 361 ? 67.066 -1.869 11.115 1.00 10.23 361 VAL A N 1
ATOM 2817 C CA . VAL A 1 361 ? 66.810 -0.806 12.083 1.00 10.52 361 VAL A CA 1
ATOM 2818 C C . VAL A 1 361 ? 67.481 -1.184 13.400 1.00 10.53 361 VAL A C 1
ATOM 2819 O O . VAL A 1 361 ? 67.396 -2.336 13.848 1.00 10.81 361 VAL A O 1
ATOM 2823 N N . GLU A 1 362 ? 68.109 -0.208 14.049 1.00 10.90 362 GLU A N 1
ATOM 2824 C CA . GLU A 1 362 ? 68.629 -0.400 15.401 1.00 11.61 362 GLU A CA 1
ATOM 2825 C C . GLU A 1 362 ? 67.598 -0.065 16.479 1.00 11.21 362 GLU A C 1
ATOM 2826 O O . GLU A 1 362 ? 67.118 1.074 16.593 1.00 10.93 362 GLU A O 1
ATOM 2832 N N . GLN A 1 363 ? 67.258 -1.074 17.280 1.00 10.67 363 GLN A N 1
ATOM 2833 C CA . GLN A 1 363 ? 66.252 -0.913 18.330 1.00 11.68 363 GLN A CA 1
ATOM 2834 C C . GLN A 1 363 ? 66.909 -0.896 19.716 1.00 12.21 363 GLN A C 1
ATOM 2835 O O . GLN A 1 363 ? 67.662 -1.812 20.028 1.00 12.85 363 GLN A O 1
ATOM 2841 N N . PRO A 1 364 ? 66.603 0.090 20.556 1.00 13.24 364 PRO A N 1
ATOM 2842 C CA . PRO A 1 364 ? 67.113 0.082 21.935 1.00 14.67 364 PRO A CA 1
ATOM 2843 C C . PRO A 1 364 ? 66.835 -1.228 22.650 1.00 15.15 364 PRO A C 1
ATOM 2844 O O . PRO A 1 364 ? 65.732 -1.806 22.525 1.00 15.15 364 PRO A O 1
ATOM 2848 N N . LEU A 1 365 ? 67.842 -1.709 23.381 1.00 15.05 365 LEU A N 1
ATOM 2849 C CA . LEU A 1 365 ? 67.756 -2.960 24.166 1.00 16.63 365 LEU A CA 1
ATOM 2850 C C . LEU A 1 365 ? 67.776 -4.256 23.347 1.00 17.05 365 LEU A C 1
ATOM 2851 O O . LEU A 1 365 ? 68.064 -5.322 23.891 1.00 20.40 365 LEU A O 1
ATOM 2856 N N . ARG A 1 366 ? 67.450 -4.196 22.058 1.00 15.10 366 ARG A N 1
ATOM 2857 C CA . ARG A 1 366 ? 67.408 -5.378 21.222 1.00 13.36 366 ARG A CA 1
ATOM 2858 C C . ARG A 1 366 ? 68.617 -5.479 20.303 1.00 12.69 366 ARG A C 1
ATOM 2859 O O . ARG A 1 366 ? 69.184 -6.575 20.078 1.00 14.68 366 ARG A O 1
ATOM 2867 N N . GLY A 1 367 ? 68.981 -4.334 19.731 1.00 12.36 367 GLY A N 1
ATOM 2868 C CA . GLY A 1 367 ? 69.946 -4.281 18.644 1.00 12.18 367 GLY A CA 1
ATOM 2869 C C . GLY A 1 367 ? 69.235 -4.284 17.295 1.00 12.12 367 GLY A C 1
ATOM 2870 O O . GLY A 1 367 ? 68.141 -3.716 17.168 1.00 12.19 367 GLY A O 1
ATOM 2871 N N . LYS A 1 368 ? 69.861 -4.900 16.301 1.00 11.31 368 LYS A N 1
ATOM 2872 C CA . LYS A 1 368 ? 69.341 -4.818 14.926 1.00 11.53 368 LYS A CA 1
ATOM 2873 C C . LYS A 1 368 ? 68.100 -5.706 14.728 1.00 11.37 368 LYS A C 1
ATOM 2874 O O . LYS A 1 368 ? 68.033 -6.838 15.281 1.00 11.74 368 LYS A O 1
ATOM 2880 N N . TYR A 1 369 ? 67.115 -5.183 13.990 1.00 9.86 369 TYR A N 1
ATOM 2881 C CA . TYR A 1 369 ? 66.051 -6.027 13.424 1.00 8.94 369 TYR A CA 1
ATOM 2882 C C . TYR A 1 369 ? 65.763 -5.627 11.996 1.00 8.60 369 TYR A C 1
ATOM 2883 O O . TYR A 1 369 ? 66.218 -4.572 11.540 1.00 9.02 369 TYR A O 1
ATOM 2892 N N . LEU A 1 370 ? 65.067 -6.509 11.278 1.00 7.87 370 LEU A N 1
ATOM 2893 C CA . LEU A 1 370 ? 64.632 -6.192 9.917 1.00 6.83 370 LEU A CA 1
ATOM 2894 C C . LEU A 1 370 ? 63.153 -5.867 9.917 1.00 7.64 370 LEU A C 1
ATOM 2895 O O . LEU A 1 370 ? 62.364 -6.459 10.676 1.00 8.04 370 LEU A O 1
ATOM 2900 N N . THR A 1 371 ? 62.790 -4.922 9.053 1.00 6.40 371 THR A N 1
ATOM 2901 C CA . THR A 1 371 ? 61.380 -4.620 8.835 1.00 6.71 371 THR A CA 1
ATOM 2902 C C . THR A 1 371 ? 61.110 -4.492 7.356 1.00 7.02 371 THR A C 1
ATOM 2903 O O . THR A 1 371 ? 62.054 -4.380 6.580 1.00 7.87 371 THR A O 1
ATOM 2907 N N . VAL A 1 372 ? 59.832 -4.491 6.950 1.00 6.55 372 VAL A N 1
ATOM 2908 C CA . VAL A 1 372 ? 59.504 -4.142 5.576 1.00 7.55 372 VAL A CA 1
ATOM 2909 C C . VAL A 1 372 ? 59.434 -2.636 5.538 1.00 7.72 372 VAL A C 1
ATOM 2910 O O . VAL A 1 372 ? 58.809 -2.042 6.378 1.00 7.81 372 VAL A O 1
ATOM 2914 N N . GLY A 1 373 ? 60.133 -2.028 4.582 1.00 8.34 373 GLY A N 1
ATOM 2915 C CA . GLY A 1 373 ? 60.181 -0.576 4.482 1.00 9.16 373 GLY A CA 1
ATOM 2916 C C . GLY A 1 373 ? 58.960 0.030 3.835 1.00 10.23 373 GLY A C 1
ATOM 2917 O O . GLY A 1 373 ? 57.912 -0.604 3.699 1.00 10.02 373 GLY A O 1
ATOM 2918 N N . CYS A 1 374 ? 59.115 1.273 3.403 1.00 10.21 374 CYS A N 1
ATOM 2919 C CA . CYS A 1 374 ? 58.013 1.979 2.779 1.00 11.73 374 CYS A CA 1
ATOM 2920 C C . CYS A 1 374 ? 57.939 1.455 1.350 1.00 12.19 374 CYS A C 1
ATOM 2921 O O . CYS A 1 374 ? 58.906 1.518 0.597 1.00 12.69 374 CYS A O 1
ATOM 2924 N N . PRO A 1 375 ? 56.822 0.865 0.979 1.00 12.26 375 PRO A N 1
ATOM 2925 C CA . PRO A 1 375 ? 56.795 0.093 -0.264 1.00 13.11 375 PRO A CA 1
ATOM 2926 C C . PRO A 1 375 ? 56.870 0.892 -1.539 1.00 12.81 375 PRO A C 1
ATOM 2927 O O . PRO A 1 375 ? 57.518 0.451 -2.506 1.00 13.97 375 PRO A O 1
ATOM 2939 N N . LYS A 1 377 ? 57.981 4.158 -3.836 1.00 9.13 377 LYS A N 1
ATOM 2940 C CA . LYS A 1 377 ? 59.149 5.042 -3.887 1.00 10.11 377 LYS A CA 1
ATOM 2941 C C . LYS A 1 377 ? 58.794 6.372 -4.487 1.00 10.42 377 LYS A C 1
ATOM 2942 O O . LYS A 1 377 ? 58.007 6.437 -5.406 1.00 11.88 377 LYS A O 1
ATOM 2948 N N . PHE A 1 378 ? 59.399 7.429 -3.964 1.00 9.74 378 PHE A N 1
ATOM 2949 C CA . PHE A 1 378 ? 59.085 8.797 -4.339 1.00 9.60 378 PHE A CA 1
ATOM 2950 C C . PHE A 1 378 ? 60.348 9.490 -4.814 1.00 10.67 378 PHE A C 1
ATOM 2951 O O . PHE A 1 378 ? 61.392 9.350 -4.181 1.00 10.70 378 PHE A O 1
ATOM 2959 N N . SER A 1 379 ? 60.260 10.247 -5.910 1.00 10.61 379 SER A N 1
ATOM 2960 C CA . SER A 1 379 ? 61.467 10.952 -6.372 1.00 12.92 379 SER A CA 1
ATOM 2961 C C . SER A 1 379 ? 61.786 12.185 -5.525 1.00 14.36 379 SER A C 1
ATOM 2962 O O . SER A 1 379 ? 62.939 12.651 -5.533 1.00 17.18 379 SER A O 1
ATOM 2965 N N . ALA A 1 380 ? 60.802 12.713 -4.814 1.00 15.88 380 ALA A N 1
ATOM 2966 C CA . ALA A 1 380 ? 60.986 13.953 -4.069 1.00 16.71 380 ALA A CA 1
ATOM 2967 C C . ALA A 1 380 ? 61.163 13.823 -2.576 1.00 17.19 380 ALA A C 1
ATOM 2968 O O . ALA A 1 380 ? 61.332 14.832 -1.917 1.00 17.36 380 ALA A O 1
ATOM 2970 N N . PHE A 1 381 ? 61.098 12.604 -2.034 1.00 16.89 381 PHE A N 1
ATOM 2971 C CA . PHE A 1 381 ? 61.477 12.373 -0.633 1.00 17.40 381 PHE A CA 1
ATOM 2972 C C . PHE A 1 381 ? 61.741 10.908 -0.338 1.00 16.69 381 PHE A C 1
ATOM 2973 O O . PHE A 1 381 ? 61.231 10.021 -1.034 1.00 14.52 381 PHE A O 1
ATOM 2981 N N . THR A 1 382 ? 62.588 10.671 0.661 1.00 16.40 382 THR A N 1
ATOM 2982 C CA . THR A 1 382 ? 62.918 9.331 1.106 1.00 17.15 382 THR A CA 1
ATOM 2983 C C . THR A 1 382 ? 62.641 9.237 2.600 1.00 16.04 382 THR A C 1
ATOM 2984 O O . THR A 1 382 ? 63.226 9.997 3.395 1.00 16.09 382 THR A O 1
ATOM 2988 N N . PRO A 1 383 ? 61.763 8.326 2.998 1.00 14.80 383 PRO A N 1
ATOM 2989 C CA . PRO A 1 383 ? 61.498 8.117 4.428 1.00 14.14 383 PRO A CA 1
ATOM 2990 C C . PRO A 1 383 ? 62.756 7.639 5.140 1.00 13.74 383 PRO A C 1
ATOM 2991 O O . PRO A 1 383 ? 63.572 6.947 4.548 1.00 15.37 383 PRO A O 1
ATOM 2995 N N . ASP A 1 384 ? 62.913 8.038 6.386 1.00 12.09 384 ASP A N 1
ATOM 2996 C CA . ASP A 1 384 ? 63.999 7.538 7.216 1.00 11.97 384 ASP A CA 1
ATOM 2997 C C . ASP A 1 384 ? 63.350 6.648 8.273 1.00 10.72 384 ASP A C 1
ATOM 2998 O O . ASP A 1 384 ? 62.683 7.158 9.151 1.00 11.35 384 ASP A O 1
ATOM 3003 N N . ILE A 1 385 ? 63.551 5.341 8.171 1.00 10.06 385 ILE A N 1
ATOM 3004 C CA . ILE A 1 385 ? 62.874 4.389 9.054 1.00 10.30 385 ILE A CA 1
ATOM 3005 C C . ILE A 1 385 ? 63.683 4.224 10.354 1.00 9.62 385 ILE A C 1
ATOM 3006 O O . ILE A 1 385 ? 64.885 3.917 10.319 1.00 11.21 385 ILE A O 1
ATOM 3011 N N . LYS A 1 386 ? 63.009 4.437 11.472 1.00 9.01 386 LYS A N 1
ATOM 3012 C CA . LYS A 1 386 ? 63.662 4.511 12.785 1.00 8.84 386 LYS A CA 1
ATOM 3013 C C . LYS A 1 386 ? 63.103 3.492 13.749 1.00 9.65 386 LYS A C 1
ATOM 3014 O O . LYS A 1 386 ? 62.162 2.769 13.421 1.00 9.63 386 LYS A O 1
ATOM 3020 N N . ALA A 1 387 ? 63.696 3.424 14.939 1.00 9.25 387 ALA A N 1
ATOM 3021 C CA . ALA A 1 387 ? 63.227 2.551 16.001 1.00 10.07 387 ALA A CA 1
ATOM 3022 C C . ALA A 1 387 ? 61.786 2.817 16.408 1.00 9.30 387 ALA A C 1
ATOM 3023 O O . ALA A 1 387 ? 61.236 3.906 16.189 1.00 9.36 387 ALA A O 1
ATOM 3025 N N . ALA A 1 388 ? 61.259 1.753 17.028 1.00 9.07 388 ALA A N 1
ATOM 3026 C CA . ALA A 1 388 ? 59.965 1.752 17.656 1.00 8.63 388 ALA A CA 1
ATOM 3027 C C . ALA A 1 388 ? 60.136 2.398 19.046 1.00 8.76 388 ALA A C 1
ATOM 3028 O O . ALA A 1 388 ? 61.213 2.268 19.630 1.00 8.81 388 ALA A O 1
ATOM 3030 N N . PRO A 1 389 ? 59.104 3.084 19.589 1.00 8.44 389 PRO A N 1
ATOM 3031 C CA . PRO A 1 389 ? 59.128 3.672 20.983 1.00 9.27 389 PRO A CA 1
ATOM 3032 C C . PRO A 1 389 ? 59.066 2.678 22.110 1.00 10.33 389 PRO A C 1
ATOM 3033 O O . PRO A 1 389 ? 58.271 1.748 22.085 1.00 10.09 389 PRO A O 1
ATOM 3037 N N . LEU A 1 390 ? 59.773 2.990 23.141 1.00 10.35 390 LEU A N 1
ATOM 3038 C CA . LEU A 1 390 ? 59.591 2.237 24.379 1.00 10.27 390 LEU A CA 1
ATOM 3039 C C . LEU A 1 390 ? 58.261 2.703 25.020 1.00 10.81 390 LEU A C 1
ATOM 3040 O O . LEU A 1 390 ? 57.828 3.830 24.771 1.00 11.51 390 LEU A O 1
ATOM 3045 N N . LEU A 1 391 ? 57.650 1.877 25.839 1.00 9.80 391 LEU A N 1
ATOM 3046 C CA . LEU A 1 391 ? 56.343 2.209 26.397 1.00 9.98 391 LEU A CA 1
ATOM 3047 C C . LEU A 1 391 ? 56.446 3.461 27.276 1.00 11.25 391 LEU A C 1
ATOM 3048 O O . LEU A 1 391 ? 57.232 3.475 28.230 1.00 12.89 391 LEU A O 1
ATOM 3053 N N . GLY A 1 392 ? 55.687 4.497 26.933 1.00 12.13 392 GLY A N 1
ATOM 3054 C CA . GLY A 1 392 ? 55.700 5.751 27.688 1.00 12.75 392 GLY A CA 1
ATOM 3055 C C . GLY A 1 392 ? 56.937 6.608 27.505 1.00 13.10 392 GLY A C 1
ATOM 3056 O O . GLY A 1 392 ? 57.157 7.547 28.280 1.00 13.93 392 GLY A O 1
ATOM 3057 N N . GLU A 1 393 ? 57.753 6.308 26.499 1.00 12.53 393 GLU A N 1
ATOM 3058 C CA . GLU A 1 393 ? 59.024 7.007 26.287 1.00 13.35 393 GLU A CA 1
ATOM 3059 C C . GLU A 1 393 ? 58.828 8.526 26.148 1.00 13.33 393 GLU A C 1
ATOM 3060 O O . GLU A 1 393 ? 59.716 9.292 26.530 1.00 13.90 393 GLU A O 1
ATOM 3066 N N . HIS A 1 394 ? 57.686 8.944 25.597 1.00 12.36 394 HIS A N 1
ATOM 3067 C CA . HIS A 1 394 ? 57.455 10.353 25.227 1.00 11.84 394 HIS A CA 1
ATOM 3068 C C . HIS A 1 394 ? 56.374 11.031 26.066 1.00 11.27 394 HIS A C 1
ATOM 3069 O O . HIS A 1 394 ? 55.955 12.150 25.749 1.00 12.22 394 HIS A O 1
ATOM 3076 N N . THR A 1 395 ? 55.919 10.374 27.139 1.00 11.61 395 THR A N 1
ATOM 3077 C CA . THR A 1 395 ? 54.845 10.930 27.958 1.00 13.63 395 THR A CA 1
ATOM 3078 C C . THR A 1 395 ? 55.186 12.344 28.429 1.00 13.10 395 THR A C 1
ATOM 3079 O O . THR A 1 395 ? 54.399 13.272 28.232 1.00 13.40 395 THR A O 1
ATOM 3083 N N . ALA A 1 396 ? 56.350 12.500 29.060 1.00 13.88 396 ALA A N 1
ATOM 3084 C CA . ALA A 1 396 ? 56.757 13.825 29.564 1.00 14.46 396 ALA A CA 1
ATOM 3085 C C . ALA A 1 396 ? 56.902 14.872 28.455 1.00 14.19 396 ALA A C 1
ATOM 3086 O O . ALA A 1 396 ? 56.423 16.002 28.601 1.00 14.94 396 ALA A O 1
ATOM 3088 N N . ALA A 1 397 ? 57.506 14.488 27.334 1.00 13.29 397 ALA A N 1
ATOM 3089 C CA . ALA A 1 397 ? 57.714 15.420 26.226 1.00 12.91 397 ALA A CA 1
ATOM 3090 C C . ALA A 1 397 ? 56.381 15.912 25.703 1.00 12.75 397 ALA A C 1
ATOM 3091 O O . ALA A 1 397 ? 56.207 17.101 25.466 1.00 12.53 397 ALA A O 1
ATOM 3093 N N . VAL A 1 398 ? 55.428 14.991 25.527 1.00 12.10 398 VAL A N 1
ATOM 3094 C CA . VAL A 1 398 ? 54.116 15.376 25.016 1.00 12.12 398 VAL A CA 1
ATOM 3095 C C . VAL A 1 398 ? 53.372 16.305 26.004 1.00 12.65 398 VAL A C 1
ATOM 3096 O O . VAL A 1 398 ? 52.773 17.279 25.599 1.00 13.16 398 VAL A O 1
ATOM 3100 N N . LEU A 1 399 ? 53.434 16.003 27.292 1.00 12.90 399 LEU A N 1
ATOM 3101 C CA . LEU A 1 399 ? 52.760 16.838 28.275 1.00 13.76 399 LEU A CA 1
ATOM 3102 C C . LEU A 1 399 ? 53.386 18.254 28.285 1.00 14.35 399 LEU A C 1
ATOM 3103 O O . LEU A 1 399 ? 52.664 19.260 28.386 1.00 15.37 399 LEU A O 1
ATOM 3108 N N . GLN A 1 400 ? 54.703 18.328 28.143 1.00 15.85 400 GLN A N 1
ATOM 3109 C CA . GLN A 1 400 ? 55.400 19.628 28.028 1.00 16.60 400 GLN A CA 1
ATOM 3110 C C . GLN A 1 400 ? 54.935 20.421 26.812 1.00 17.77 400 GLN A C 1
ATOM 3111 O O . GLN A 1 400 ? 54.692 21.628 26.892 1.00 17.52 400 GLN A O 1
ATOM 3117 N N . GLU A 1 401 ? 54.818 19.744 25.666 1.00 16.96 401 GLU A N 1
ATOM 3118 C CA . GLU A 1 401 ? 54.350 20.404 24.448 1.00 17.62 401 GLU A CA 1
ATOM 3119 C C . GLU A 1 401 ? 52.931 20.937 24.596 1.00 17.60 401 GLU A C 1
ATOM 3120 O O . GLU A 1 401 ? 52.560 21.915 23.936 1.00 18.87 401 GLU A O 1
ATOM 3126 N N . LEU A 1 402 ? 52.140 20.295 25.451 1.00 18.01 402 LEU A N 1
ATOM 3127 C CA . LEU A 1 402 ? 50.762 20.690 25.709 1.00 18.42 402 LEU A CA 1
ATOM 3128 C C . LEU A 1 402 ? 50.679 21.857 26.705 1.00 18.73 402 LEU A C 1
ATOM 3129 O O . LEU A 1 402 ? 49.599 22.374 26.961 1.00 20.08 402 LEU A O 1
ATOM 3134 N N . GLY A 1 403 ? 51.818 22.254 27.255 1.00 19.02 403 GLY A N 1
ATOM 3135 C CA . GLY A 1 403 ? 51.862 23.406 28.151 1.00 18.87 403 GLY A CA 1
ATOM 3136 C C . GLY A 1 403 ? 51.845 23.087 29.630 1.00 19.15 403 GLY A C 1
ATOM 3137 O O . GLY A 1 403 ? 51.720 24.004 30.464 1.00 19.85 403 GLY A O 1
ATOM 3138 N N . TYR A 1 404 ? 51.948 21.807 29.983 1.00 18.45 404 TYR A N 1
ATOM 3139 C CA . TYR A 1 404 ? 52.046 21.436 31.397 1.00 17.95 404 TYR A CA 1
ATOM 3140 C C . TYR A 1 404 ? 53.437 21.764 31.940 1.00 17.72 404 TYR A C 1
ATOM 3141 O O . TYR A 1 404 ? 54.445 21.557 31.269 1.00 17.45 404 TYR A O 1
ATOM 3150 N N . SER A 1 405 ? 53.477 22.315 33.150 1.00 17.51 405 SER A N 1
ATOM 3151 C CA . SER A 1 405 ? 54.736 22.555 33.849 1.00 17.97 405 SER A CA 1
ATOM 3152 C C . SER A 1 405 ? 55.395 21.285 34.380 1.00 17.99 405 SER A C 1
ATOM 3153 O O . SER A 1 405 ? 54.746 20.255 34.571 1.00 18.26 405 SER A O 1
ATOM 3156 N N . ASP A 1 406 ? 56.685 21.386 34.706 1.00 18.96 406 ASP A N 1
ATOM 3157 C CA . ASP A 1 406 ? 57.382 20.245 35.286 1.00 20.04 406 ASP A CA 1
ATOM 3158 C C . ASP A 1 406 ? 56.757 19.783 36.602 1.00 19.29 406 ASP A C 1
ATOM 3159 O O . ASP A 1 406 ? 56.650 18.592 36.857 1.00 19.59 406 ASP A O 1
ATOM 3164 N N . ASP A 1 407 ? 56.329 20.728 37.447 1.00 19.36 407 ASP A N 1
ATOM 3165 C CA . ASP A 1 407 ? 55.631 20.341 38.678 1.00 18.68 407 ASP A CA 1
ATOM 3166 C C . ASP A 1 407 ? 54.295 19.642 38.406 1.00 17.75 407 ASP A C 1
ATOM 3167 O O . ASP A 1 407 ? 53.935 18.702 39.122 1.00 17.88 407 ASP A O 1
ATOM 3172 N N . GLU A 1 408 ? 53.551 20.112 37.390 1.00 17.25 408 GLU A N 1
ATOM 3173 C CA . GLU A 1 408 ? 52.284 19.473 37.030 1.00 17.58 408 GLU A CA 1
ATOM 3174 C C . GLU A 1 408 ? 52.518 18.042 36.530 1.00 16.93 408 GLU A C 1
ATOM 3175 O O . GLU A 1 408 ? 51.770 17.125 36.892 1.00 17.94 408 GLU A O 1
ATOM 3181 N N . ILE A 1 409 ? 53.557 17.859 35.724 1.00 17.46 409 ILE A N 1
ATOM 3182 C CA . ILE A 1 409 ? 53.875 16.531 35.196 1.00 17.49 409 ILE A CA 1
ATOM 3183 C C . ILE A 1 409 ? 54.261 15.599 36.330 1.00 17.88 409 ILE A C 1
ATOM 3184 O O . ILE A 1 409 ? 53.708 14.494 36.457 1.00 17.80 409 ILE A O 1
ATOM 3189 N N . ALA A 1 410 ? 55.168 16.070 37.193 1.00 18.02 410 ALA A N 1
ATOM 3190 C CA . ALA A 1 410 ? 55.531 15.319 38.386 1.00 19.21 410 ALA A CA 1
ATOM 3191 C C . ALA A 1 410 ? 54.316 14.948 39.242 1.00 19.56 410 ALA A C 1
ATOM 3192 O O . ALA A 1 410 ? 54.208 13.808 39.709 1.00 20.50 410 ALA A O 1
ATOM 3194 N N . ALA A 1 411 ? 53.398 15.896 39.454 1.00 20.64 411 ALA A N 1
ATOM 3195 C CA . ALA A 1 411 ? 52.165 15.614 40.199 1.00 20.98 411 ALA A CA 1
ATOM 3196 C C . ALA A 1 411 ? 51.274 14.546 39.544 1.00 21.83 411 ALA A C 1
ATOM 3197 O O . ALA A 1 411 ? 50.683 13.726 40.234 1.00 21.93 411 ALA A O 1
ATOM 3207 N N . LYS A 1 413 ? 52.312 12.107 37.553 1.00 23.46 413 LYS A N 1
ATOM 3208 C CA . LYS A 1 413 ? 53.024 10.835 37.688 1.00 24.32 413 LYS A CA 1
ATOM 3209 C C . LYS A 1 413 ? 52.873 10.284 39.102 1.00 24.89 413 LYS A C 1
ATOM 3210 O O . LYS A 1 413 ? 52.597 9.100 39.287 1.00 24.80 413 LYS A O 1
ATOM 3216 N N . GLN A 1 414 ? 52.992 11.167 40.091 1.00 25.21 414 GLN A N 1
ATOM 3217 C CA . GLN A 1 414 ? 52.796 10.796 41.489 1.00 26.30 414 GLN A CA 1
ATOM 3218 C C . GLN A 1 414 ? 51.376 10.316 41.795 1.00 26.13 414 GLN A C 1
ATOM 3219 O O . GLN A 1 414 ? 51.200 9.274 42.422 1.00 27.07 414 GLN A O 1
ATOM 3225 N N . ASN A 1 415 ? 50.369 11.061 41.341 1.00 26.35 415 ASN A N 1
ATOM 3226 C CA . ASN A 1 415 ? 48.977 10.683 41.520 1.00 26.64 415 ASN A CA 1
ATOM 3227 C C . ASN A 1 415 ? 48.728 9.279 40.969 1.00 27.70 415 ASN A C 1
ATOM 3228 O O . ASN A 1 415 ? 47.999 8.478 41.574 1.00 28.11 415 ASN A O 1
ATOM 3233 N N . HIS A 1 416 ? 49.341 8.993 39.817 1.00 28.49 416 HIS A N 1
ATOM 3234 C CA . HIS A 1 416 ? 49.191 7.703 39.157 1.00 29.39 416 HIS A CA 1
ATOM 3235 C C . HIS A 1 416 ? 49.849 6.595 39.968 1.00 30.52 416 HIS A C 1
ATOM 3236 O O . HIS A 1 416 ? 49.248 5.537 40.158 1.00 30.59 416 HIS A O 1
ATOM 3243 N N . ALA A 1 417 ? 51.077 6.845 40.431 1.00 32.12 417 ALA A N 1
ATOM 3244 C CA . ALA A 1 417 ? 51.826 5.880 41.239 1.00 34.18 417 ALA A CA 1
ATOM 3245 C C . ALA A 1 417 ? 51.085 5.524 42.529 1.00 35.39 417 ALA A C 1
ATOM 3246 O O . ALA A 1 417 ? 51.127 4.378 42.973 1.00 36.01 417 ALA A O 1
ATOM 3248 N N . ILE A 1 418 ? 50.400 6.507 43.114 1.00 36.98 418 ILE A N 1
ATOM 3249 C CA . ILE A 1 418 ? 49.633 6.299 44.346 1.00 38.47 418 ILE A CA 1
ATOM 3250 C C . ILE A 1 418 ? 48.309 5.547 44.118 1.00 39.43 418 ILE A C 1
ATOM 3251 O O . ILE A 1 418 ? 47.974 4.640 44.892 1.00 40.02 418 ILE A O 1
ATOM 3256 N N . GLU A 1 419 ? 47.571 5.905 43.065 1.00 40.34 419 GLU A N 1
ATOM 3257 C CA . GLU A 1 419 ? 46.265 5.288 42.774 1.00 41.02 419 GLU A CA 1
ATOM 3258 C C . GLU A 1 419 ? 46.290 3.751 42.723 1.00 41.69 419 GLU A C 1
ATOM 3259 O O . GLU A 1 419 ? 47.214 3.136 42.180 1.00 42.26 419 GLU A O 1
#

GO terms:
  GO:0033608 formyl-CoA transferase activity (F, IDA)
  GO:0071468 cellular response to acidic pH (P, IMP)